Protein AF-A0A8T5PVG1-F1 (afdb_monomer_lite)

Radius of gyration: 22.62 Å; chains: 1; bounding box: 59×55×51 Å

Secondary structure (DSSP, 8-state):
-----SS--EEEEEEHHHHHHHHHH-TTEEEEEEPS-TTTHHHHHHHHHHHHTT--THHHHHHHHHHHHHTPPPHHHHHHHHHHHHTTGGG----S-PPPHHHHH-HHHHHHHHHHTT--EEEEEE-PPPPTT----TTHHHHHHHHHHHHTT--SEEEE-B-HHHHHGGGS-GGG--TTSSS-B---SHHHHHHHHHHHSSTT--EEE-BGGG-HHHHHHHHH-HHHHHHHHTT-EEE-TTS-TTSTTTTS-S--HHHHHHHHHHHHHHHTTSSSGGG--EEE-THHHHHHTT--HHHHHHHHHHHHHHHHH-SGGG---SEEEEEEEETSS---HHHHHHHHHHHHHHHHHH--SEEEEEEEE-GGG--SSHHHHHHHHHHHHHHHHTT--SEEEEPPTTTTTSPPPHHHHHHHHHHHHHHHHHHHH-GGGS--TTT-HHHHHHHHHHHHHHHHHHHHHHHHTT--SS-HHHHGGG-THHHHSHHHHHHHHHTTSS--TTT--SGGGGGGGGEEEEEETTEEEEEETTT-PBPPHHHHHHHH-GGG-

Foldseek 3Di:
DDDDDPPDAAEAEAAPVVQVVCCVVPVSHHYQHQDPDPPCRQLVSQLSVVVVVVQHDPRSSVVSVVQCVQQDADPLLLVVLLVCLVVVVLQDDLAQFADDPVLLQAVVVVLVSSVVVVFAAEEEEDFAFDDPPDPDPGRVQVLVLLLVLLQSNHHQEYEFFADLCQLLVVPDDPVPDDRPDRGGGYDDAVVSLVSNQVSQCDRRSHQYEYACLSVRVLVRCVVPPVPSVSSNQRHEYEAQQLFAPCDVLVPSHPDDTLRSNVVRLVVQQVCCPDPPSQRGEYEHPNLLVQLLQQHFLLLSLLVLLLLQLCQQQGYDVRNGHQHYEYEQEAVRVRFYLLLSLLSVLLSVVSSVLNHDHDYFYEYEYDLVQADQDLSRLLSSLLSVLLSVLVVVGSYYYFDFSNSSPDHDGSVSVSSRSSSSRSSSVCCVVPVVSDDPSVPDPLSNVSNVLSNVLSQVLQQLLLVLAPDDDDTCSVVVNPRSCSRNNSVSSVVCQQLLSRERCRRQPDPSRVNVNQWGWDRDSRGIATAGPPVRDGDRSVNSCCVRPVVSD

Structure (mmCIF, N/CA/C/O backbone):
data_AF-A0A8T5PVG1-F1
#
_entry.id   AF-A0A8T5PVG1-F1
#
loop_
_atom_site.group_PDB
_atom_site.id
_atom_site.type_symbol
_atom_site.label_atom_id
_atom_site.label_alt_id
_atom_site.label_comp_id
_atom_site.label_asym_id
_atom_site.label_entity_id
_atom_site.label_seq_id
_atom_site.pdbx_PDB_ins_code
_atom_site.Cartn_x
_atom_site.Cartn_y
_atom_site.Cartn_z
_atom_site.occupancy
_atom_site.B_iso_or_equiv
_atom_site.auth_seq_id
_atom_site.auth_comp_id
_atom_site.auth_asym_id
_atom_site.auth_atom_id
_atom_site.pdbx_PDB_model_num
ATOM 1 N N . GLY A 1 1 ? 7.658 -18.402 -2.598 1.00 32.34 1 GLY A N 1
ATOM 2 C CA . GLY A 1 1 ? 8.002 -18.332 -4.031 1.00 32.34 1 GLY A CA 1
ATOM 3 C C . GLY A 1 1 ? 8.231 -19.736 -4.539 1.00 32.34 1 GLY A C 1
ATOM 4 O O . GLY A 1 1 ? 8.729 -20.553 -3.774 1.00 32.34 1 GLY A O 1
ATOM 5 N N . LEU A 1 2 ? 7.828 -20.033 -5.773 1.00 33.69 2 LEU A N 1
ATOM 6 C CA . LEU A 1 2 ? 8.263 -21.245 -6.465 1.00 33.69 2 LEU A CA 1
ATOM 7 C C . LEU A 1 2 ? 9.732 -21.045 -6.848 1.00 33.69 2 LEU A C 1
ATOM 9 O O . LEU A 1 2 ? 10.077 -20.032 -7.446 1.00 33.69 2 LEU A O 1
ATOM 13 N N . LEU A 1 3 ? 10.602 -21.972 -6.460 1.00 37.00 3 LEU A N 1
ATOM 14 C CA . LEU A 1 3 ? 12.005 -21.951 -6.866 1.00 37.00 3 LEU A CA 1
ATOM 15 C C . LEU A 1 3 ? 12.207 -23.018 -7.930 1.00 37.00 3 LEU A C 1
ATOM 17 O O . LEU A 1 3 ? 11.987 -24.204 -7.682 1.00 37.00 3 LEU A O 1
ATOM 21 N N . GLU A 1 4 ? 12.617 -22.593 -9.122 1.00 43.59 4 GLU A N 1
ATOM 22 C CA . GLU A 1 4 ? 13.088 -23.502 -10.162 1.00 43.59 4 GLU A CA 1
ATOM 23 C C . GLU A 1 4 ? 14.491 -24.003 -9.801 1.00 43.59 4 GLU A C 1
ATOM 25 O O . GLU A 1 4 ? 15.489 -23.329 -10.048 1.00 43.59 4 GLU A O 1
ATOM 30 N N . LEU A 1 5 ? 14.569 -25.208 -9.236 1.00 37.47 5 LEU A N 1
ATOM 31 C CA . LEU A 1 5 ? 15.808 -25.971 -9.094 1.00 37.47 5 LEU A CA 1
ATOM 32 C C . LEU A 1 5 ? 15.646 -27.318 -9.817 1.00 37.47 5 LEU A C 1
ATOM 34 O O . LEU A 1 5 ? 14.961 -28.210 -9.320 1.00 37.47 5 LEU A O 1
ATOM 38 N N . GLY A 1 6 ? 16.279 -27.470 -10.985 1.00 54.84 6 GLY A N 1
ATOM 39 C CA . GLY A 1 6 ? 16.479 -28.766 -11.657 1.00 54.84 6 GLY A CA 1
ATOM 40 C C . GLY A 1 6 ? 15.208 -29.567 -11.994 1.00 54.84 6 GLY A C 1
ATOM 41 O O . GLY A 1 6 ? 14.184 -28.991 -12.363 1.00 54.84 6 GLY A O 1
ATOM 42 N N . GLU A 1 7 ? 15.289 -30.907 -11.924 1.00 43.78 7 GLU A N 1
ATOM 43 C CA . GLU A 1 7 ? 14.176 -31.842 -12.183 1.00 43.78 7 GLU A CA 1
ATOM 44 C C . GLU A 1 7 ? 13.023 -31.634 -11.174 1.00 43.78 7 GLU A C 1
ATOM 46 O O . GLU A 1 7 ? 12.930 -32.270 -10.129 1.00 43.78 7 GLU A O 1
ATOM 51 N N . ARG A 1 8 ? 12.185 -30.645 -11.506 1.00 46.06 8 ARG A N 1
ATOM 52 C CA . ARG A 1 8 ? 10.909 -30.182 -10.936 1.00 46.06 8 ARG A CA 1
ATOM 53 C C . ARG A 1 8 ? 10.488 -30.772 -9.582 1.00 46.06 8 ARG A C 1
ATOM 55 O O . ARG A 1 8 ? 9.749 -31.753 -9.519 1.00 46.06 8 ARG A O 1
ATOM 62 N N . LYS A 1 9 ? 10.777 -30.031 -8.506 1.00 46.41 9 LYS A N 1
ATOM 63 C CA . LYS A 1 9 ? 9.976 -30.054 -7.271 1.00 46.41 9 LYS A CA 1
ATOM 64 C C . LYS A 1 9 ? 8.911 -28.959 -7.345 1.00 46.41 9 LYS A C 1
ATOM 66 O O . LYS A 1 9 ? 9.222 -27.773 -7.320 1.00 46.41 9 LYS A O 1
ATOM 71 N N . HIS A 1 10 ? 7.648 -29.350 -7.455 1.00 51.06 10 HIS A N 1
ATOM 72 C CA . HIS A 1 10 ? 6.524 -28.419 -7.372 1.00 51.06 10 HIS A CA 1
ATOM 73 C C . HIS A 1 10 ? 6.243 -28.114 -5.900 1.00 51.06 10 HIS A C 1
ATOM 75 O O . HIS A 1 10 ? 6.094 -29.050 -5.119 1.00 51.06 10 HIS A O 1
ATOM 81 N N . VAL A 1 11 ? 6.178 -26.833 -5.523 1.00 49.78 11 VAL A N 1
ATOM 82 C CA . VAL A 1 11 ? 5.924 -26.417 -4.136 1.00 49.78 11 VAL A CA 1
ATOM 83 C C . VAL A 1 11 ? 4.622 -25.633 -4.055 1.00 49.78 11 VAL A C 1
ATOM 85 O O . VAL A 1 11 ? 4.461 -24.626 -4.741 1.00 49.78 11 VAL A O 1
ATOM 88 N N . PHE A 1 12 ? 3.696 -26.081 -3.214 1.00 49.75 12 PHE A N 1
ATOM 89 C CA . PHE A 1 12 ? 2.459 -25.370 -2.907 1.00 49.75 12 PHE A CA 1
ATOM 90 C C . PHE A 1 12 ? 2.502 -24.888 -1.459 1.00 49.75 12 PHE A C 1
ATOM 92 O O . PHE A 1 12 ? 2.628 -25.699 -0.548 1.00 49.75 12 PHE A O 1
ATOM 99 N N . ALA A 1 13 ? 2.402 -23.578 -1.247 1.00 53.22 13 ALA A N 1
ATOM 100 C CA . ALA A 1 13 ? 2.299 -22.988 0.082 1.00 53.22 13 ALA A CA 1
ATOM 101 C C . ALA A 1 13 ? 0.880 -22.458 0.295 1.00 53.22 13 ALA A C 1
ATOM 103 O O . ALA A 1 13 ? 0.345 -21.769 -0.575 1.00 53.22 13 ALA A O 1
ATOM 104 N N . GLY A 1 14 ? 0.274 -22.774 1.434 1.00 55.78 14 GLY A N 1
ATOM 105 C CA . GLY A 1 14 ? -1.102 -22.389 1.728 1.00 55.78 14 GLY A CA 1
ATOM 106 C C . GLY A 1 14 ? -1.563 -22.840 3.109 1.00 55.78 14 GLY A C 1
ATOM 107 O O . GLY A 1 14 ? -0.800 -23.428 3.879 1.00 55.78 14 GLY A O 1
ATOM 108 N N . LEU A 1 15 ? -2.830 -22.564 3.418 1.00 56.19 15 LEU A N 1
ATOM 109 C CA . LEU A 1 15 ? -3.471 -23.058 4.637 1.00 56.19 15 LEU A CA 1
ATOM 110 C C . LEU A 1 15 ? -3.454 -24.589 4.668 1.00 56.19 15 LEU A C 1
ATOM 112 O O . LEU A 1 15 ? -3.528 -25.235 3.622 1.00 56.19 15 LEU A O 1
ATOM 116 N N . GLU A 1 16 ? -3.399 -25.164 5.868 1.00 61.62 16 GLU A N 1
ATOM 117 C CA . GLU A 1 16 ? -3.309 -26.613 6.081 1.00 61.62 16 GLU A CA 1
ATOM 118 C C . GLU A 1 16 ? -4.332 -27.406 5.252 1.00 61.62 16 GLU A C 1
ATOM 120 O O . GLU A 1 16 ? -3.941 -28.341 4.560 1.00 61.62 16 GLU A O 1
ATOM 125 N N . ASP A 1 17 ? -5.605 -26.997 5.225 1.00 62.75 17 ASP A N 1
ATOM 126 C CA . ASP A 1 17 ? -6.644 -27.702 4.457 1.00 62.75 17 ASP A CA 1
ATOM 127 C C . ASP A 1 17 ? -6.387 -27.655 2.946 1.00 62.75 17 ASP A C 1
ATOM 129 O O . ASP A 1 17 ? -6.555 -28.655 2.246 1.00 62.75 17 ASP A O 1
ATOM 133 N N . ALA A 1 18 ? -5.919 -26.513 2.433 1.00 59.75 18 ALA A N 1
ATOM 134 C CA . ALA A 1 18 ? -5.558 -26.367 1.027 1.00 59.75 18 ALA A CA 1
ATOM 135 C C . ALA A 1 18 ? -4.322 -27.212 0.690 1.00 59.75 18 ALA A C 1
ATOM 137 O O . ALA A 1 18 ? -4.300 -27.903 -0.326 1.00 59.75 18 ALA A O 1
ATOM 138 N N . CYS A 1 19 ? -3.316 -27.218 1.566 1.00 65.12 19 CYS A N 1
ATOM 139 C CA . CYS A 1 19 ? -2.125 -28.049 1.424 1.00 65.12 19 CYS A CA 1
ATOM 140 C C . CYS A 1 19 ? -2.469 -29.541 1.478 1.00 65.12 19 CYS A C 1
ATOM 142 O O . CYS A 1 19 ? -1.960 -30.312 0.667 1.00 65.12 19 CYS A O 1
ATOM 144 N N . GLN A 1 20 ? -3.373 -29.963 2.364 1.00 72.31 20 GLN A N 1
ATOM 145 C CA . GLN A 1 20 ? -3.860 -31.340 2.413 1.00 72.31 20 GLN A CA 1
ATOM 146 C C . GLN A 1 20 ? -4.619 -31.710 1.136 1.00 72.31 20 GLN A C 1
ATOM 148 O O . GLN A 1 20 ? -4.332 -32.753 0.550 1.00 72.31 20 GLN A O 1
ATOM 153 N N . ALA A 1 21 ? -5.513 -30.844 0.650 1.00 69.81 21 ALA A N 1
ATOM 154 C CA . ALA A 1 21 ? -6.239 -31.063 -0.600 1.00 69.81 21 ALA A CA 1
ATOM 155 C C . ALA A 1 21 ? -5.292 -31.169 -1.810 1.00 69.81 21 ALA A C 1
ATOM 157 O O . ALA A 1 21 ? -5.440 -32.063 -2.648 1.00 69.81 21 ALA A O 1
ATOM 158 N N . VAL A 1 22 ? -4.276 -30.302 -1.882 1.00 66.62 22 VAL A N 1
ATOM 159 C CA . VAL A 1 22 ? -3.248 -30.350 -2.930 1.00 66.62 22 VAL A CA 1
ATOM 160 C C . VAL A 1 22 ? -2.413 -31.620 -2.822 1.00 66.62 22 VAL A C 1
ATOM 162 O O . VAL A 1 22 ? -2.215 -32.278 -3.836 1.00 66.62 22 VAL A O 1
ATOM 165 N N . LYS A 1 23 ? -1.985 -32.021 -1.621 1.00 73.12 23 LYS A N 1
ATOM 166 C CA . LYS A 1 23 ? -1.188 -33.240 -1.409 1.00 73.12 23 LYS A CA 1
ATOM 167 C C . LYS A 1 23 ? -1.972 -34.515 -1.731 1.00 73.12 23 LYS A C 1
ATOM 169 O O . LYS A 1 23 ? -1.406 -35.455 -2.279 1.00 73.12 23 LYS A O 1
ATOM 174 N N . GLN A 1 24 ? -3.273 -34.543 -1.434 1.00 77.81 24 GLN A N 1
ATOM 175 C CA . GLN A 1 24 ? -4.163 -35.647 -1.810 1.00 77.81 24 GLN A CA 1
ATOM 176 C C . GLN A 1 24 ? -4.331 -35.749 -3.330 1.00 77.81 24 GLN A C 1
ATOM 178 O O . GLN A 1 24 ? -4.308 -36.848 -3.882 1.00 77.81 24 GLN A O 1
ATOM 183 N N . ARG A 1 25 ? -4.494 -34.611 -4.015 1.00 72.31 25 ARG A N 1
ATOM 184 C CA . ARG A 1 25 ? -4.721 -34.571 -5.467 1.00 72.31 25 ARG A CA 1
ATOM 185 C C . ARG A 1 25 ? -3.437 -34.715 -6.285 1.00 72.31 25 ARG A C 1
ATOM 187 O O . ARG A 1 25 ? -3.470 -35.262 -7.384 1.00 72.31 25 ARG A O 1
ATOM 194 N N . PHE A 1 26 ? -2.318 -34.238 -5.754 1.00 67.62 26 PHE A N 1
ATOM 195 C CA . PHE A 1 26 ? -1.013 -34.204 -6.405 1.00 67.62 26 PHE A CA 1
ATOM 196 C C . PHE A 1 26 ? 0.091 -34.620 -5.412 1.00 67.62 26 PHE A C 1
ATOM 198 O O . PHE A 1 26 ? 0.800 -33.768 -4.875 1.00 67.62 26 PHE A O 1
ATOM 205 N N . PRO A 1 27 ? 0.289 -35.932 -5.179 1.00 71.56 27 PRO A N 1
ATOM 206 C CA . PRO A 1 27 ? 1.214 -36.436 -4.153 1.00 71.56 27 PRO A CA 1
ATOM 207 C C . PRO A 1 27 ? 2.688 -36.069 -4.377 1.00 71.56 27 PRO A C 1
ATOM 209 O O . PRO A 1 27 ? 3.490 -36.133 -3.451 1.00 71.56 27 PRO A O 1
ATOM 212 N N . PHE A 1 28 ? 3.045 -35.703 -5.610 1.00 60.12 28 PHE A N 1
ATOM 213 C CA . PHE A 1 28 ? 4.388 -35.282 -6.013 1.00 60.12 28 PHE A CA 1
ATOM 214 C C . PHE A 1 28 ? 4.671 -33.795 -5.740 1.00 60.12 28 PHE A C 1
ATOM 216 O O . PHE A 1 28 ? 5.798 -33.344 -5.941 1.00 60.12 28 PHE A O 1
ATOM 223 N N . ILE A 1 29 ? 3.664 -33.018 -5.322 1.00 58.47 29 ILE A N 1
ATOM 224 C CA . ILE A 1 29 ? 3.832 -31.616 -4.935 1.00 58.47 29 ILE A CA 1
ATOM 225 C C . ILE A 1 29 ? 4.259 -31.569 -3.466 1.00 58.47 29 ILE A C 1
ATOM 227 O O . ILE A 1 29 ? 3.550 -32.044 -2.577 1.00 58.47 29 ILE A O 1
ATOM 231 N N . THR A 1 30 ? 5.410 -30.958 -3.201 1.00 59.59 30 THR A N 1
ATOM 232 C CA . THR A 1 30 ? 5.819 -30.583 -1.848 1.00 59.59 30 THR A CA 1
ATOM 233 C C . THR A 1 30 ? 4.866 -29.509 -1.343 1.00 59.59 30 THR A C 1
ATOM 235 O O . THR A 1 30 ? 4.680 -28.485 -1.995 1.00 59.59 30 THR A O 1
ATOM 238 N N . VAL A 1 31 ? 4.257 -29.715 -0.179 1.00 56.25 31 VAL A N 1
ATOM 239 C CA . VAL A 1 31 ? 3.368 -28.715 0.419 1.00 56.25 31 VAL A CA 1
ATOM 240 C C . VAL A 1 31 ? 4.031 -28.064 1.623 1.00 56.25 31 VAL A C 1
ATOM 242 O O . VAL A 1 31 ? 4.586 -28.751 2.476 1.00 56.25 31 VAL A O 1
ATOM 245 N N . LEU A 1 32 ? 3.957 -26.740 1.684 1.00 56.50 32 LEU A N 1
ATOM 246 C CA . LEU A 1 32 ? 4.321 -25.926 2.833 1.00 56.50 32 LEU A CA 1
ATOM 247 C C . LEU A 1 32 ? 3.007 -25.481 3.484 1.00 56.50 32 LEU A C 1
ATOM 249 O O . LEU A 1 32 ? 2.395 -24.498 3.062 1.00 56.50 32 LEU A O 1
ATOM 253 N N . SER A 1 33 ? 2.505 -26.272 4.437 1.00 55.72 33 SER A N 1
ATOM 254 C CA . SER A 1 33 ? 1.351 -25.860 5.241 1.00 55.72 33 SER A CA 1
ATOM 255 C C . SER A 1 33 ? 1.784 -24.792 6.227 1.00 55.72 33 SER A C 1
ATOM 257 O O . SER A 1 33 ? 2.769 -25.005 6.932 1.00 55.72 33 SER A O 1
ATOM 259 N N . GLN A 1 34 ? 1.033 -23.690 6.277 1.00 55.09 34 GLN A N 1
ATOM 260 C CA . GLN A 1 34 ? 1.107 -22.784 7.415 1.00 55.09 34 GLN A CA 1
ATOM 261 C C . GLN A 1 34 ? 0.619 -23.528 8.656 1.00 55.09 34 GLN A C 1
ATOM 263 O O . GLN A 1 34 ? -0.494 -24.068 8.647 1.00 55.09 34 GLN A O 1
ATOM 268 N N . SER A 1 35 ? 1.463 -23.605 9.681 1.00 48.19 35 SER A N 1
ATOM 269 C CA . SER A 1 35 ? 1.141 -24.307 10.921 1.00 48.19 35 SER A CA 1
ATOM 270 C C . SER A 1 35 ? -0.074 -23.678 11.610 1.00 48.19 35 SER A C 1
ATOM 272 O O . SER A 1 35 ? -0.220 -22.456 11.696 1.00 48.19 35 SER A O 1
ATOM 274 N N . ARG A 1 36 ? -0.970 -24.539 12.105 1.00 43.72 36 ARG A N 1
ATOM 275 C CA . ARG A 1 36 ? -2.107 -24.146 12.951 1.00 43.72 36 ARG A CA 1
ATOM 276 C C . ARG A 1 36 ? -1.703 -23.877 14.399 1.00 43.72 36 ARG A C 1
ATOM 278 O O . ARG A 1 36 ? -2.535 -23.362 15.141 1.00 43.72 36 ARG A O 1
ATOM 285 N N . ASP A 1 37 ? -0.488 -24.255 14.802 1.00 40.81 37 ASP A N 1
ATOM 286 C CA . ASP A 1 37 ? 0.008 -24.021 16.156 1.00 40.81 37 ASP A CA 1
ATOM 287 C C . ASP A 1 37 ? 0.396 -22.539 16.300 1.00 40.81 37 ASP A C 1
ATOM 289 O O . ASP A 1 37 ? 1.352 -22.086 15.660 1.00 40.81 37 ASP A O 1
ATOM 293 N N . PRO A 1 38 ? -0.329 -21.761 17.121 1.00 42.69 38 PRO A N 1
ATOM 294 C CA . PRO A 1 38 ? -0.083 -20.336 17.249 1.00 42.69 38 PRO A CA 1
ATOM 295 C C . PRO A 1 38 ? 1.304 -20.023 17.821 1.00 42.69 38 PRO A C 1
ATOM 297 O O . PRO A 1 38 ? 1.811 -18.932 17.561 1.00 42.69 38 PRO A O 1
ATOM 300 N N . ASP A 1 39 ? 1.891 -20.916 18.621 1.00 41.97 39 ASP A N 1
ATOM 301 C CA . ASP A 1 39 ? 3.095 -20.641 19.415 1.00 41.97 39 ASP A CA 1
ATOM 302 C C . ASP A 1 39 ? 4.371 -21.184 18.758 1.00 41.97 39 ASP A C 1
ATOM 304 O O . ASP A 1 39 ? 5.460 -20.677 19.020 1.00 41.97 39 ASP A O 1
ATOM 308 N N . LYS A 1 40 ? 4.244 -22.171 17.859 1.00 46.53 40 LYS A N 1
ATOM 309 C CA . LYS A 1 40 ? 5.373 -22.755 17.106 1.00 46.53 40 LYS A CA 1
ATOM 310 C C . LYS A 1 40 ? 5.333 -22.506 15.604 1.00 46.53 40 LYS A C 1
ATOM 312 O O . LYS A 1 40 ? 6.319 -22.770 14.915 1.00 46.53 40 LYS A O 1
ATOM 317 N N . GLY A 1 41 ? 4.224 -21.982 15.086 1.00 56.94 41 GLY A N 1
ATOM 318 C CA . GLY A 1 41 ? 3.973 -22.008 13.654 1.00 56.94 41 GLY A CA 1
ATOM 319 C C . GLY A 1 41 ? 4.931 -21.184 12.804 1.00 56.94 41 GLY A C 1
ATOM 320 O O . GLY A 1 41 ? 5.320 -21.631 11.731 1.00 56.94 41 GLY A O 1
ATOM 321 N N . GLU A 1 42 ? 5.393 -20.029 13.292 1.00 58.41 42 GLU A N 1
ATOM 322 C CA . GLU A 1 42 ? 6.340 -19.209 12.525 1.00 58.41 42 GLU A CA 1
ATOM 323 C C . GLU A 1 42 ? 7.730 -19.862 12.423 1.00 58.41 42 GLU A C 1
ATOM 325 O O . GLU A 1 42 ? 8.359 -19.793 11.366 1.00 58.41 42 GLU A O 1
ATOM 330 N N . ILE A 1 43 ? 8.187 -20.528 13.493 1.00 63.12 43 ILE A N 1
ATOM 331 C CA . ILE A 1 43 ? 9.469 -21.249 13.513 1.00 63.12 43 ILE A CA 1
ATOM 332 C C . ILE A 1 43 ? 9.368 -22.478 12.613 1.00 63.12 43 ILE A C 1
ATOM 334 O O . ILE A 1 43 ? 10.222 -22.683 11.758 1.00 63.12 43 ILE A O 1
ATOM 338 N N . GLU A 1 44 ? 8.305 -23.270 12.745 1.00 64.31 44 GLU A N 1
ATOM 339 C CA . GLU A 1 44 ? 8.106 -24.484 11.947 1.00 64.31 44 GLU A CA 1
ATOM 340 C C . GLU A 1 44 ? 7.954 -24.192 10.447 1.00 64.31 44 GLU A C 1
ATOM 342 O O . GLU A 1 44 ? 8.517 -24.909 9.618 1.00 64.31 44 GLU A O 1
ATOM 347 N N . ASP A 1 45 ? 7.232 -23.134 10.072 1.00 62.44 45 ASP A N 1
ATOM 348 C CA . ASP A 1 45 ? 7.060 -22.741 8.668 1.00 62.44 45 ASP A CA 1
ATOM 349 C C . ASP A 1 45 ? 8.368 -22.214 8.060 1.00 62.44 45 ASP A C 1
ATOM 351 O O . ASP A 1 45 ? 8.697 -22.513 6.903 1.00 62.44 45 ASP A O 1
ATOM 355 N N . ALA A 1 46 ? 9.149 -21.470 8.849 1.00 63.44 46 ALA A N 1
ATOM 356 C CA . ALA A 1 46 ? 10.486 -21.043 8.464 1.00 63.44 46 ALA A CA 1
ATOM 357 C C . ALA A 1 46 ? 11.435 -22.246 8.324 1.00 63.44 46 ALA A C 1
ATOM 359 O O . ALA A 1 46 ? 12.104 -22.357 7.298 1.00 63.44 46 ALA A O 1
ATOM 360 N N . ILE A 1 47 ? 11.434 -23.194 9.270 1.00 62.12 47 ILE A N 1
ATOM 361 C CA . ILE A 1 47 ? 12.228 -24.434 9.203 1.00 62.12 47 ILE A CA 1
ATOM 362 C C . ILE A 1 47 ? 11.903 -25.214 7.932 1.00 62.12 47 ILE A C 1
ATOM 364 O O . ILE A 1 47 ? 12.811 -25.492 7.157 1.00 62.12 47 ILE A O 1
ATOM 368 N N . LYS A 1 48 ? 10.622 -25.495 7.651 1.00 63.34 48 LYS A N 1
ATOM 369 C CA . LYS A 1 48 ? 10.205 -26.208 6.426 1.00 63.34 48 LYS A CA 1
ATOM 370 C C . LYS A 1 48 ? 10.679 -25.496 5.156 1.00 63.34 48 LYS A C 1
ATOM 372 O O . LYS A 1 48 ? 10.985 -26.138 4.151 1.00 63.34 48 LYS A O 1
ATOM 377 N N . THR A 1 49 ? 10.730 -24.165 5.190 1.00 59.66 49 THR A N 1
ATOM 378 C CA . THR A 1 49 ? 11.275 -23.362 4.093 1.00 59.66 49 THR A CA 1
ATOM 379 C C . THR A 1 49 ? 12.785 -23.569 3.965 1.00 59.66 49 THR A C 1
ATOM 381 O O . THR A 1 49 ? 13.248 -23.840 2.864 1.00 59.66 49 THR A O 1
ATOM 384 N N . TYR A 1 50 ? 13.552 -23.519 5.057 1.00 59.44 50 TYR A N 1
ATOM 385 C CA . TYR A 1 50 ? 14.998 -23.786 5.058 1.00 59.44 50 TYR A CA 1
ATOM 386 C C . TYR A 1 50 ? 15.349 -25.228 4.646 1.00 59.44 50 TYR A C 1
ATOM 388 O O . TYR A 1 50 ? 16.276 -25.429 3.858 1.00 59.44 50 TYR A O 1
ATOM 396 N N . GLU A 1 51 ? 14.556 -26.215 5.067 1.00 60.88 51 GLU A N 1
ATOM 397 C CA . GLU A 1 51 ? 14.666 -27.616 4.634 1.00 60.88 51 GLU A CA 1
ATOM 398 C C . GLU A 1 51 ? 14.476 -27.772 3.123 1.00 60.88 51 GLU A C 1
ATOM 400 O O . GLU A 1 51 ? 15.149 -28.584 2.482 1.00 60.88 51 GLU A O 1
ATOM 405 N N . LEU A 1 52 ? 13.624 -26.940 2.515 1.00 54.16 52 LEU A N 1
ATOM 406 C CA . LEU A 1 52 ? 13.451 -26.897 1.063 1.00 54.16 52 LEU A CA 1
ATOM 407 C C . LEU A 1 52 ? 14.738 -26.476 0.330 1.00 54.16 52 LEU A C 1
ATOM 409 O O . LEU A 1 52 ? 14.976 -26.924 -0.794 1.00 54.16 52 LEU A O 1
ATOM 413 N N . PHE A 1 53 ? 15.562 -25.644 0.969 1.00 50.56 53 PHE A N 1
ATOM 414 C CA . PHE A 1 53 ? 16.856 -25.183 0.461 1.00 50.56 53 PHE A CA 1
ATOM 415 C C . PHE A 1 53 ? 18.033 -26.080 0.873 1.00 50.56 53 PHE A C 1
ATOM 417 O O . PHE A 1 53 ? 19.173 -25.776 0.537 1.00 50.56 53 PHE A O 1
ATOM 424 N N . GLY A 1 54 ? 17.773 -27.203 1.551 1.00 52.38 54 GLY A N 1
ATOM 425 C CA . GLY A 1 54 ? 18.801 -28.173 1.927 1.00 52.38 54 GLY A CA 1
ATOM 426 C C . GLY A 1 54 ? 19.468 -27.927 3.284 1.00 52.38 54 GLY A C 1
ATOM 427 O O . GLY A 1 54 ? 20.469 -28.582 3.568 1.00 52.38 54 GLY A O 1
ATOM 428 N N . HIS A 1 55 ? 18.923 -27.035 4.117 1.00 54.06 55 HIS A N 1
ATOM 429 C CA . HIS A 1 55 ? 19.352 -26.845 5.508 1.00 54.06 55 HIS A CA 1
ATOM 430 C C . HIS A 1 55 ? 18.441 -27.655 6.441 1.00 54.06 55 HIS A C 1
ATOM 432 O O . HIS A 1 55 ? 17.229 -27.489 6.384 1.00 54.06 55 HIS A O 1
ATOM 438 N N . PHE A 1 56 ? 18.982 -28.516 7.307 1.00 67.88 56 PHE A N 1
ATOM 439 C CA . PHE A 1 56 ? 18.176 -29.455 8.109 1.00 67.88 56 PHE A CA 1
ATOM 440 C C . PHE A 1 56 ? 18.516 -29.414 9.604 1.00 67.88 56 PHE A C 1
ATOM 442 O O . PHE A 1 56 ? 19.629 -29.062 9.998 1.00 67.88 56 PHE A O 1
ATOM 449 N N . GLY A 1 57 ? 17.565 -29.840 10.442 1.00 74.31 57 GLY A N 1
ATOM 450 C CA . GLY A 1 57 ? 17.761 -29.993 11.886 1.00 74.31 57 GLY A CA 1
ATOM 451 C C . GLY A 1 57 ? 18.114 -28.675 12.580 1.00 74.31 57 GLY A C 1
ATOM 452 O O . GLY A 1 57 ? 17.538 -27.633 12.273 1.00 74.31 57 GLY A O 1
ATOM 453 N N . THR A 1 58 ? 19.097 -28.700 13.485 1.00 72.50 58 THR A N 1
ATOM 454 C CA . THR A 1 58 ? 19.464 -27.536 14.313 1.00 72.50 58 THR A CA 1
ATOM 455 C C . THR A 1 58 ? 19.894 -26.312 13.502 1.00 72.50 58 THR A C 1
ATOM 457 O O . THR A 1 58 ? 19.778 -25.190 13.981 1.00 72.50 58 THR A O 1
ATOM 460 N N . GLU A 1 59 ? 20.404 -26.498 12.281 1.00 63.81 59 GLU A N 1
ATOM 461 C CA . GLU A 1 59 ? 20.766 -25.386 11.396 1.00 63.81 59 GLU A CA 1
ATOM 462 C C . GLU A 1 59 ? 19.525 -24.626 10.905 1.00 63.81 59 GLU A C 1
ATOM 464 O O . GLU A 1 59 ? 19.505 -23.395 10.932 1.00 63.81 59 GLU A O 1
ATOM 469 N N . ALA A 1 60 ? 18.474 -25.352 10.512 1.00 63.12 60 ALA A N 1
ATOM 470 C CA . ALA A 1 60 ? 17.207 -24.764 10.090 1.00 63.12 60 ALA A CA 1
ATOM 471 C C . ALA A 1 60 ? 16.471 -24.109 11.267 1.00 63.12 60 ALA A C 1
ATOM 473 O O . ALA A 1 60 ? 15.937 -23.013 11.110 1.00 63.12 60 ALA A O 1
ATOM 474 N N . GLU A 1 61 ? 16.494 -24.738 12.448 1.00 66.56 61 GLU A N 1
ATOM 475 C CA . GLU A 1 61 ? 15.920 -24.187 13.685 1.00 66.56 61 GLU A CA 1
ATOM 476 C C . GLU A 1 61 ? 16.582 -22.857 14.059 1.00 66.56 61 GLU A C 1
ATOM 478 O O . GLU A 1 61 ? 15.906 -21.839 14.184 1.00 66.56 61 GLU A O 1
ATOM 483 N N . GLN A 1 62 ? 17.916 -22.822 14.123 1.00 69.75 62 GLN A N 1
ATOM 484 C CA . GLN A 1 62 ? 18.658 -21.598 14.437 1.00 69.75 62 GLN A CA 1
ATOM 485 C C . GLN A 1 62 ? 18.475 -20.506 13.376 1.00 69.75 62 GLN A C 1
ATOM 487 O O . GLN A 1 62 ? 18.498 -19.317 13.701 1.00 69.75 62 GLN A O 1
ATOM 492 N N . ALA A 1 63 ? 18.342 -20.876 12.099 1.00 66.56 63 ALA A N 1
ATOM 493 C CA . ALA A 1 63 ? 18.080 -19.922 11.026 1.00 66.56 63 ALA A CA 1
ATOM 494 C C . ALA A 1 63 ? 16.665 -19.331 11.126 1.00 66.56 63 ALA A C 1
ATOM 496 O O . ALA A 1 63 ? 16.498 -18.120 10.974 1.00 66.56 63 ALA A O 1
ATOM 497 N N . ALA A 1 64 ? 15.670 -20.166 11.434 1.00 67.06 64 ALA A N 1
ATOM 498 C CA . ALA A 1 64 ? 14.292 -19.756 11.664 1.00 67.06 64 ALA A CA 1
ATOM 499 C C . ALA A 1 64 ? 14.161 -18.842 12.889 1.00 67.06 64 ALA A C 1
ATOM 501 O O . ALA A 1 64 ? 13.600 -17.757 12.769 1.00 67.06 64 ALA A O 1
ATOM 502 N N . GLU A 1 65 ? 14.736 -19.215 14.034 1.00 69.69 65 GLU A N 1
ATOM 503 C CA . GLU A 1 65 ? 14.727 -18.390 15.252 1.00 69.69 65 GLU A CA 1
ATOM 504 C C . GLU A 1 65 ? 15.341 -17.009 14.999 1.00 69.69 65 GLU A C 1
ATOM 506 O O . GLU A 1 65 ? 14.706 -15.987 15.258 1.00 69.69 65 GLU A O 1
ATOM 511 N N . LYS A 1 66 ? 16.524 -16.957 14.372 1.00 71.38 66 LYS A N 1
ATOM 512 C CA . LYS A 1 66 ? 17.167 -15.687 13.996 1.00 71.38 66 LYS A CA 1
ATOM 513 C C . LYS A 1 66 ? 16.317 -14.857 13.038 1.00 71.38 66 LYS A C 1
ATOM 515 O O . LYS A 1 66 ? 16.355 -13.630 13.103 1.00 71.38 66 LYS A O 1
ATOM 520 N N . LEU A 1 67 ? 15.596 -15.489 12.111 1.00 70.31 67 LEU A N 1
ATOM 521 C CA . LEU A 1 67 ? 14.699 -14.786 11.194 1.00 70.31 67 LEU A CA 1
ATOM 522 C C . LEU A 1 67 ? 13.531 -14.146 11.954 1.00 70.31 67 LEU A C 1
ATOM 524 O O . LEU A 1 67 ? 13.182 -12.999 11.672 1.00 70.31 67 LEU A O 1
ATOM 528 N N . LEU A 1 68 ? 12.954 -14.853 12.925 1.00 70.88 68 LEU A N 1
ATOM 529 C CA . LEU A 1 68 ? 11.871 -14.318 13.747 1.00 70.88 68 LEU A CA 1
ATOM 530 C C . LEU A 1 68 ? 12.341 -13.193 14.657 1.00 70.88 68 LEU A C 1
ATOM 532 O O . LEU A 1 68 ? 11.705 -12.146 14.672 1.00 70.88 68 LEU A O 1
ATOM 536 N N . GLU A 1 69 ? 13.489 -13.346 15.318 1.00 71.94 69 GLU A N 1
ATOM 537 C CA . GLU A 1 69 ? 14.100 -12.269 16.108 1.00 71.94 69 GLU A CA 1
ATOM 538 C C . GLU A 1 69 ? 14.323 -11.008 15.260 1.00 71.94 69 GLU A C 1
ATOM 540 O O . GLU A 1 69 ? 14.010 -9.896 15.676 1.00 71.94 69 GLU A O 1
ATOM 545 N N . ARG A 1 70 ? 14.809 -11.172 14.023 1.00 76.94 70 ARG A N 1
ATOM 546 C CA . ARG A 1 70 ? 15.026 -10.061 13.080 1.00 76.94 70 ARG A CA 1
ATOM 547 C C . ARG A 1 70 ? 13.738 -9.454 12.532 1.00 76.94 70 ARG A C 1
ATOM 549 O O . ARG A 1 70 ? 13.788 -8.385 11.940 1.00 76.94 70 ARG A O 1
ATOM 556 N N . THR A 1 71 ? 12.602 -10.128 12.639 1.00 77.69 71 THR A N 1
ATOM 557 C CA . THR A 1 71 ? 11.328 -9.656 12.069 1.00 77.69 71 THR A CA 1
ATOM 558 C C . THR A 1 71 ? 10.262 -9.423 13.135 1.00 77.69 71 THR A C 1
ATOM 560 O O . THR A 1 71 ? 9.085 -9.280 12.803 1.00 77.69 71 THR A O 1
ATOM 563 N N . ALA A 1 72 ? 10.678 -9.369 14.402 1.00 83.50 72 ALA A N 1
ATOM 564 C CA . ALA A 1 72 ? 9.802 -9.176 15.541 1.00 83.50 72 ALA A CA 1
ATOM 565 C C . ALA A 1 72 ? 9.179 -7.776 15.546 1.00 83.50 72 ALA A C 1
ATOM 567 O O . ALA A 1 72 ? 9.833 -6.770 15.248 1.00 83.50 72 ALA A O 1
ATOM 568 N N . ASP A 1 73 ? 7.900 -7.723 15.908 1.00 89.00 73 ASP A N 1
ATOM 569 C CA . ASP A 1 73 ? 7.240 -6.460 16.202 1.00 89.00 73 ASP A CA 1
ATOM 570 C C . ASP A 1 73 ? 7.825 -5.837 17.477 1.00 89.00 73 ASP A C 1
ATOM 572 O O . ASP A 1 73 ? 8.343 -6.537 18.347 1.00 89.00 73 ASP A O 1
ATOM 576 N N . ASP A 1 74 ? 7.755 -4.513 17.582 1.00 94.38 74 ASP A N 1
ATOM 577 C CA . ASP A 1 74 ? 8.231 -3.799 18.764 1.00 94.38 74 ASP A CA 1
ATOM 578 C C . ASP A 1 74 ? 7.395 -4.161 20.002 1.00 94.38 74 ASP A C 1
ATOM 580 O O . ASP A 1 74 ? 6.161 -4.106 19.981 1.00 94.38 74 ASP A O 1
ATOM 584 N N . GLU A 1 75 ? 8.076 -4.517 21.091 1.00 93.50 75 GLU A N 1
ATOM 585 C CA . GLU A 1 75 ? 7.447 -5.022 22.314 1.00 93.50 75 GLU A CA 1
ATOM 586 C C . GLU A 1 75 ? 6.471 -4.018 22.940 1.00 93.50 75 GLU A C 1
ATOM 588 O O . GLU A 1 75 ? 5.446 -4.431 23.484 1.00 93.50 75 GLU A O 1
ATOM 593 N N . GLN A 1 76 ? 6.733 -2.707 22.847 1.00 95.44 76 GLN A N 1
ATOM 594 C CA . GLN A 1 76 ? 5.822 -1.693 23.386 1.00 95.44 76 GLN A CA 1
ATOM 595 C C . GLN A 1 76 ? 4.553 -1.599 22.539 1.00 95.44 76 GLN A C 1
ATOM 597 O O . GLN A 1 76 ? 3.453 -1.526 23.091 1.00 95.44 76 GLN A O 1
ATOM 602 N N . LEU A 1 77 ? 4.678 -1.653 21.207 1.00 97.25 77 LEU A N 1
ATOM 603 C CA . LEU A 1 77 ? 3.512 -1.678 20.318 1.00 97.25 77 LEU A CA 1
ATOM 604 C C . LEU A 1 77 ? 2.628 -2.894 20.611 1.00 97.25 77 LEU A C 1
ATOM 606 O O . LEU A 1 77 ? 1.416 -2.741 20.769 1.00 97.25 77 LEU A O 1
ATOM 610 N N . VAL A 1 78 ? 3.238 -4.078 20.731 1.00 96.56 78 VAL A N 1
ATOM 611 C CA . VAL A 1 78 ? 2.529 -5.329 21.037 1.00 96.56 78 VAL A CA 1
ATOM 612 C C . VAL A 1 78 ? 1.878 -5.264 22.417 1.00 96.56 78 VAL A C 1
ATOM 614 O O . VAL A 1 78 ? 0.690 -5.552 22.533 1.00 96.56 78 VAL A O 1
ATOM 617 N N . TYR A 1 79 ? 2.600 -4.809 23.444 1.00 97.31 79 TYR A N 1
ATOM 618 C CA . TYR A 1 79 ? 2.068 -4.674 24.803 1.00 97.31 79 TYR A CA 1
ATOM 619 C C . TYR A 1 79 ? 0.810 -3.794 24.849 1.00 97.31 79 TYR A C 1
ATOM 621 O O . TYR A 1 79 ? -0.207 -4.168 25.438 1.00 97.31 79 TYR A O 1
ATOM 629 N N . HIS A 1 80 ? 0.849 -2.628 24.200 1.00 97.25 80 HIS A N 1
ATOM 630 C CA . HIS A 1 80 ? -0.300 -1.725 24.147 1.00 97.25 80 HIS A CA 1
ATOM 631 C C . HIS A 1 80 ? -1.450 -2.292 23.304 1.00 97.25 80 HIS A C 1
ATOM 633 O O . HIS A 1 80 ? -2.616 -2.118 23.667 1.00 97.25 80 HIS A O 1
ATOM 639 N N . ALA A 1 81 ? -1.147 -3.014 22.225 1.00 97.25 81 ALA A N 1
ATOM 640 C CA . ALA A 1 81 ? -2.157 -3.698 21.430 1.00 97.25 81 ALA A CA 1
ATOM 641 C C . ALA A 1 81 ? -2.875 -4.794 22.230 1.00 97.25 81 ALA A C 1
ATOM 643 O O . ALA A 1 81 ? -4.105 -4.816 22.285 1.00 97.25 81 ALA A O 1
ATOM 644 N N . GLU A 1 82 ? -2.127 -5.659 22.916 1.00 97.12 82 GLU A N 1
ATOM 645 C CA . GLU A 1 82 ? -2.678 -6.684 23.803 1.00 97.12 82 GLU A CA 1
ATOM 646 C C . GLU A 1 82 ? -3.521 -6.070 24.919 1.00 97.12 82 GLU A C 1
ATOM 648 O O . GLU A 1 82 ? -4.591 -6.586 25.239 1.00 97.12 82 GLU A O 1
ATOM 653 N N . HIS A 1 83 ? -3.082 -4.947 25.487 1.00 95.38 83 HIS A N 1
ATOM 654 C CA . HIS A 1 83 ? -3.832 -4.233 26.512 1.00 95.38 83 HIS A CA 1
ATOM 655 C C . HIS A 1 83 ? -5.222 -3.801 26.024 1.00 95.38 83 HIS A C 1
ATOM 657 O O . HIS A 1 83 ? -6.225 -4.109 26.674 1.00 95.38 83 HIS A O 1
ATOM 663 N N . LEU A 1 84 ? -5.287 -3.139 24.864 1.00 94.94 84 LEU A N 1
ATOM 664 C CA . LEU A 1 84 ? -6.540 -2.680 24.256 1.00 94.94 84 LEU A CA 1
ATOM 665 C C . LEU A 1 84 ? -7.461 -3.845 23.880 1.00 94.94 84 LEU A C 1
ATOM 667 O O . LEU A 1 84 ? -8.679 -3.775 24.068 1.00 94.94 84 LEU A O 1
ATOM 671 N N . VAL A 1 85 ? -6.885 -4.928 23.355 1.00 95.75 85 VAL A N 1
ATOM 672 C CA . VAL A 1 85 ? -7.634 -6.117 22.939 1.00 95.75 85 VAL A CA 1
ATOM 673 C C . VAL A 1 85 ? -8.192 -6.870 24.143 1.00 95.75 85 VAL A C 1
ATOM 675 O O . VAL A 1 85 ? -9.391 -7.142 24.190 1.00 95.75 85 VAL A O 1
ATOM 678 N N . ASN A 1 86 ? -7.362 -7.161 25.146 1.00 94.50 86 ASN A N 1
ATOM 679 C CA . ASN A 1 86 ? -7.750 -7.970 26.304 1.00 94.50 86 ASN A CA 1
ATOM 680 C C . ASN A 1 86 ? -8.792 -7.279 27.192 1.00 94.50 86 ASN A C 1
ATOM 682 O O . ASN A 1 86 ? -9.570 -7.954 27.866 1.00 94.50 86 ASN A O 1
ATOM 686 N N . ARG A 1 87 ? -8.832 -5.942 27.191 1.00 92.50 87 ARG A N 1
ATOM 687 C CA . ARG A 1 87 ? -9.848 -5.162 27.912 1.00 92.50 87 ARG A CA 1
ATOM 688 C C . ARG A 1 87 ? -11.115 -4.890 27.099 1.00 92.50 87 ARG A C 1
ATOM 690 O O . ARG A 1 87 ? -12.078 -4.370 27.651 1.00 92.50 87 ARG A O 1
ATOM 697 N N . GLY A 1 88 ? -11.126 -5.232 25.808 1.00 90.31 88 GLY A N 1
ATOM 698 C CA . GLY A 1 88 ? -12.231 -4.923 24.895 1.00 90.31 88 GLY A CA 1
ATOM 699 C C . GLY A 1 88 ? -12.353 -3.438 24.532 1.00 90.31 88 GLY A C 1
ATOM 700 O O . GLY A 1 88 ? -13.292 -3.064 23.835 1.00 90.31 88 GLY A O 1
ATOM 701 N N . GLU A 1 89 ? -11.400 -2.604 24.956 1.00 89.75 89 GLU A N 1
ATOM 702 C CA . GLU A 1 89 ? -11.368 -1.156 24.705 1.00 89.75 89 GLU A CA 1
ATOM 703 C C . GLU A 1 89 ? -11.181 -0.842 23.210 1.00 89.75 89 GLU A C 1
ATOM 705 O O . GLU A 1 89 ? -11.610 0.202 22.732 1.00 89.75 89 GLU A O 1
ATOM 710 N N . CYS A 1 90 ? -10.617 -1.775 22.432 1.00 87.31 90 CYS A N 1
ATOM 711 C CA . CYS A 1 90 ? -10.472 -1.627 20.981 1.00 87.31 90 CYS A CA 1
ATOM 712 C C . CYS A 1 90 ? -11.797 -1.629 20.191 1.00 87.31 90 CYS A C 1
ATOM 714 O O . CYS A 1 90 ? -11.778 -1.400 18.989 1.00 87.31 90 CYS A O 1
ATOM 716 N N . PHE A 1 91 ? -12.953 -1.895 20.804 1.00 89.94 91 PHE A N 1
ATOM 717 C CA . PHE A 1 91 ? -14.242 -1.866 20.093 1.00 89.94 91 PHE A CA 1
ATOM 718 C C . PHE A 1 91 ? -15.107 -0.648 20.425 1.00 89.94 91 PHE A C 1
ATOM 720 O O . PHE A 1 91 ? -16.216 -0.530 19.895 1.00 89.94 91 PHE A O 1
ATOM 727 N N . ASP A 1 92 ? -14.612 0.243 21.282 1.00 82.38 92 ASP A N 1
ATOM 728 C CA . ASP A 1 92 ? -15.323 1.431 21.736 1.00 82.38 92 ASP A CA 1
ATOM 729 C C . ASP A 1 92 ? -15.000 2.623 20.822 1.00 82.38 92 ASP A C 1
ATOM 731 O O . ASP A 1 92 ? -14.075 3.394 21.070 1.00 82.38 92 ASP A O 1
ATOM 735 N N . HIS A 1 93 ? -15.720 2.729 19.699 1.00 87.38 93 HIS A N 1
ATOM 736 C CA . HIS A 1 93 ? -15.627 3.879 18.796 1.00 87.38 93 HIS A CA 1
ATOM 737 C C . HIS A 1 93 ? -16.982 4.201 18.155 1.00 87.38 93 HIS A C 1
ATOM 739 O O . HIS A 1 93 ? -17.657 3.325 17.606 1.00 87.38 93 HIS A O 1
ATOM 745 N N . ASN A 1 94 ? -17.339 5.487 18.134 1.00 83.00 94 ASN A N 1
ATOM 746 C CA . ASN A 1 94 ? -18.621 6.007 17.627 1.00 83.00 94 ASN A CA 1
ATOM 747 C C . ASN A 1 94 ? -18.675 6.166 16.090 1.00 83.00 94 ASN A C 1
ATOM 749 O O . ASN A 1 94 ? -19.523 6.876 15.559 1.00 83.00 94 ASN A O 1
ATOM 753 N N . GLY A 1 95 ? -17.758 5.517 15.371 1.00 85.06 95 GLY A N 1
ATOM 754 C CA . GLY A 1 95 ? -17.530 5.709 13.935 1.00 85.06 95 GLY A CA 1
ATOM 755 C C . GLY A 1 95 ? -17.162 7.130 13.495 1.00 85.06 95 GLY A C 1
ATOM 756 O O . GLY A 1 95 ? -16.659 7.928 14.279 1.00 85.06 95 GLY A O 1
ATOM 757 N N . LEU A 1 96 ? -17.349 7.413 12.203 1.00 89.88 96 LEU A N 1
ATOM 758 C CA . LEU A 1 96 ? -16.964 8.683 11.566 1.00 89.88 96 LEU A CA 1
ATOM 759 C C . LEU A 1 96 ? -18.100 9.722 11.586 1.00 89.88 96 LEU A C 1
ATOM 761 O O . LEU A 1 96 ? -17.881 10.911 11.327 1.00 89.88 96 LEU A O 1
ATOM 765 N N . GLY A 1 97 ? -19.314 9.261 11.895 1.00 86.88 97 GLY A N 1
ATOM 766 C CA . GLY A 1 97 ? -20.539 10.044 11.857 1.00 86.88 97 GLY A CA 1
ATOM 767 C C . GLY A 1 97 ? -20.975 10.420 10.439 1.00 86.88 97 GLY A C 1
ATOM 768 O O . GLY A 1 97 ? -20.411 9.987 9.428 1.00 86.88 97 GLY A O 1
ATOM 769 N N . ASN A 1 98 ? -21.989 11.280 10.365 1.00 84.81 98 ASN A N 1
ATOM 770 C CA . ASN A 1 98 ? -22.531 11.765 9.101 1.00 84.81 98 ASN A CA 1
ATOM 771 C C . ASN A 1 98 ? -21.551 12.710 8.375 1.00 84.81 98 ASN A C 1
ATOM 773 O O . ASN A 1 98 ? -20.837 13.500 8.999 1.00 84.81 98 ASN A O 1
ATOM 777 N N . SER A 1 99 ? -21.554 12.652 7.043 1.00 87.25 99 SER A N 1
ATOM 778 C CA . SER A 1 99 ? -20.700 13.466 6.171 1.00 87.25 99 SER A CA 1
ATOM 779 C C . SER A 1 99 ? -21.433 14.682 5.608 1.00 87.25 99 SER A C 1
ATOM 781 O O . SER A 1 99 ? -22.616 14.588 5.258 1.00 87.25 99 SER A O 1
ATOM 783 N N . SER A 1 100 ? -20.733 15.811 5.455 1.00 92.19 100 SER A N 1
ATOM 784 C CA . SER A 1 100 ? -21.266 16.986 4.750 1.00 92.19 100 SER A CA 1
ATOM 785 C C . SER A 1 100 ? -21.504 16.711 3.260 1.00 92.19 100 SER A C 1
ATOM 787 O O . SER A 1 100 ? -20.970 15.762 2.688 1.00 92.19 100 SER A O 1
ATOM 789 N N . GLN A 1 101 ? -22.294 17.555 2.590 1.00 90.44 101 GLN A N 1
ATOM 790 C CA . GLN A 1 101 ? -22.576 17.383 1.161 1.00 90.44 101 GLN A CA 1
ATOM 791 C C . GLN A 1 101 ? -21.301 17.349 0.284 1.00 90.44 101 GLN A C 1
ATOM 793 O O . GLN A 1 101 ? -21.230 16.459 -0.563 1.00 90.44 101 GLN A O 1
ATOM 798 N N . PRO A 1 102 ? -20.278 18.209 0.485 1.00 90.00 102 PRO A N 1
ATOM 799 C CA . PRO A 1 102 ? -18.996 18.074 -0.214 1.00 90.00 102 PRO A CA 1
ATOM 800 C C . PRO A 1 102 ? -18.299 16.728 0.028 1.00 90.00 102 PRO A C 1
ATOM 802 O O . PRO A 1 102 ? -17.885 16.078 -0.929 1.00 90.00 102 PRO A O 1
ATOM 805 N N . ALA A 1 103 ? -18.238 16.261 1.280 1.00 90.50 103 ALA A N 1
ATOM 806 C CA . ALA A 1 103 ? -17.599 14.994 1.643 1.00 90.50 103 ALA A CA 1
ATOM 807 C C . ALA A 1 103 ? -18.311 13.757 1.062 1.00 90.50 103 ALA A C 1
ATOM 809 O O . ALA A 1 103 ? -17.675 12.742 0.794 1.00 90.50 103 ALA A O 1
ATOM 810 N N . ARG A 1 104 ? -19.622 13.836 0.803 1.00 88.94 104 ARG A N 1
ATOM 811 C CA . ARG A 1 104 ? -20.369 12.775 0.094 1.00 88.94 104 ARG A CA 1
ATOM 812 C C . ARG A 1 104 ? -20.066 12.724 -1.405 1.00 88.94 104 ARG A C 1
ATOM 814 O O . ARG A 1 104 ? -20.358 11.727 -2.057 1.00 88.94 104 ARG A O 1
ATOM 821 N N . LEU A 1 105 ? -19.538 13.812 -1.967 1.00 84.75 105 LEU A N 1
ATOM 822 C CA . LEU A 1 105 ? -19.276 13.961 -3.398 1.00 84.75 105 LEU A CA 1
ATOM 823 C C . LEU A 1 105 ? -17.794 13.864 -3.757 1.00 84.75 105 LEU A C 1
ATOM 825 O O . LEU A 1 105 ? -17.489 13.851 -4.943 1.00 84.75 105 LEU A O 1
ATOM 829 N N . SER A 1 106 ? -16.883 13.838 -2.786 1.00 88.12 106 SER A N 1
ATOM 830 C CA . SER A 1 106 ? -15.442 13.758 -3.025 1.00 88.12 106 SER A CA 1
ATOM 831 C C . SER A 1 106 ? -14.748 13.097 -1.844 1.00 88.12 106 SER A C 1
ATOM 833 O O . SER A 1 106 ? -14.846 13.574 -0.711 1.00 88.12 106 SER A O 1
ATOM 835 N N . LEU A 1 107 ? -13.985 12.033 -2.109 1.00 91.88 107 LEU A N 1
ATOM 836 C CA . LEU A 1 107 ? -13.161 11.406 -1.075 1.00 91.88 107 LEU A CA 1
ATOM 837 C C . LEU A 1 107 ? -12.118 12.373 -0.507 1.00 91.88 107 LEU A C 1
ATOM 839 O O . LEU A 1 107 ? -11.806 12.298 0.676 1.00 91.88 107 LEU A O 1
ATOM 843 N N . VAL A 1 108 ? -11.589 13.296 -1.312 1.00 92.69 108 VAL A N 1
ATOM 844 C CA . VAL A 1 108 ? -10.625 14.292 -0.823 1.00 92.69 108 VAL A CA 1
ATOM 845 C C . VAL A 1 108 ? -11.277 15.215 0.205 1.00 92.69 108 VAL A C 1
ATOM 847 O O . VAL A 1 108 ? -10.707 15.444 1.272 1.00 92.69 108 VAL A O 1
ATOM 850 N N . GLU A 1 109 ? -12.498 15.682 -0.061 1.00 93.19 109 GLU A N 1
ATOM 851 C CA . GLU A 1 109 ? -13.260 16.472 0.912 1.00 93.19 109 GLU A CA 1
ATOM 852 C C . GLU A 1 109 ? -13.622 15.648 2.151 1.00 93.19 109 GLU A C 1
ATOM 854 O O . GLU A 1 109 ? -13.535 16.152 3.269 1.00 93.19 109 GLU A O 1
ATOM 859 N N . ARG A 1 110 ? -13.935 14.357 1.981 1.00 94.44 110 ARG A N 1
ATOM 860 C CA . ARG A 1 110 ? -14.152 13.433 3.102 1.00 94.44 110 ARG A CA 1
ATOM 861 C C . ARG A 1 110 ? -12.912 13.290 3.984 1.00 94.44 110 ARG A C 1
ATOM 863 O O . ARG A 1 110 ? -13.030 13.419 5.197 1.00 94.44 110 ARG A O 1
ATOM 870 N N . MET A 1 111 ? -11.730 13.107 3.394 1.00 96.12 111 MET A N 1
ATOM 871 C CA . MET A 1 111 ? -10.459 13.034 4.127 1.00 96.12 111 MET A CA 1
ATOM 872 C C . MET A 1 111 ? -10.146 14.331 4.876 1.00 96.12 111 MET A C 1
ATOM 874 O O . MET A 1 111 ? -9.669 14.292 6.011 1.00 96.12 111 MET A O 1
ATOM 878 N N . ARG A 1 112 ? -10.429 15.490 4.269 1.00 96.06 112 ARG A N 1
ATOM 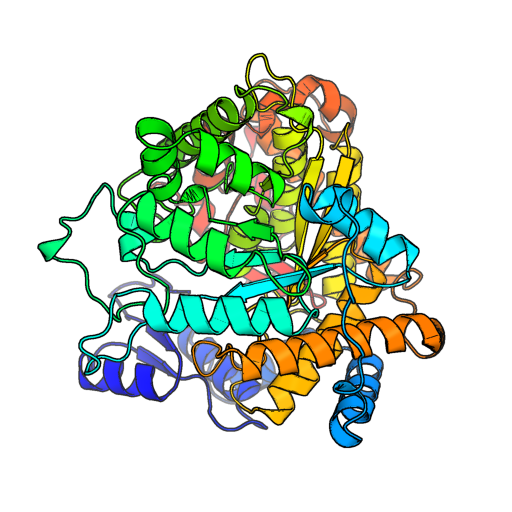879 C CA . ARG A 1 112 ? -10.275 16.800 4.921 1.00 96.06 112 ARG A CA 1
ATOM 880 C C . ARG A 1 112 ? -11.234 16.960 6.100 1.00 96.06 112 ARG A C 1
ATOM 882 O O . ARG A 1 112 ? -10.808 17.408 7.163 1.00 96.06 112 ARG A O 1
ATOM 889 N N . GLU A 1 113 ? -12.493 16.570 5.928 1.00 96.12 113 GLU A N 1
ATOM 890 C CA . GLU A 1 113 ? -13.515 16.630 6.974 1.00 96.12 113 GLU A CA 1
ATOM 891 C C . GLU A 1 113 ? -13.192 15.696 8.147 1.00 96.12 113 GLU A C 1
ATOM 893 O O . GLU A 1 113 ? -13.201 16.140 9.296 1.00 96.12 113 GLU A O 1
ATOM 898 N N . ASP A 1 114 ? -12.869 14.429 7.873 1.00 95.81 114 ASP A N 1
ATOM 899 C CA . ASP A 1 114 ? -12.521 13.447 8.904 1.00 95.81 114 ASP A CA 1
ATOM 900 C C . ASP A 1 114 ? -11.285 13.930 9.692 1.00 95.81 114 ASP A C 1
ATOM 902 O O . ASP A 1 114 ? -11.311 13.980 10.924 1.00 95.81 114 ASP A O 1
ATOM 906 N N . ARG A 1 115 ? -10.248 14.433 9.002 1.00 95.62 115 ARG A N 1
ATOM 907 C CA . ARG A 1 115 ? -9.058 15.019 9.646 1.00 95.62 115 ARG A CA 1
ATOM 908 C C . ARG A 1 115 ? -9.385 16.240 10.507 1.00 95.62 115 ARG A C 1
ATOM 910 O O . ARG A 1 115 ? -8.823 16.373 11.593 1.00 95.62 115 ARG A O 1
ATOM 917 N N . ALA A 1 116 ? -10.284 17.120 10.069 1.00 95.38 116 ALA A N 1
ATOM 918 C CA . ALA A 1 116 ? -10.697 18.286 10.855 1.00 95.38 116 ALA A CA 1
ATOM 919 C C . ALA A 1 116 ? -11.414 17.898 12.163 1.00 95.38 116 ALA A C 1
ATOM 921 O O . ALA A 1 116 ? -11.355 18.647 13.137 1.00 95.38 116 ALA A O 1
ATOM 922 N N . LYS A 1 117 ? -12.041 16.715 12.205 1.00 92.81 117 LYS A N 1
ATOM 923 C CA . LYS A 1 117 ? -12.640 16.122 13.412 1.00 92.81 117 LYS A CA 1
ATOM 924 C C . LYS A 1 117 ? -11.621 15.388 14.299 1.00 92.81 117 LYS A C 1
ATOM 926 O O . LYS A 1 117 ? -11.999 14.885 15.349 1.00 92.81 117 LYS A O 1
ATOM 931 N N . GLY A 1 118 ? -10.350 15.312 13.894 1.00 92.12 118 GLY A N 1
ATOM 932 C CA . GLY A 1 118 ? -9.325 14.509 14.570 1.00 92.12 118 GLY A CA 1
ATOM 933 C C . GLY A 1 118 ? -9.378 13.014 14.234 1.00 92.12 118 GLY A C 1
ATOM 934 O O . GLY A 1 118 ? -8.709 12.226 14.897 1.00 92.12 118 GLY A O 1
ATOM 935 N N . LEU A 1 119 ? -10.142 12.627 13.209 1.00 94.12 119 LEU A N 1
ATOM 936 C CA . LEU A 1 119 ? -10.319 11.247 12.761 1.00 94.12 119 LEU A CA 1
ATOM 937 C C . LEU A 1 119 ? -9.459 10.946 11.522 1.00 94.12 119 LEU A C 1
ATOM 939 O O . LEU A 1 119 ? -8.861 11.834 10.906 1.00 94.12 119 LEU A O 1
ATOM 943 N N . VAL A 1 120 ? -9.420 9.671 11.140 1.00 96.94 120 VAL A N 1
ATOM 944 C CA . VAL A 1 120 ? -8.827 9.189 9.888 1.00 96.94 120 VAL A CA 1
ATOM 945 C C . VAL A 1 120 ? -9.923 8.585 9.013 1.00 96.94 120 VAL A C 1
ATOM 947 O O . VAL A 1 120 ? -10.761 7.831 9.506 1.00 96.94 120 VAL A O 1
ATOM 950 N N . SER A 1 121 ? -9.936 8.906 7.715 1.00 97.88 121 SER A N 1
ATOM 951 C CA . SER A 1 121 ? -10.868 8.250 6.796 1.00 97.88 121 SER A CA 1
ATOM 952 C C . SER A 1 121 ? -10.548 6.766 6.685 1.00 97.88 121 SER A C 1
ATOM 954 O O . SER A 1 121 ? -9.381 6.371 6.662 1.00 97.88 121 SER A O 1
ATOM 956 N N . ILE A 1 122 ? -11.583 5.942 6.545 1.00 97.88 122 ILE A N 1
ATOM 957 C CA . ILE A 1 122 ? -11.433 4.489 6.501 1.00 97.88 122 ILE A CA 1
ATOM 958 C C . ILE A 1 122 ? -11.774 3.948 5.121 1.00 97.88 122 ILE A C 1
ATOM 960 O O . ILE A 1 122 ? -12.858 4.184 4.582 1.00 97.88 122 ILE A O 1
ATOM 964 N N . ARG A 1 123 ? -10.855 3.152 4.580 1.00 96.75 123 ARG A N 1
ATOM 965 C CA . ARG A 1 123 ? -11.075 2.303 3.416 1.00 96.75 123 ARG A CA 1
ATOM 966 C C . ARG A 1 123 ? -11.161 0.846 3.853 1.00 96.75 123 ARG A C 1
ATOM 968 O O . ARG A 1 123 ? -10.360 0.390 4.661 1.00 96.75 123 ARG A O 1
ATOM 975 N N . VAL A 1 124 ? -12.073 0.090 3.253 1.00 95.62 124 VAL A N 1
ATOM 976 C CA . VAL A 1 124 ? -12.166 -1.368 3.443 1.00 95.62 124 VAL A CA 1
ATOM 977 C C . VAL A 1 124 ? -12.230 -2.083 2.105 1.00 95.62 124 VAL A C 1
ATOM 979 O O . VAL A 1 124 ? -12.692 -1.511 1.117 1.00 95.62 124 VAL A O 1
ATOM 982 N N . HIS A 1 125 ? -11.777 -3.332 2.063 1.00 91.94 125 HIS A N 1
ATOM 983 C CA . HIS A 1 125 ? -12.026 -4.222 0.936 1.00 91.94 125 HIS A CA 1
ATOM 984 C C . HIS A 1 125 ? -13.267 -5.068 1.228 1.00 91.94 125 HIS A C 1
ATOM 986 O O . HIS A 1 125 ? -13.306 -5.745 2.252 1.00 91.94 125 HIS A O 1
ATOM 992 N N . TYR A 1 126 ? -14.283 -5.028 0.363 1.00 92.12 126 TYR A N 1
ATOM 993 C CA . TYR A 1 126 ? -15.509 -5.802 0.579 1.00 92.12 126 TYR A CA 1
ATOM 994 C C . TYR A 1 126 ? -16.112 -6.316 -0.727 1.00 92.12 126 TYR A C 1
ATOM 996 O O . TYR A 1 126 ? -16.154 -5.609 -1.733 1.00 92.12 126 TYR A O 1
ATOM 1004 N N . GLY A 1 127 ? -16.582 -7.556 -0.689 1.00 88.62 127 GLY A N 1
ATOM 1005 C CA . GLY A 1 127 ? -17.231 -8.264 -1.784 1.00 88.62 127 GLY A CA 1
ATOM 1006 C C . GLY A 1 127 ? -17.543 -9.669 -1.297 1.00 88.62 127 GLY A C 1
ATOM 1007 O O . GLY A 1 127 ? -16.652 -10.504 -1.229 1.00 88.62 127 GLY A O 1
ATOM 1008 N N . GLU A 1 128 ? -18.784 -9.908 -0.883 1.00 85.00 128 GLU A N 1
ATOM 1009 C CA . GLU A 1 128 ? -19.199 -11.208 -0.362 1.00 85.00 128 GLU A CA 1
ATOM 1010 C C . GLU A 1 128 ? -19.746 -12.071 -1.509 1.00 85.00 128 GLU A C 1
ATOM 1012 O O . GLU A 1 128 ? -20.740 -11.673 -2.138 1.00 85.00 128 GLU A O 1
ATOM 1017 N N . PRO A 1 129 ? -19.120 -13.229 -1.800 1.00 73.38 129 PRO A N 1
ATOM 1018 C CA . PRO A 1 129 ? -19.581 -14.118 -2.858 1.00 73.38 129 PRO A CA 1
ATOM 1019 C C . PRO A 1 129 ? -20.949 -14.726 -2.496 1.00 73.38 129 PRO A C 1
ATOM 1021 O O . PRO A 1 129 ? -21.264 -14.888 -1.312 1.00 73.38 129 PRO A O 1
ATOM 1024 N N . PRO A 1 130 ? -21.780 -15.083 -3.490 1.00 71.25 130 PRO A N 1
ATOM 1025 C CA . PRO A 1 130 ? -23.039 -15.782 -3.241 1.00 71.25 130 PRO A CA 1
ATOM 1026 C C . PRO A 1 130 ? -22.796 -17.180 -2.638 1.00 71.25 130 PRO A C 1
ATOM 1028 O O . PRO A 1 130 ? -21.784 -17.822 -2.920 1.00 71.25 130 PRO A O 1
ATOM 1031 N N . ASP A 1 131 ? -23.737 -17.691 -1.833 1.00 66.81 131 ASP A N 1
ATOM 1032 C CA . ASP A 1 131 ? -23.679 -19.095 -1.405 1.00 66.81 131 ASP A CA 1
ATOM 1033 C C . ASP A 1 131 ? -24.038 -20.016 -2.578 1.00 66.81 131 ASP A C 1
ATOM 1035 O O . ASP A 1 131 ? -24.952 -19.737 -3.351 1.00 66.81 131 ASP A O 1
ATOM 1039 N N . PHE A 1 132 ? -23.348 -21.157 -2.682 1.00 56.88 132 PHE A N 1
ATOM 1040 C CA . PHE A 1 132 ? -23.496 -22.124 -3.784 1.00 56.88 132 PHE A CA 1
ATOM 1041 C C . PHE A 1 132 ? -24.941 -22.621 -4.006 1.00 56.88 132 PHE A C 1
ATOM 1043 O O . PHE A 1 132 ? -25.285 -23.038 -5.110 1.00 56.88 132 PHE A O 1
ATOM 1050 N N . TYR A 1 133 ? -25.777 -22.587 -2.964 1.00 55.25 133 TYR A N 1
ATOM 1051 C CA . TYR A 1 133 ? -27.138 -23.136 -2.960 1.00 55.25 133 TYR A CA 1
ATOM 1052 C C . TYR A 1 133 ? -28.239 -22.074 -2.969 1.00 55.25 133 TYR A C 1
ATOM 1054 O O . TYR A 1 133 ? -29.414 -22.417 -3.101 1.00 55.25 133 TYR A O 1
ATOM 1062 N N . ASP A 1 134 ? -27.878 -20.799 -2.858 1.00 54.31 134 ASP A N 1
ATOM 1063 C CA . ASP A 1 134 ? -28.856 -19.729 -2.883 1.00 54.31 134 ASP A CA 1
ATOM 1064 C C . ASP A 1 134 ? -29.127 -19.387 -4.347 1.00 54.31 134 ASP A C 1
ATOM 1066 O O . ASP A 1 134 ? -28.268 -18.863 -5.051 1.00 54.31 134 ASP A O 1
ATOM 1070 N N . HIS A 1 135 ? -30.341 -19.645 -4.835 1.00 57.09 135 HIS A N 1
ATOM 1071 C CA . HIS A 1 135 ? -30.828 -19.187 -6.148 1.00 57.09 135 HIS A CA 1
ATOM 1072 C C . HIS A 1 135 ? -30.933 -17.641 -6.252 1.00 57.09 135 HIS A C 1
ATOM 1074 O O . HIS A 1 135 ? -31.740 -17.110 -7.015 1.00 57.09 135 HIS A O 1
ATOM 1080 N N . MET A 1 136 ? -30.153 -16.917 -5.450 1.00 60.34 136 MET A N 1
ATOM 1081 C CA . MET A 1 136 ? -30.099 -15.470 -5.328 1.00 60.34 136 MET A CA 1
ATOM 1082 C C . MET A 1 136 ? -29.276 -14.851 -6.469 1.00 60.34 136 MET A C 1
ATOM 1084 O O . MET A 1 136 ? -28.352 -15.482 -6.992 1.00 60.34 136 MET A O 1
ATOM 1088 N N . PRO A 1 137 ? -29.561 -13.592 -6.847 1.00 70.62 137 PRO A N 1
ATOM 1089 C CA . PRO A 1 137 ? -28.713 -12.842 -7.765 1.00 70.62 137 PRO A CA 1
ATOM 1090 C C . PRO A 1 137 ? -27.258 -12.763 -7.279 1.00 70.62 137 PRO A C 1
ATOM 1092 O O . PRO A 1 137 ? -27.001 -12.643 -6.081 1.00 70.62 137 PRO A O 1
ATOM 1095 N N . TRP A 1 138 ? -26.318 -12.738 -8.229 1.00 73.94 138 TRP A N 1
ATOM 1096 C CA . TRP A 1 138 ? -24.860 -12.783 -8.031 1.00 73.94 138 TRP A CA 1
ATOM 1097 C C . TRP A 1 138 ? -24.294 -11.763 -7.028 1.00 73.94 138 TRP A C 1
ATOM 1099 O O . TRP A 1 138 ? -23.214 -11.973 -6.485 1.00 73.94 138 TRP A O 1
ATOM 1109 N N . MET A 1 139 ? -25.011 -10.665 -6.781 1.00 83.44 139 MET A N 1
ATOM 1110 C CA . MET A 1 139 ? -24.571 -9.564 -5.920 1.00 83.44 139 MET A CA 1
ATOM 1111 C C . MET A 1 139 ? -25.351 -9.445 -4.609 1.00 83.44 139 MET A C 1
ATOM 1113 O O . MET A 1 139 ? -25.031 -8.569 -3.813 1.00 83.44 139 MET A O 1
ATOM 1117 N N . HIS A 1 140 ? -26.375 -10.273 -4.369 1.00 87.69 140 HIS A N 1
ATOM 1118 C CA . HIS A 1 140 ? -27.349 -10.045 -3.293 1.00 87.69 140 HIS A CA 1
ATOM 1119 C C . HIS A 1 140 ? -26.699 -9.825 -1.917 1.00 87.69 140 HIS A C 1
ATOM 1121 O O . HIS A 1 140 ? -26.988 -8.835 -1.246 1.00 87.69 140 HIS A O 1
ATOM 1127 N N . LYS A 1 141 ? -25.765 -10.701 -1.530 1.00 88.81 141 LYS A N 1
ATOM 1128 C CA . LYS A 1 141 ? -25.036 -10.589 -0.259 1.00 88.81 141 LYS A CA 1
ATOM 1129 C C . LYS A 1 141 ? -24.153 -9.350 -0.193 1.00 88.81 141 LYS A C 1
ATOM 1131 O O . LYS A 1 141 ? -24.170 -8.640 0.805 1.00 88.81 141 LYS A O 1
ATOM 1136 N N . THR A 1 142 ? -23.439 -9.059 -1.279 1.00 91.50 142 THR A N 1
ATOM 1137 C CA . THR A 1 142 ? -22.609 -7.854 -1.369 1.00 91.50 142 THR A CA 1
ATOM 1138 C C . THR A 1 142 ? -23.457 -6.585 -1.239 1.00 91.50 142 THR A C 1
ATOM 1140 O O . THR A 1 142 ? -23.050 -5.675 -0.529 1.00 91.50 142 THR A O 1
ATOM 1143 N N . LEU A 1 143 ? -24.643 -6.523 -1.857 1.00 93.69 143 LEU A N 1
ATOM 1144 C CA . LEU A 1 143 ? -25.550 -5.375 -1.739 1.00 93.69 143 LEU A CA 1
ATOM 1145 C C . LEU A 1 143 ? -25.990 -5.164 -0.288 1.00 93.69 143 LEU A C 1
ATOM 1147 O O . LEU A 1 143 ? -25.763 -4.088 0.253 1.00 93.69 143 LEU A O 1
ATOM 1151 N N . ILE A 1 144 ? -26.527 -6.201 0.366 1.00 94.06 144 ILE A N 1
ATOM 1152 C CA . ILE A 1 144 ? -26.948 -6.125 1.777 1.00 94.06 144 ILE A CA 1
ATOM 1153 C C . ILE A 1 144 ? -25.780 -5.722 2.678 1.00 94.06 144 ILE A C 1
ATOM 1155 O O . ILE A 1 144 ? -25.931 -4.889 3.572 1.00 94.06 144 ILE A O 1
ATOM 1159 N N . GLY A 1 145 ? -24.602 -6.298 2.443 1.00 95.19 145 GLY A N 1
ATOM 1160 C CA . GLY A 1 145 ? -23.419 -5.963 3.213 1.00 95.19 145 GLY A CA 1
ATOM 1161 C C . GLY A 1 145 ? -22.988 -4.515 3.037 1.00 95.19 145 GLY A C 1
ATOM 1162 O O . GLY A 1 145 ? -22.714 -3.849 4.026 1.00 95.19 145 GLY A O 1
ATOM 1163 N N . ILE A 1 146 ? -22.987 -3.995 1.808 1.00 96.00 146 ILE A N 1
ATOM 1164 C CA . ILE A 1 146 ? -22.689 -2.585 1.535 1.00 96.00 146 ILE A CA 1
ATOM 1165 C C . ILE A 1 146 ? -23.696 -1.666 2.231 1.00 96.00 146 ILE A C 1
ATOM 1167 O O . ILE A 1 146 ? -23.278 -0.688 2.847 1.00 96.00 146 ILE A O 1
ATOM 1171 N N . GLU A 1 147 ? -24.994 -1.977 2.164 1.00 96.88 147 GLU A N 1
ATOM 1172 C CA . GLU A 1 147 ? -26.036 -1.186 2.830 1.00 96.88 147 GLU A CA 1
ATOM 1173 C C . GLU A 1 147 ? -25.780 -1.096 4.335 1.00 96.88 147 GLU A C 1
ATOM 1175 O O . GLU A 1 147 ? -25.730 -0.000 4.895 1.00 96.88 147 GLU A O 1
ATOM 1180 N N . ARG A 1 148 ? -25.520 -2.244 4.968 1.00 96.62 148 ARG A N 1
ATOM 1181 C CA . ARG A 1 148 ? -25.200 -2.331 6.393 1.00 96.62 148 ARG A CA 1
ATOM 1182 C C . ARG A 1 148 ? -23.924 -1.561 6.746 1.00 96.62 148 ARG A C 1
ATOM 1184 O O . ARG A 1 148 ? -23.899 -0.799 7.709 1.00 96.62 148 ARG A O 1
ATOM 1191 N N . LEU A 1 149 ? -22.863 -1.735 5.961 1.00 96.00 149 LEU A N 1
ATOM 1192 C CA . LEU A 1 149 ? -21.590 -1.048 6.173 1.00 96.00 149 LEU A CA 1
ATOM 1193 C C . LEU A 1 149 ? -21.728 0.474 6.028 1.00 96.00 149 LEU A C 1
ATOM 1195 O O . LEU A 1 149 ? -21.115 1.213 6.797 1.00 96.00 149 LEU A O 1
ATOM 1199 N N . ALA A 1 150 ? -22.555 0.953 5.099 1.00 95.31 150 ALA A N 1
ATOM 1200 C CA . ALA A 1 150 ? -22.861 2.372 4.954 1.00 95.31 150 ALA A CA 1
ATOM 1201 C 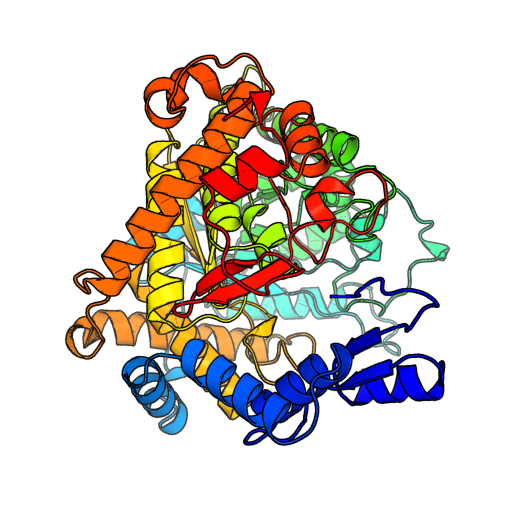C . ALA A 1 150 ? -23.663 2.914 6.155 1.00 95.31 150 ALA A C 1
ATOM 1203 O O . ALA A 1 150 ? -23.341 3.980 6.682 1.00 95.31 150 ALA A O 1
ATOM 1204 N N . GLU A 1 151 ? -24.662 2.163 6.630 1.00 95.31 151 GLU A N 1
ATOM 1205 C CA . GLU A 1 151 ? -25.475 2.488 7.816 1.00 95.31 151 GLU A CA 1
ATOM 1206 C C . GLU A 1 151 ? -24.682 2.463 9.130 1.00 95.31 151 GLU A C 1
ATOM 1208 O O . GLU A 1 151 ? -25.048 3.161 10.070 1.00 95.31 151 GLU A O 1
ATOM 1213 N N . SER A 1 152 ? -23.576 1.716 9.192 1.00 94.88 152 SER A N 1
ATOM 1214 C CA . SER A 1 152 ? -22.690 1.691 10.365 1.00 94.88 152 SER A CA 1
ATOM 1215 C C . SER A 1 152 ? -21.966 3.020 10.625 1.00 94.88 152 SER A C 1
ATOM 1217 O O . SER A 1 152 ? -21.429 3.227 11.710 1.00 94.88 152 SER A O 1
ATOM 1219 N N . GLU A 1 153 ? -21.899 3.896 9.618 1.00 95.25 153 GLU A N 1
ATOM 1220 C CA . GLU A 1 153 ? -21.167 5.166 9.632 1.00 95.25 153 GLU A CA 1
ATOM 1221 C C . GLU A 1 153 ? -19.650 5.053 9.914 1.00 95.25 153 GLU A C 1
ATOM 1223 O O . GLU A 1 153 ? -18.978 6.048 10.196 1.00 95.25 153 GLU A O 1
ATOM 1228 N N . LEU A 1 154 ? -19.074 3.852 9.788 1.00 95.25 154 LEU A N 1
ATOM 1229 C CA . LEU A 1 154 ? -17.661 3.573 10.077 1.00 95.25 154 LEU A CA 1
ATOM 1230 C C . LEU A 1 154 ? -16.719 3.782 8.883 1.00 95.25 154 LEU A C 1
ATOM 1232 O O . LEU A 1 154 ? -15.511 3.900 9.067 1.00 95.25 154 LEU A O 1
ATOM 1236 N N . ILE A 1 155 ? -17.245 3.780 7.655 1.00 95.62 155 ILE A N 1
ATOM 1237 C CA . ILE A 1 155 ? -16.437 3.627 6.436 1.00 95.62 155 ILE A CA 1
ATOM 1238 C C . ILE A 1 155 ? -16.527 4.878 5.563 1.00 95.62 155 ILE A C 1
ATOM 1240 O O . ILE A 1 155 ? -17.612 5.405 5.339 1.00 95.62 155 ILE A O 1
ATOM 1244 N N . SER A 1 156 ? -15.394 5.351 5.047 1.00 95.62 156 SER A N 1
ATOM 1245 C CA . SER A 1 156 ? -15.337 6.453 4.074 1.00 95.62 156 SER A CA 1
ATOM 1246 C C . SER A 1 156 ? -15.334 5.939 2.633 1.00 95.62 156 SER A C 1
ATOM 1248 O O . SER A 1 156 ? -15.872 6.594 1.743 1.00 95.62 156 SER A O 1
ATOM 1250 N N . LEU A 1 157 ? -14.736 4.765 2.396 1.00 95.06 157 LEU A N 1
ATOM 1251 C CA . LEU A 1 157 ? -14.551 4.187 1.067 1.00 95.06 157 LEU A CA 1
ATOM 1252 C C . LEU A 1 157 ? -14.642 2.654 1.071 1.00 95.06 157 LEU A C 1
ATOM 1254 O O . LEU A 1 157 ? -13.878 1.968 1.749 1.00 95.06 157 LEU A O 1
ATOM 1258 N N . ILE A 1 158 ? -15.504 2.105 0.220 1.00 94.19 158 ILE A N 1
ATOM 1259 C CA . ILE A 1 158 ? -15.593 0.671 -0.057 1.00 94.19 158 ILE A CA 1
ATOM 1260 C C . ILE A 1 158 ? -14.799 0.365 -1.332 1.00 94.19 158 ILE A C 1
ATOM 1262 O O . ILE A 1 158 ? -15.180 0.729 -2.445 1.00 94.19 158 ILE A O 1
ATOM 1266 N N . SER A 1 159 ? -13.670 -0.320 -1.176 1.00 91.69 159 SER A N 1
ATOM 1267 C CA . SER A 1 159 ? -12.899 -0.897 -2.275 1.00 91.69 159 SER A CA 1
ATOM 1268 C C . SER A 1 159 ? -13.526 -2.234 -2.650 1.00 91.69 159 SER A C 1
ATOM 1270 O O . SER A 1 159 ? -13.358 -3.221 -1.938 1.00 91.69 159 SER A O 1
ATOM 1272 N N . LEU A 1 160 ? -14.238 -2.280 -3.772 1.00 88.31 160 LEU A N 1
ATOM 1273 C CA . LEU A 1 160 ? -14.987 -3.467 -4.156 1.00 88.31 160 LEU A CA 1
ATOM 1274 C C . LEU A 1 160 ? -14.044 -4.629 -4.506 1.00 88.31 160 LEU A C 1
ATOM 1276 O O . LEU A 1 160 ? -13.220 -4.534 -5.426 1.00 88.31 160 LEU A O 1
ATOM 1280 N N . GLY A 1 161 ? -14.186 -5.731 -3.779 1.00 84.94 161 GLY A N 1
ATOM 1281 C CA . GLY A 1 161 ? -13.536 -7.001 -4.065 1.00 84.94 161 GLY A CA 1
ATOM 1282 C C . GLY A 1 161 ? -14.263 -7.718 -5.180 1.00 84.94 161 GLY A C 1
ATOM 1283 O O . GLY A 1 161 ? -15.184 -8.482 -4.927 1.00 84.94 161 GLY A O 1
ATOM 1284 N N . THR A 1 162 ? -13.896 -7.424 -6.424 1.00 80.38 162 THR A N 1
ATOM 1285 C CA . THR A 1 162 ? -14.493 -8.077 -7.598 1.00 80.38 162 THR A CA 1
ATOM 1286 C C . THR A 1 162 ? -13.923 -9.474 -7.803 1.00 80.38 162 THR A C 1
ATOM 1288 O O . THR A 1 162 ? -12.728 -9.678 -7.602 1.00 80.38 162 THR A O 1
ATOM 1291 N N . SER A 1 163 ? -14.765 -10.409 -8.239 1.00 78.88 163 SER A N 1
ATOM 1292 C CA . SER A 1 163 ? -14.343 -11.765 -8.594 1.00 78.88 163 SER A CA 1
ATOM 1293 C C . SER A 1 163 ? -13.322 -11.763 -9.727 1.00 78.88 163 SER A C 1
ATOM 1295 O O . SER A 1 163 ? -13.309 -10.861 -10.567 1.00 78.88 163 SER A O 1
ATOM 1297 N N . ARG A 1 164 ? -12.512 -12.807 -9.818 1.00 74.56 164 ARG A N 1
ATOM 1298 C CA . ARG A 1 164 ? -11.497 -12.994 -10.850 1.00 74.56 164 ARG A CA 1
ATOM 1299 C C . ARG A 1 164 ? -12.152 -12.992 -12.209 1.00 74.56 164 ARG A C 1
ATOM 1301 O O . ARG A 1 164 ? -11.614 -12.372 -13.112 1.00 74.56 164 ARG A O 1
ATOM 1308 N N . ASP A 1 165 ? -13.319 -13.607 -12.338 1.00 75.56 165 ASP A N 1
ATOM 1309 C CA . ASP A 1 165 ? -14.092 -13.600 -13.575 1.00 75.56 165 ASP A CA 1
ATOM 1310 C C . ASP A 1 165 ? -14.534 -12.188 -13.981 1.00 75.56 165 ASP A C 1
ATOM 1312 O O . ASP A 1 165 ? -14.387 -11.824 -15.144 1.00 75.56 165 ASP A O 1
ATOM 1316 N N . THR A 1 166 ? -14.946 -11.336 -13.036 1.00 76.38 166 THR A N 1
ATOM 1317 C CA . THR A 1 166 ? -15.144 -9.898 -13.304 1.00 76.38 166 THR A CA 1
ATOM 1318 C C . THR A 1 166 ? -13.845 -9.241 -13.785 1.00 76.38 166 THR A C 1
ATOM 1320 O O . THR A 1 166 ? -13.862 -8.405 -14.687 1.00 76.38 166 THR A O 1
ATOM 1323 N N . GLN A 1 167 ? -12.707 -9.603 -13.184 1.00 74.69 167 GLN A N 1
ATOM 1324 C CA . GLN A 1 167 ? -11.400 -9.022 -13.497 1.00 74.69 167 GLN A CA 1
ATOM 1325 C C . GLN A 1 167 ? -10.863 -9.462 -14.873 1.00 74.69 167 GLN A C 1
ATOM 1327 O O . GLN A 1 167 ? -10.258 -8.649 -15.566 1.00 74.69 167 GLN A O 1
ATOM 1332 N N . VAL A 1 168 ? -11.096 -10.718 -15.278 1.00 69.25 168 VAL A N 1
ATOM 1333 C CA . VAL A 1 168 ? -10.667 -11.302 -16.569 1.00 69.25 168 VAL A CA 1
ATOM 1334 C C . VAL A 1 168 ? -11.765 -11.286 -17.637 1.00 69.25 168 VAL A C 1
ATOM 1336 O O . VAL A 1 168 ? -11.553 -11.767 -18.752 1.00 69.25 168 VAL A O 1
ATOM 1339 N N . GLY A 1 169 ? -12.930 -10.723 -17.311 1.00 63.81 169 GLY A N 1
ATOM 1340 C CA . GLY A 1 169 ? -14.176 -10.807 -18.071 1.00 63.81 169 GLY A CA 1
ATOM 1341 C C . GLY A 1 169 ? -14.159 -10.459 -19.569 1.00 63.81 169 GLY A C 1
ATOM 1342 O O . GLY A 1 169 ? -14.951 -11.069 -20.284 1.00 63.81 169 GLY A O 1
ATOM 1343 N N . PRO A 1 170 ? -13.284 -9.585 -20.121 1.00 60.31 170 PRO A N 1
ATOM 1344 C CA . PRO A 1 170 ? -13.226 -9.367 -21.566 1.00 60.31 170 PRO A CA 1
ATOM 1345 C C . PRO A 1 170 ? -12.682 -10.578 -22.330 1.00 60.31 170 PRO A C 1
ATOM 1347 O O . PRO A 1 170 ? -12.845 -10.652 -23.544 1.00 60.31 170 PRO A O 1
ATOM 1350 N N . TYR A 1 171 ? -11.996 -11.495 -21.642 1.00 58.22 171 TYR A N 1
ATOM 1351 C CA . TYR A 1 171 ? -11.209 -12.569 -22.249 1.00 58.22 171 TYR A CA 1
ATOM 1352 C C . TYR A 1 171 ? -11.790 -13.965 -21.996 1.00 58.22 171 TYR A C 1
ATOM 1354 O O . TYR A 1 171 ? -11.180 -14.956 -22.395 1.00 58.22 171 TYR A O 1
ATOM 1362 N N . LYS A 1 172 ? -12.947 -14.062 -21.326 1.00 65.06 172 LYS A N 1
ATOM 1363 C CA . LYS A 1 172 ? -13.573 -15.332 -20.942 1.00 65.06 172 LYS A CA 1
ATOM 1364 C C . LYS A 1 172 ? -15.080 -15.289 -21.178 1.00 65.06 172 LYS A C 1
ATOM 1366 O O . LYS A 1 172 ? -15.739 -14.341 -20.749 1.00 65.06 172 LYS A O 1
ATOM 1371 N N . ASP A 1 173 ? -15.624 -16.323 -21.820 1.00 65.94 173 ASP A N 1
ATOM 1372 C CA . ASP A 1 173 ? -17.070 -16.449 -22.015 1.00 65.94 173 ASP A CA 1
ATOM 1373 C C . ASP A 1 173 ? -17.777 -16.505 -20.653 1.00 65.94 173 ASP A C 1
ATOM 1375 O O . ASP A 1 173 ? -17.345 -17.218 -19.744 1.00 65.94 173 ASP A O 1
ATOM 1379 N N . LYS A 1 174 ? -18.877 -15.758 -20.513 1.00 67.44 174 LYS A N 1
ATOM 1380 C CA . LYS A 1 174 ? -19.714 -15.736 -19.305 1.00 67.44 174 LYS A CA 1
ATOM 1381 C C . LYS A 1 174 ? -20.229 -17.129 -18.934 1.00 67.44 174 LYS A C 1
ATOM 1383 O O . LYS A 1 174 ? -20.480 -17.381 -17.758 1.00 67.44 174 LYS A O 1
ATOM 1388 N N . ALA A 1 175 ? -20.374 -18.029 -19.910 1.00 66.56 175 ALA A N 1
ATOM 1389 C CA . ALA A 1 175 ? -20.753 -19.421 -19.671 1.00 66.56 175 ALA A CA 1
ATOM 1390 C C . ALA A 1 175 ? -19.721 -20.201 -18.830 1.00 66.56 175 ALA A C 1
ATOM 1392 O O . ALA A 1 175 ? -20.101 -21.125 -18.113 1.00 66.56 175 ALA A O 1
ATOM 1393 N N . ASP A 1 176 ? -18.450 -19.792 -18.864 1.00 67.19 176 ASP A N 1
ATOM 1394 C CA . ASP A 1 176 ? -17.342 -20.449 -18.162 1.00 67.19 176 ASP A CA 1
ATOM 1395 C C . ASP A 1 176 ? -17.025 -19.803 -16.802 1.00 67.19 176 ASP A C 1
ATOM 1397 O O . ASP A 1 176 ? -16.057 -20.187 -16.132 1.00 67.19 176 ASP A O 1
ATOM 1401 N N . TRP A 1 177 ? -17.783 -18.780 -16.394 1.00 69.94 177 TRP A N 1
ATOM 1402 C CA . TRP A 1 177 ? -17.553 -18.083 -15.130 1.00 69.94 177 TRP A CA 1
ATOM 1403 C C . TRP A 1 177 ? -17.886 -19.008 -13.951 1.00 69.94 177 TRP A C 1
ATOM 1405 O O . TRP A 1 177 ? -18.991 -19.547 -13.837 1.00 69.94 177 TRP A O 1
ATOM 1415 N N . ASN A 1 178 ? -16.910 -19.203 -13.069 1.00 65.44 178 ASN A N 1
ATOM 1416 C CA . ASN A 1 178 ? -17.028 -20.027 -11.883 1.00 65.44 178 ASN A CA 1
ATOM 1417 C C . ASN A 1 178 ? -17.429 -19.153 -10.691 1.00 65.44 178 ASN A C 1
ATOM 1419 O O . ASN A 1 178 ? -16.647 -18.369 -10.164 1.00 65.44 178 ASN A O 1
ATOM 1423 N N . ARG A 1 179 ? -18.667 -19.346 -10.236 1.00 60.00 179 ARG A N 1
ATOM 1424 C CA . ARG A 1 179 ? -19.385 -18.454 -9.313 1.00 60.00 179 ARG A CA 1
ATOM 1425 C C . ARG A 1 179 ? -18.731 -18.262 -7.936 1.00 60.00 179 ARG A C 1
ATOM 1427 O O . ARG A 1 179 ? -19.102 -17.319 -7.249 1.00 60.00 179 ARG A O 1
ATOM 1434 N N . ASN A 1 180 ? -17.778 -19.119 -7.553 1.00 57.53 180 ASN A N 1
ATOM 1435 C CA . ASN A 1 180 ? -17.200 -19.181 -6.203 1.00 57.53 180 ASN A CA 1
ATOM 1436 C C . ASN A 1 180 ? -15.656 -19.219 -6.174 1.00 57.53 180 ASN A C 1
ATOM 1438 O O . ASN A 1 180 ? -15.087 -19.591 -5.149 1.00 57.53 180 ASN A O 1
ATOM 1442 N N . ASP A 1 181 ? -14.959 -18.939 -7.280 1.00 56.62 181 ASP A N 1
ATOM 1443 C CA . ASP A 1 181 ? -13.552 -19.358 -7.412 1.00 56.62 181 ASP A CA 1
ATOM 1444 C C . ASP A 1 181 ? -12.528 -18.528 -6.617 1.00 56.62 181 ASP A C 1
ATOM 1446 O O . ASP A 1 181 ? -11.468 -19.059 -6.272 1.00 56.62 181 ASP A O 1
ATOM 1450 N N . ASP A 1 182 ? -12.849 -17.279 -6.264 1.00 63.38 182 ASP A N 1
ATOM 1451 C CA . ASP A 1 182 ? -11.881 -16.382 -5.623 1.00 63.38 182 ASP A CA 1
ATOM 1452 C C . ASP A 1 182 ? -12.436 -15.434 -4.549 1.00 63.38 182 ASP A C 1
ATOM 1454 O O . ASP A 1 182 ? -11.686 -14.625 -4.005 1.00 63.38 182 ASP A O 1
ATOM 1458 N N . GLY A 1 183 ? -13.721 -15.550 -4.207 1.00 66.00 183 GLY A N 1
ATOM 1459 C CA . GLY A 1 183 ? -14.307 -14.841 -3.069 1.00 66.00 183 GLY A CA 1
ATOM 1460 C C . GLY A 1 183 ? -14.654 -13.368 -3.299 1.00 66.00 183 GLY A C 1
ATOM 1461 O O . GLY A 1 183 ? -14.745 -12.638 -2.319 1.00 66.00 183 GLY A O 1
ATOM 1462 N N . GLY A 1 184 ? -14.852 -12.929 -4.548 1.00 78.19 184 GLY A N 1
ATOM 1463 C CA . GLY A 1 184 ? -15.290 -11.565 -4.872 1.00 78.19 184 GLY A CA 1
ATOM 1464 C C . GLY A 1 184 ? -16.686 -11.467 -5.502 1.00 78.19 184 GLY A C 1
ATOM 1465 O O . GLY A 1 184 ? -17.271 -12.456 -5.941 1.00 78.19 184 GLY A O 1
ATOM 1466 N N . VAL A 1 185 ? -17.218 -10.245 -5.598 1.00 82.75 185 VAL A N 1
ATOM 1467 C CA . VAL A 1 185 ? -18.502 -9.955 -6.253 1.00 82.75 185 VAL A CA 1
ATOM 1468 C C . VAL A 1 185 ? -18.395 -10.043 -7.775 1.00 82.75 185 VAL A C 1
ATOM 1470 O O . VAL A 1 185 ? -17.444 -9.552 -8.401 1.00 82.75 185 VAL A O 1
ATOM 1473 N N . VAL A 1 186 ? -19.401 -10.648 -8.396 1.00 79.94 186 VAL A N 1
ATOM 1474 C CA . VAL A 1 186 ? -19.477 -10.780 -9.850 1.00 79.94 186 VAL A CA 1
ATOM 1475 C C . VAL A 1 186 ? -20.238 -9.590 -10.436 1.00 79.94 186 VAL A C 1
ATOM 1477 O O . VAL A 1 186 ? -21.405 -9.390 -10.118 1.00 79.94 186 VAL A O 1
ATOM 1480 N N . VAL A 1 187 ? -19.575 -8.808 -11.293 1.00 79.56 187 VAL A N 1
ATOM 1481 C CA . VAL A 1 187 ? -20.153 -7.654 -12.001 1.00 79.56 187 VAL A CA 1
ATOM 1482 C C . VAL A 1 187 ? -20.109 -7.958 -13.491 1.00 79.56 187 VAL A C 1
ATOM 1484 O O . VAL A 1 187 ? -19.047 -8.233 -14.049 1.00 79.56 187 VAL A O 1
ATOM 1487 N N . THR A 1 188 ? -21.265 -7.925 -14.145 1.00 76.12 188 THR A N 1
ATOM 1488 C CA . THR A 1 188 ? -21.422 -8.409 -15.524 1.00 76.12 188 THR A CA 1
ATOM 1489 C C . THR A 1 188 ? -21.915 -7.344 -16.496 1.00 76.12 188 THR A C 1
ATOM 1491 O O . THR A 1 188 ? -21.792 -7.538 -17.714 1.00 76.12 188 THR A O 1
ATOM 1494 N N . CYS A 1 189 ? -22.499 -6.257 -15.983 1.00 77.94 189 CYS A N 1
ATOM 1495 C CA . CYS A 1 189 ? -23.085 -5.175 -16.765 1.00 77.94 189 CYS A CA 1
ATOM 1496 C C . CYS A 1 189 ? -23.068 -3.826 -16.006 1.00 77.94 189 CYS A C 1
ATOM 1498 O O . CYS A 1 189 ? -22.811 -3.802 -14.805 1.00 77.94 189 CYS A O 1
ATOM 1500 N N . PRO A 1 190 ? -23.342 -2.692 -16.678 1.00 80.44 190 PRO A N 1
ATOM 1501 C CA . PRO A 1 190 ? -23.421 -1.379 -16.024 1.00 80.44 190 PRO A CA 1
ATOM 1502 C C . PRO A 1 190 ? -24.492 -1.279 -14.928 1.00 80.44 190 PRO A C 1
ATOM 1504 O O . PRO A 1 190 ? -24.272 -0.625 -13.913 1.00 80.44 190 PRO A O 1
ATOM 1507 N N . GLU A 1 191 ? -25.633 -1.953 -15.102 1.00 83.94 191 GLU A N 1
ATOM 1508 C CA . GLU A 1 191 ? -26.731 -1.935 -14.124 1.00 83.94 191 GLU A CA 1
ATOM 1509 C C . GLU A 1 191 ? -26.303 -2.519 -12.771 1.00 83.94 191 GLU A C 1
ATOM 1511 O O . GLU A 1 191 ? -26.682 -2.004 -11.719 1.00 83.94 191 GLU A O 1
ATOM 1516 N N . ASP A 1 192 ? -25.429 -3.528 -12.793 1.00 85.44 192 ASP A N 1
ATOM 1517 C CA . ASP A 1 192 ? -24.843 -4.103 -11.583 1.00 85.44 192 ASP A CA 1
ATOM 1518 C C . ASP A 1 192 ? -24.093 -3.039 -10.767 1.00 85.44 192 ASP A C 1
ATOM 1520 O O . ASP A 1 192 ? -24.219 -2.954 -9.544 1.00 85.44 192 ASP A O 1
ATOM 1524 N N . MET A 1 193 ? -23.362 -2.158 -11.455 1.00 85.38 193 MET A N 1
ATOM 1525 C CA . MET A 1 193 ? -22.655 -1.054 -10.813 1.00 85.38 193 MET A CA 1
ATOM 1526 C C . MET A 1 193 ? -23.606 -0.000 -10.252 1.00 85.38 193 MET A C 1
ATOM 1528 O O . MET A 1 193 ? -23.361 0.493 -9.151 1.00 85.38 193 MET A O 1
ATOM 1532 N N . ASN A 1 194 ? -24.693 0.322 -10.962 1.00 86.19 194 ASN A N 1
ATOM 1533 C CA . ASN A 1 194 ? -25.713 1.243 -10.459 1.00 86.19 194 ASN A CA 1
ATOM 1534 C C . ASN A 1 194 ? -26.343 0.728 -9.156 1.00 86.19 194 ASN A C 1
ATOM 1536 O O . ASN A 1 194 ? -26.497 1.505 -8.214 1.00 86.19 194 ASN A O 1
ATOM 1540 N N . GLN A 1 195 ? -26.626 -0.575 -9.056 1.00 91.25 195 GLN A N 1
ATOM 1541 C CA . GLN A 1 195 ? -27.146 -1.188 -7.826 1.00 91.25 195 GLN A CA 1
ATOM 1542 C C . GLN A 1 195 ? -26.136 -1.125 -6.673 1.00 91.25 195 GLN A C 1
ATOM 1544 O O . GLN A 1 195 ? -26.489 -0.709 -5.569 1.00 91.25 195 GLN A O 1
ATOM 1549 N N . LEU A 1 196 ? -24.870 -1.473 -6.927 1.00 91.25 196 LEU A N 1
ATOM 1550 C CA . LEU A 1 196 ? -23.800 -1.405 -5.923 1.00 91.25 196 LEU A CA 1
ATOM 1551 C C . LEU A 1 196 ? -23.569 0.023 -5.412 1.00 91.25 196 LEU A C 1
ATOM 1553 O O . LEU A 1 196 ? -23.361 0.228 -4.219 1.00 91.25 196 LEU A O 1
ATOM 1557 N N . PHE A 1 197 ? -23.636 1.019 -6.297 1.00 91.31 197 PHE A N 1
ATOM 1558 C CA . PHE A 1 197 ? -23.552 2.423 -5.904 1.00 91.31 197 PHE A CA 1
ATOM 1559 C C . PHE A 1 197 ? -24.787 2.876 -5.129 1.00 91.31 197 PHE A C 1
ATOM 1561 O O . PHE A 1 197 ? -24.642 3.526 -4.101 1.00 91.31 197 PHE A O 1
ATOM 1568 N N . ALA A 1 198 ? -25.994 2.508 -5.565 1.00 93.25 198 ALA A N 1
ATOM 1569 C CA . ALA A 1 198 ? -27.229 2.833 -4.852 1.00 93.25 198 ALA A CA 1
ATOM 1570 C C . ALA A 1 198 ? -27.237 2.271 -3.420 1.00 93.25 198 ALA A C 1
ATOM 1572 O O . ALA A 1 198 ? -27.699 2.949 -2.501 1.00 93.25 198 ALA A O 1
ATOM 1573 N N . ALA A 1 199 ? -26.661 1.083 -3.209 1.00 94.81 199 ALA A N 1
ATOM 1574 C CA . ALA A 1 199 ? -26.472 0.505 -1.881 1.00 94.81 199 ALA A CA 1
ATOM 1575 C C . ALA A 1 199 ? -25.592 1.383 -0.970 1.00 94.81 199 ALA A C 1
ATOM 1577 O O . ALA A 1 199 ? -25.827 1.423 0.236 1.00 94.81 199 ALA A O 1
ATOM 1578 N N . THR A 1 200 ? -24.635 2.145 -1.524 1.00 93.88 200 THR A N 1
ATOM 1579 C CA . THR A 1 200 ? -23.813 3.075 -0.731 1.00 93.88 200 THR A CA 1
ATOM 1580 C C . THR A 1 200 ? -24.521 4.386 -0.396 1.00 93.88 200 THR A C 1
ATOM 1582 O O . THR A 1 200 ? -24.050 5.116 0.467 1.00 93.88 200 THR A O 1
ATOM 1585 N N . GLN A 1 201 ? -25.645 4.726 -1.036 1.00 93.19 201 GLN A N 1
ATOM 1586 C CA . GLN A 1 201 ? -26.305 6.031 -0.875 1.00 93.19 201 GLN A CA 1
ATOM 1587 C C . GLN A 1 201 ? -27.177 6.125 0.393 1.00 93.19 201 GLN A C 1
ATOM 1589 O O . GLN A 1 201 ? -28.331 6.555 0.338 1.00 93.19 201 GLN A O 1
ATOM 1594 N N . ARG A 1 202 ? -26.633 5.707 1.540 1.00 93.69 202 ARG A N 1
ATOM 1595 C CA . ARG A 1 202 ? -27.279 5.732 2.862 1.00 93.69 202 ARG A CA 1
ATOM 1596 C C . ARG A 1 202 ? -26.250 5.829 3.989 1.00 93.69 202 ARG A C 1
ATOM 1598 O O . ARG A 1 202 ? -25.050 5.758 3.733 1.00 93.69 202 ARG A O 1
ATOM 1605 N N . GLY A 1 203 ? -26.721 6.014 5.225 1.00 93.38 203 GLY A 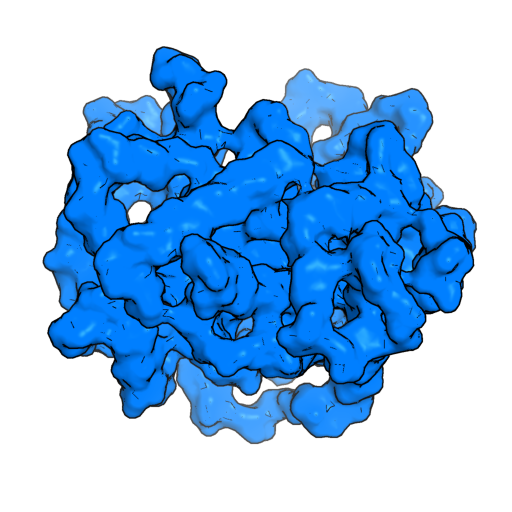N 1
ATOM 1606 C CA . GLY A 1 203 ? -25.857 6.219 6.391 1.00 93.38 203 GLY A CA 1
ATOM 1607 C C . GLY A 1 203 ? -24.886 7.379 6.170 1.00 93.38 203 GLY A C 1
ATOM 1608 O O . GLY A 1 203 ? -25.322 8.507 5.927 1.00 93.38 203 GLY A O 1
ATOM 1609 N N . ASN A 1 204 ? -23.580 7.098 6.176 1.00 92.31 204 ASN A N 1
ATOM 1610 C CA . ASN A 1 204 ? -22.536 8.100 5.929 1.00 92.31 204 ASN A CA 1
ATOM 1611 C C . ASN A 1 204 ? -22.065 8.202 4.462 1.00 92.31 204 ASN A C 1
ATOM 1613 O O . ASN A 1 204 ? -21.066 8.872 4.196 1.00 92.31 204 ASN A O 1
ATOM 1617 N N . PHE A 1 205 ? -22.778 7.578 3.519 1.00 93.69 205 PHE A N 1
ATOM 1618 C CA . PHE A 1 205 ? -22.533 7.666 2.075 1.00 93.69 205 PHE A CA 1
ATOM 1619 C C . PHE A 1 205 ? -21.081 7.340 1.686 1.00 93.69 205 PHE A C 1
ATOM 1621 O O . PHE A 1 205 ? -20.390 8.206 1.134 1.00 93.69 205 PHE A O 1
ATOM 1628 N N . PRO A 1 206 ? -20.577 6.126 1.977 1.00 93.69 206 PRO A N 1
ATOM 1629 C CA . PRO A 1 206 ? -19.217 5.784 1.612 1.00 93.69 206 PRO A CA 1
ATOM 1630 C C . PRO A 1 206 ? -19.054 5.857 0.094 1.00 93.69 206 PRO A C 1
ATOM 1632 O O . PRO A 1 206 ? -19.908 5.415 -0.687 1.00 93.69 206 PRO A O 1
ATOM 1635 N N . ALA A 1 207 ? -17.913 6.390 -0.328 1.00 92.19 207 ALA A N 1
ATOM 1636 C CA . ALA A 1 207 ? -17.487 6.264 -1.705 1.00 92.19 207 ALA A CA 1
ATOM 1637 C C . ALA A 1 207 ? -17.329 4.778 -2.063 1.00 92.19 207 ALA A C 1
ATOM 1639 O O . ALA A 1 207 ? -17.081 3.933 -1.199 1.00 92.19 207 ALA A O 1
ATOM 1640 N N . ILE A 1 208 ? -17.417 4.452 -3.348 1.00 88.31 208 ILE A N 1
ATOM 1641 C CA . ILE A 1 208 ? -17.142 3.104 -3.845 1.00 88.31 208 ILE A CA 1
ATOM 1642 C C . ILE A 1 208 ? -16.092 3.169 -4.944 1.00 88.31 208 ILE A C 1
ATOM 1644 O O . ILE A 1 208 ? -16.083 4.075 -5.777 1.00 88.31 208 ILE A O 1
ATOM 1648 N N . LYS A 1 209 ? -15.186 2.199 -4.920 1.00 85.25 209 LYS A N 1
ATOM 1649 C CA . LYS A 1 209 ? -14.063 2.099 -5.841 1.00 85.25 209 LYS A CA 1
ATOM 1650 C C . LYS A 1 209 ? -14.019 0.732 -6.505 1.00 85.25 209 LYS A C 1
ATOM 1652 O O . LYS A 1 209 ? -14.200 -0.291 -5.849 1.00 85.25 209 LYS A O 1
ATOM 1657 N N . LEU A 1 210 ? -13.630 0.727 -7.779 1.00 77.12 210 LEU A N 1
ATOM 1658 C CA . LEU A 1 210 ? -13.262 -0.466 -8.540 1.00 77.12 210 LEU A CA 1
ATOM 1659 C C . LEU A 1 210 ? -11.762 -0.474 -8.864 1.00 77.12 210 LEU A C 1
ATOM 1661 O O . LEU A 1 210 ? -11.149 0.575 -9.077 1.00 77.12 210 LEU A O 1
ATOM 1665 N N . TYR A 1 211 ? -11.168 -1.661 -8.983 1.00 72.44 211 TYR A N 1
ATOM 1666 C CA . TYR A 1 211 ? -9.803 -1.800 -9.495 1.00 72.44 211 TYR A CA 1
ATOM 1667 C C . TYR A 1 211 ? -9.777 -1.576 -11.006 1.00 72.44 211 TYR A C 1
ATOM 1669 O O . TYR A 1 211 ? -10.284 -2.395 -11.776 1.00 72.44 211 TYR A O 1
ATOM 1677 N N . ALA A 1 212 ? -9.160 -0.474 -11.431 1.00 60.94 212 ALA A N 1
ATOM 1678 C CA . ALA A 1 212 ? -9.115 -0.090 -12.836 1.00 60.94 212 ALA A CA 1
ATOM 1679 C C . ALA A 1 212 ? -8.126 -0.926 -13.649 1.00 60.94 212 ALA A C 1
ATOM 1681 O O . ALA A 1 212 ? -8.317 -1.109 -14.845 1.00 60.94 212 ALA A O 1
ATOM 1682 N N . GLY A 1 213 ? -7.141 -1.544 -12.989 1.00 55.50 213 GLY A N 1
ATOM 1683 C CA . GLY A 1 213 ? -6.173 -2.428 -13.640 1.00 55.50 213 GLY A CA 1
ATOM 1684 C C . GLY A 1 213 ? -6.778 -3.636 -14.371 1.00 55.50 213 GLY A C 1
ATOM 1685 O O . GLY A 1 213 ? -6.116 -4.199 -15.228 1.00 55.50 213 GLY A O 1
ATOM 1686 N N . THR A 1 214 ? -8.035 -3.988 -14.099 1.00 56.50 214 THR A N 1
ATOM 1687 C CA . THR A 1 214 ? -8.775 -5.068 -14.776 1.00 56.50 214 THR A CA 1
ATOM 1688 C C . THR A 1 214 ? -9.280 -4.671 -16.167 1.00 56.50 214 THR A C 1
ATOM 1690 O O . THR A 1 214 ? -9.631 -5.530 -16.971 1.00 56.50 214 THR A O 1
ATOM 1693 N N . GLY A 1 215 ? -9.350 -3.364 -16.458 1.00 59.56 215 GLY A N 1
ATOM 1694 C CA . GLY A 1 215 ? -9.865 -2.779 -17.698 1.00 59.56 215 GLY A CA 1
ATOM 1695 C C . GLY A 1 215 ? -11.372 -2.966 -17.914 1.00 59.56 215 GLY A C 1
ATOM 1696 O O . GLY A 1 215 ? -12.048 -2.037 -18.340 1.00 59.56 215 GLY A O 1
ATOM 1697 N N . PHE A 1 216 ? -11.934 -4.128 -17.585 1.00 62.38 216 PHE A N 1
ATOM 1698 C CA . PHE A 1 216 ? -13.260 -4.550 -18.028 1.00 62.38 216 PHE A CA 1
ATOM 1699 C C . PHE A 1 216 ? -14.429 -3.756 -17.457 1.00 62.38 216 PHE A C 1
ATOM 1701 O O . PHE A 1 216 ? -15.197 -3.227 -18.260 1.00 62.38 216 PHE A O 1
ATOM 1708 N N . PRO A 1 217 ? -14.585 -3.590 -16.128 1.00 59.09 217 PRO A N 1
ATOM 1709 C CA . PRO A 1 217 ? -15.717 -2.832 -15.601 1.00 59.09 217 PRO A CA 1
ATOM 1710 C C . PRO A 1 217 ? -15.667 -1.370 -16.056 1.00 59.09 217 PRO A C 1
ATOM 1712 O O . PRO A 1 217 ? -16.698 -0.768 -16.335 1.00 59.09 217 PRO A O 1
ATOM 1715 N N . TYR A 1 218 ? -14.462 -0.817 -16.211 1.00 65.62 218 TYR A N 1
ATOM 1716 C CA . TYR A 1 218 ? -14.262 0.545 -16.696 1.00 65.62 218 TYR A CA 1
ATOM 1717 C C . TYR A 1 218 ? -14.593 0.697 -18.173 1.00 65.62 218 TYR A C 1
ATOM 1719 O O . TYR A 1 218 ? -15.265 1.653 -18.535 1.00 65.62 218 TYR A O 1
ATOM 1727 N N . LEU A 1 219 ? -14.179 -0.248 -19.019 1.00 66.19 219 LEU A N 1
ATOM 1728 C CA . LEU A 1 219 ? -14.538 -0.262 -20.436 1.00 66.19 219 LEU A CA 1
ATOM 1729 C C . LEU A 1 219 ? -16.046 -0.471 -20.635 1.00 66.19 219 LEU A C 1
ATOM 1731 O O . LEU A 1 219 ? -16.640 0.179 -21.492 1.00 66.19 219 LEU A O 1
ATOM 1735 N N . LEU A 1 220 ? -16.680 -1.327 -19.826 1.00 65.81 220 LEU A N 1
ATOM 1736 C CA . LEU A 1 220 ? -18.134 -1.499 -19.827 1.00 65.81 220 LEU A CA 1
ATOM 1737 C C . LEU A 1 220 ? -18.847 -0.180 -19.510 1.00 65.81 220 LEU A C 1
ATOM 1739 O O . LEU A 1 220 ? -19.711 0.245 -20.273 1.00 65.81 220 LEU A O 1
ATOM 1743 N N . LEU A 1 221 ? -18.470 0.488 -18.418 1.00 68.31 221 LEU A N 1
ATOM 1744 C CA . LEU A 1 221 ? -19.064 1.771 -18.041 1.00 68.31 221 LEU A CA 1
ATOM 1745 C C . LEU A 1 221 ? -18.752 2.866 -19.064 1.00 68.31 221 LEU A C 1
ATOM 1747 O O . LEU A 1 221 ? -19.640 3.618 -19.442 1.00 68.31 221 LEU A O 1
ATOM 1751 N N . PHE A 1 222 ? -17.528 2.923 -19.584 1.00 69.44 222 PHE A N 1
ATOM 1752 C CA . PHE A 1 222 ? -17.144 3.896 -20.604 1.00 69.44 222 PHE A CA 1
ATOM 1753 C C . PHE A 1 222 ? -18.029 3.825 -21.855 1.00 69.44 222 PHE A C 1
ATOM 1755 O O . PHE A 1 222 ? -18.446 4.856 -22.386 1.00 69.44 222 PHE A O 1
ATOM 1762 N N . ASN A 1 223 ? -18.330 2.605 -22.305 1.00 71.50 223 ASN A N 1
ATOM 1763 C CA . ASN A 1 223 ? -19.101 2.367 -23.521 1.00 71.50 223 ASN A CA 1
ATOM 1764 C C . ASN A 1 223 ? -20.618 2.495 -23.321 1.00 71.50 223 ASN A C 1
ATOM 1766 O O . ASN A 1 223 ? -21.334 2.709 -24.299 1.00 71.50 223 ASN A O 1
ATOM 1770 N N . HIS A 1 224 ? -21.119 2.334 -22.091 1.00 72.06 224 HIS A N 1
ATOM 1771 C CA . HIS A 1 224 ? -22.554 2.150 -21.847 1.00 72.06 224 HIS A CA 1
ATOM 1772 C C . HIS A 1 224 ? -23.165 3.065 -20.772 1.00 72.06 224 HIS A C 1
ATOM 1774 O O . HIS A 1 224 ? -24.375 3.267 -20.803 1.00 72.06 224 HIS A O 1
ATOM 1780 N N . ASP A 1 225 ? -22.379 3.625 -19.847 1.00 76.00 225 ASP A N 1
ATOM 1781 C CA . ASP A 1 225 ? -22.854 4.492 -18.756 1.00 76.00 225 ASP A CA 1
ATOM 1782 C C . ASP A 1 225 ? -21.742 5.432 -18.226 1.00 76.00 225 ASP A C 1
ATOM 1784 O O . ASP A 1 225 ? -21.160 5.243 -17.151 1.00 76.00 225 ASP A O 1
ATOM 1788 N N . GLN A 1 226 ? -21.430 6.478 -18.999 1.00 74.00 226 GLN A N 1
ATOM 1789 C CA . GLN A 1 226 ? -20.405 7.470 -18.636 1.00 74.00 226 GLN A CA 1
ATOM 1790 C C . GLN A 1 226 ? -20.777 8.289 -17.390 1.00 74.00 226 GLN A C 1
ATOM 1792 O O . GLN A 1 226 ? -19.894 8.764 -16.677 1.00 74.00 226 GLN A O 1
ATOM 1797 N N . VAL A 1 227 ? -22.072 8.423 -17.085 1.00 75.06 227 VAL A N 1
ATOM 1798 C CA . VAL A 1 227 ? -22.546 9.118 -15.880 1.00 75.06 227 VAL A CA 1
ATOM 1799 C C . VAL A 1 227 ? -22.174 8.322 -14.634 1.00 75.06 227 VAL A C 1
ATOM 1801 O O . VAL A 1 227 ? -21.695 8.891 -13.652 1.00 75.06 227 VAL A O 1
ATOM 1804 N N . MET A 1 228 ? -22.364 7.003 -14.661 1.00 79.19 228 MET A N 1
ATOM 1805 C CA . MET A 1 228 ? -21.947 6.139 -13.563 1.00 79.19 228 MET A CA 1
ATOM 1806 C C . MET A 1 228 ? -20.425 6.147 -13.384 1.00 79.19 228 MET A C 1
ATOM 1808 O O . MET A 1 228 ? -19.937 6.228 -12.256 1.00 79.19 228 MET A O 1
ATOM 1812 N N . LEU A 1 229 ? -19.664 6.167 -14.482 1.00 73.50 229 LEU A N 1
ATOM 1813 C CA . LEU A 1 229 ? -18.211 6.331 -14.427 1.00 73.50 229 LEU A CA 1
ATOM 1814 C C . LEU A 1 229 ? -17.805 7.629 -13.699 1.00 73.50 229 LEU A C 1
ATOM 1816 O O . LEU A 1 229 ? -16.969 7.574 -12.798 1.00 73.50 229 LEU A O 1
ATOM 1820 N N . MET A 1 230 ? -18.452 8.761 -13.996 1.00 72.00 230 MET A N 1
ATOM 1821 C CA . MET A 1 230 ? -18.211 10.036 -13.297 1.00 72.00 230 MET A CA 1
ATOM 1822 C C . MET A 1 230 ? -18.553 9.977 -11.800 1.00 72.00 230 MET A C 1
ATOM 1824 O O . MET A 1 230 ? -17.853 10.562 -10.972 1.00 72.00 230 MET A O 1
ATOM 1828 N N . LYS A 1 231 ? -19.607 9.246 -11.414 1.00 75.88 231 LYS A N 1
ATOM 1829 C CA . LYS A 1 231 ? -19.954 9.041 -9.996 1.00 75.88 231 LYS A CA 1
ATOM 1830 C C . LYS A 1 231 ? -18.883 8.236 -9.257 1.00 75.88 231 LYS A C 1
ATOM 1832 O O . LYS A 1 231 ? -18.536 8.585 -8.133 1.00 75.88 231 LYS A O 1
ATOM 1837 N N . LEU A 1 232 ? -18.336 7.191 -9.882 1.00 73.12 232 LEU A N 1
ATOM 1838 C CA . LEU A 1 232 ? -17.260 6.377 -9.301 1.00 73.12 232 LEU A CA 1
ATOM 1839 C C . LEU A 1 232 ? -15.939 7.144 -9.188 1.00 73.12 232 LEU A C 1
ATOM 1841 O O . LEU A 1 232 ? -15.195 6.967 -8.223 1.00 73.12 232 LEU A O 1
ATOM 1845 N N . GLN A 1 233 ? -15.652 8.006 -10.165 1.00 68.00 233 GLN A N 1
ATOM 1846 C CA . GLN A 1 233 ? -14.440 8.827 -10.220 1.00 68.00 233 GLN A CA 1
ATOM 1847 C C . GLN A 1 233 ? -14.265 9.727 -8.993 1.00 68.00 233 GLN A C 1
ATOM 1849 O O . GLN A 1 233 ? -13.143 9.945 -8.548 1.00 68.00 233 GLN A O 1
ATOM 1854 N N . ARG A 1 234 ? -15.369 10.153 -8.381 1.00 71.31 234 ARG A N 1
ATOM 1855 C CA . ARG A 1 234 ? -15.391 10.964 -7.156 1.00 71.31 234 ARG A CA 1
ATOM 1856 C C . ARG A 1 234 ? -14.965 10.221 -5.882 1.00 71.31 234 ARG A C 1
ATOM 1858 O O . ARG A 1 234 ? -14.657 10.854 -4.873 1.00 71.31 234 ARG A O 1
ATOM 1865 N N . GLY A 1 235 ? -14.956 8.888 -5.924 1.00 73.94 235 GLY A N 1
ATOM 1866 C CA . GLY A 1 235 ? -14.482 8.034 -4.841 1.00 73.94 235 GLY A CA 1
ATOM 1867 C C . GLY A 1 235 ? -12.966 7.908 -4.847 1.00 73.94 235 GLY A C 1
ATOM 1868 O O . GLY A 1 235 ? -12.290 8.610 -4.118 1.00 73.94 235 GLY A O 1
ATOM 1869 N N . MET A 1 236 ? -12.432 6.984 -5.644 1.00 84.00 236 MET A N 1
ATOM 1870 C CA . MET A 1 236 ? -10.993 6.810 -5.896 1.00 84.00 236 MET A CA 1
ATOM 1871 C C . MET A 1 236 ? -10.792 5.766 -6.988 1.00 84.00 236 MET A C 1
ATOM 1873 O O . MET A 1 236 ? -11.521 4.777 -7.027 1.00 84.00 236 MET A O 1
ATOM 1877 N N . GLN A 1 237 ? -9.776 5.927 -7.832 1.00 83.12 237 GLN A N 1
ATOM 1878 C CA . GLN A 1 237 ? -9.415 4.956 -8.873 1.00 83.12 237 GLN A CA 1
ATOM 1879 C C . GLN A 1 237 ? -8.081 4.298 -8.522 1.00 83.12 237 GLN A C 1
ATOM 1881 O O . GLN A 1 237 ? -7.173 5.004 -8.112 1.00 83.12 237 GLN A O 1
ATOM 1886 N N . ALA A 1 238 ? -7.925 2.976 -8.678 1.00 84.12 238 ALA A N 1
ATOM 1887 C CA . ALA A 1 238 ? -6.601 2.343 -8.551 1.00 84.12 238 ALA A CA 1
ATOM 1888 C C . ALA A 1 238 ? -6.088 1.808 -9.867 1.00 84.12 238 ALA A C 1
ATOM 1890 O O . ALA A 1 238 ? -6.767 1.007 -10.518 1.00 84.12 238 ALA A O 1
ATOM 1891 N N . VAL A 1 239 ? -4.844 2.165 -10.169 1.00 81.69 239 VAL A N 1
ATOM 1892 C CA . VAL A 1 239 ? -4.139 1.729 -11.368 1.00 81.69 239 VAL A CA 1
ATOM 1893 C C . VAL A 1 239 ? -2.732 1.242 -11.017 1.00 81.69 239 VAL A C 1
ATOM 1895 O O . VAL A 1 239 ? -2.033 1.840 -10.206 1.00 81.69 239 VAL A O 1
ATOM 1898 N N . SER A 1 240 ? -2.292 0.162 -11.658 1.00 79.31 240 SER A N 1
ATOM 1899 C CA . SER A 1 240 ? -0.950 -0.421 -11.512 1.00 79.31 240 SER A CA 1
ATOM 1900 C C . SER A 1 240 ? -0.098 -0.140 -12.750 1.00 79.31 240 SER A C 1
ATOM 1902 O O . SER A 1 240 ? 0.093 -0.997 -13.603 1.00 79.31 240 SER A O 1
ATOM 1904 N N . VAL A 1 241 ? 0.348 1.101 -12.910 1.00 72.31 241 VAL A N 1
ATOM 1905 C CA . VAL A 1 241 ? 0.853 1.629 -14.196 1.00 72.31 241 VAL A CA 1
ATOM 1906 C C . VAL A 1 241 ? 2.271 1.193 -14.571 1.00 72.31 241 VAL A C 1
ATOM 1908 O O . VAL A 1 241 ? 2.590 1.148 -15.755 1.00 72.31 241 VAL A O 1
ATOM 1911 N N . SER A 1 242 ? 3.106 0.863 -13.585 1.00 62.97 242 SER A N 1
ATOM 1912 C CA . SER A 1 242 ? 4.534 0.562 -13.755 1.00 62.97 242 SER A CA 1
ATOM 1913 C C . SER A 1 242 ? 4.891 -0.903 -13.481 1.00 62.97 242 SER A C 1
ATOM 1915 O O . SER A 1 242 ? 6.059 -1.234 -13.302 1.00 62.97 242 SER A O 1
ATOM 1917 N N . GLY A 1 243 ? 3.905 -1.801 -13.478 1.00 67.44 243 GLY A N 1
ATOM 1918 C CA . GLY A 1 243 ? 4.181 -3.230 -13.473 1.00 67.44 243 GLY A CA 1
ATOM 1919 C C . GLY A 1 243 ? 2.987 -4.117 -13.826 1.00 67.44 243 GLY A C 1
ATOM 1920 O O . GLY A 1 243 ? 1.873 -3.643 -14.075 1.00 67.44 243 GLY A O 1
ATOM 1921 N N . PRO A 1 244 ? 3.215 -5.437 -13.927 1.00 69.75 244 PRO A N 1
ATOM 1922 C CA . PRO A 1 244 ? 2.340 -6.334 -14.687 1.00 69.75 244 PRO A CA 1
ATOM 1923 C C . PRO A 1 244 ? 1.205 -6.990 -13.883 1.00 69.75 244 PRO A C 1
ATOM 1925 O O . PRO A 1 244 ? 0.826 -8.123 -14.163 1.00 69.75 244 PRO A O 1
ATOM 1928 N N . TRP A 1 245 ? 0.644 -6.299 -12.883 1.00 78.00 245 TRP A N 1
ATOM 1929 C CA . TRP A 1 245 ? -0.645 -6.706 -12.294 1.00 78.00 245 TRP A CA 1
ATOM 1930 C C . TRP A 1 245 ? -1.725 -6.812 -13.380 1.00 78.00 245 TRP A C 1
ATOM 1932 O O . TRP A 1 245 ? -1.695 -6.037 -14.329 1.00 78.00 245 TRP A O 1
ATOM 1942 N N . PHE A 1 246 ? -2.733 -7.659 -13.211 1.00 74.31 246 PHE A N 1
ATOM 1943 C CA . PHE A 1 246 ? -3.829 -7.824 -14.173 1.00 74.31 246 PHE A CA 1
ATOM 1944 C C . PHE A 1 246 ? -3.342 -8.162 -15.592 1.00 74.31 246 PHE A C 1
ATOM 1946 O O . PHE A 1 246 ? -3.834 -7.644 -16.593 1.00 74.31 246 PHE A O 1
ATOM 1953 N N . GLY A 1 247 ? -2.326 -9.014 -15.665 1.00 76.56 247 GLY A N 1
ATOM 1954 C CA . GLY A 1 247 ? -1.685 -9.440 -16.897 1.00 76.56 247 GLY A CA 1
ATOM 1955 C C . GLY A 1 247 ? -1.192 -10.870 -16.764 1.00 76.56 247 GLY A C 1
ATOM 1956 O O . GLY A 1 247 ? -1.684 -11.656 -15.948 1.00 76.56 247 GLY A O 1
ATOM 1957 N N . GLU A 1 248 ? -0.204 -11.229 -17.568 1.00 78.00 248 GLU A N 1
ATOM 1958 C CA . GLU A 1 248 ? 0.278 -12.604 -17.561 1.00 78.00 248 GLU A CA 1
ATOM 1959 C C . GLU A 1 248 ? 1.027 -12.969 -16.268 1.00 78.00 248 GLU A C 1
ATOM 1961 O O . GLU A 1 248 ? 0.883 -14.080 -15.758 1.00 78.00 248 GLU A O 1
ATOM 1966 N N . PHE A 1 249 ? 1.780 -12.029 -15.682 1.00 75.88 249 PHE A N 1
ATOM 1967 C CA . PHE A 1 249 ? 2.615 -12.284 -14.495 1.00 75.88 249 PHE A CA 1
ATOM 1968 C C . PHE A 1 249 ? 1.821 -12.643 -13.241 1.00 75.88 249 PHE A C 1
ATOM 1970 O O . PHE A 1 249 ? 2.328 -13.347 -12.370 1.00 75.88 249 PHE A O 1
ATOM 1977 N N . ASP A 1 250 ? 0.584 -12.169 -13.125 1.00 73.94 250 ASP A N 1
ATOM 1978 C CA . ASP A 1 250 ? -0.316 -12.535 -12.034 1.00 73.94 250 ASP A CA 1
ATOM 1979 C C . ASP A 1 250 ? -1.459 -13.452 -12.483 1.00 73.94 250 ASP A C 1
ATOM 1981 O O . ASP A 1 250 ? -2.344 -13.760 -11.682 1.00 73.94 250 ASP A O 1
ATOM 1985 N N . LYS A 1 251 ? -1.394 -13.940 -13.733 1.00 74.81 251 LYS A N 1
ATOM 1986 C CA . LYS A 1 251 ? -2.348 -14.865 -14.361 1.00 74.81 251 LYS A CA 1
ATOM 1987 C C . LYS A 1 251 ? -3.777 -14.313 -14.413 1.00 74.81 251 LYS A C 1
ATOM 1989 O O . LYS A 1 251 ? -4.740 -15.078 -14.374 1.00 74.81 251 LYS A O 1
ATOM 1994 N N . ARG A 1 252 ? -3.916 -12.987 -14.494 1.00 73.69 252 ARG A N 1
ATOM 1995 C CA . ARG A 1 252 ? -5.203 -12.274 -14.577 1.00 73.69 252 ARG A CA 1
ATOM 1996 C C . ARG A 1 252 ? -5.411 -11.581 -15.926 1.00 73.69 252 ARG A C 1
ATOM 1998 O O . ARG A 1 252 ? -6.296 -10.743 -16.057 1.00 73.69 252 ARG A O 1
ATOM 2005 N N . GLY A 1 253 ? -4.627 -11.936 -16.938 1.00 75.12 253 GLY A N 1
ATOM 2006 C CA . GLY A 1 253 ? -4.834 -11.486 -18.308 1.00 75.12 253 GLY A CA 1
ATOM 2007 C C . GLY A 1 253 ? -3.812 -12.084 -19.276 1.00 75.12 253 GLY A C 1
ATOM 2008 O O . GLY A 1 253 ? -2.799 -12.625 -18.835 1.00 75.12 253 GLY A O 1
ATOM 2009 N N . PRO A 1 254 ? -4.062 -11.995 -20.592 1.00 75.81 254 PRO A N 1
ATOM 2010 C CA . PRO A 1 254 ? -3.153 -12.521 -21.609 1.00 75.81 254 PRO A CA 1
ATOM 2011 C C . PRO A 1 254 ? -2.033 -11.543 -21.996 1.00 75.81 254 PRO A C 1
ATOM 2013 O O . PRO A 1 254 ? -1.139 -11.923 -22.741 1.00 75.81 254 PRO A O 1
ATOM 2016 N N . LEU A 1 255 ? -2.102 -10.281 -21.554 1.00 81.44 255 LEU A N 1
ATOM 2017 C CA . LEU A 1 255 ? -1.155 -9.245 -21.964 1.00 81.44 255 LEU A CA 1
ATOM 2018 C C . LEU A 1 255 ? 0.217 -9.459 -21.320 1.00 81.44 255 LEU A C 1
ATOM 2020 O O . LEU A 1 255 ? 0.327 -9.588 -20.094 1.00 81.44 255 LEU A O 1
ATOM 2024 N N . GLU A 1 256 ? 1.255 -9.395 -22.151 1.00 83.31 256 GLU A N 1
ATOM 2025 C CA . GLU A 1 256 ? 2.644 -9.347 -21.701 1.00 83.31 256 GLU A CA 1
ATOM 2026 C C . GLU A 1 256 ? 2.905 -8.045 -20.910 1.00 83.31 256 GLU A C 1
ATOM 2028 O O . GLU A 1 256 ? 2.215 -7.038 -21.116 1.00 83.31 256 GLU A O 1
ATOM 2033 N N . PRO A 1 257 ? 3.915 -8.002 -20.019 1.00 83.75 257 PRO A N 1
ATOM 2034 C CA . PRO A 1 257 ? 4.154 -6.869 -19.120 1.00 83.75 257 PRO A CA 1
ATOM 2035 C C . PRO A 1 257 ? 4.186 -5.489 -19.786 1.00 83.75 257 PRO A C 1
ATOM 2037 O O . PRO A 1 257 ? 3.538 -4.559 -19.305 1.00 83.75 257 PRO A O 1
ATOM 2040 N N . LEU A 1 258 ? 4.896 -5.351 -20.910 1.00 87.94 258 LEU A N 1
ATOM 2041 C CA . LEU A 1 258 ? 5.002 -4.083 -21.636 1.00 87.94 258 LEU A CA 1
ATOM 2042 C C . LEU A 1 258 ? 3.647 -3.614 -22.186 1.00 87.94 258 LEU A C 1
ATOM 2044 O O . LEU A 1 258 ? 3.291 -2.441 -22.065 1.00 87.94 258 LEU A O 1
ATOM 2048 N N . GLU A 1 259 ? 2.878 -4.527 -22.778 1.00 87.00 259 GLU A N 1
ATOM 2049 C CA . GLU A 1 259 ? 1.551 -4.232 -23.325 1.00 87.00 259 GLU A CA 1
ATOM 2050 C C . GLU A 1 259 ? 0.567 -3.883 -22.207 1.00 87.00 259 GLU A C 1
ATOM 2052 O O . GLU A 1 259 ? -0.193 -2.923 -22.325 1.00 87.00 259 GLU A O 1
ATOM 2057 N N . CYS A 1 260 ? 0.648 -4.605 -21.089 1.00 84.56 260 CYS A N 1
ATOM 2058 C CA . CYS A 1 260 ? -0.127 -4.351 -19.883 1.00 84.56 260 CYS A CA 1
ATOM 2059 C C . CYS A 1 260 ? 0.128 -2.931 -19.337 1.00 84.56 260 CYS A C 1
ATOM 2061 O O . CYS A 1 260 ? -0.819 -2.183 -19.087 1.00 84.56 260 CYS A O 1
ATOM 2063 N N . MET A 1 261 ? 1.393 -2.506 -19.227 1.00 86.50 261 MET A N 1
ATOM 2064 C CA . MET A 1 261 ? 1.743 -1.143 -18.798 1.00 86.50 261 MET A CA 1
ATOM 2065 C C . MET A 1 261 ? 1.242 -0.072 -19.778 1.00 86.50 261 MET A C 1
ATOM 2067 O O . MET A 1 261 ? 0.661 0.930 -19.354 1.00 86.50 261 MET A O 1
ATOM 2071 N N . ARG A 1 262 ? 1.399 -0.287 -21.094 1.00 86.94 262 ARG A N 1
ATOM 2072 C CA . ARG A 1 262 ? 0.878 0.633 -22.125 1.00 86.94 262 ARG A CA 1
ATOM 2073 C C . ARG A 1 262 ? -0.644 0.777 -22.044 1.00 86.94 262 ARG A C 1
ATOM 2075 O O . ARG A 1 262 ? -1.147 1.900 -22.066 1.00 86.94 262 ARG A O 1
ATOM 2082 N N . ALA A 1 263 ? -1.371 -0.331 -21.893 1.00 83.06 263 ALA A N 1
ATOM 2083 C CA . ALA A 1 263 ? -2.828 -0.328 -21.769 1.00 83.06 263 ALA A CA 1
ATOM 2084 C C . ALA A 1 263 ? -3.300 0.441 -20.525 1.00 83.06 263 ALA A C 1
ATOM 2086 O O . ALA A 1 263 ? -4.232 1.240 -20.598 1.00 83.06 263 ALA A O 1
ATOM 2087 N N . LYS A 1 264 ? -2.626 0.264 -19.384 1.00 83.12 264 LYS A N 1
ATOM 2088 C CA . LYS A 1 264 ? -2.962 0.982 -18.146 1.00 83.12 264 LYS A CA 1
ATOM 2089 C C . LYS A 1 264 ? -2.622 2.464 -18.201 1.00 83.12 264 LYS A C 1
ATOM 2091 O O . LYS A 1 264 ? -3.369 3.269 -17.654 1.00 83.12 264 LYS A O 1
ATOM 2096 N N . ARG A 1 265 ? -1.534 2.844 -18.877 1.00 83.81 265 ARG A N 1
ATOM 2097 C CA . ARG A 1 265 ? -1.242 4.256 -19.147 1.00 83.81 265 ARG A CA 1
ATOM 2098 C C . ARG A 1 265 ? -2.354 4.887 -19.987 1.00 83.81 265 ARG A C 1
ATOM 2100 O O . ARG A 1 265 ? -2.871 5.926 -19.598 1.00 83.81 265 ARG A O 1
ATOM 2107 N N . ALA A 1 266 ? -2.791 4.215 -21.053 1.00 82.81 266 ALA A N 1
ATOM 2108 C CA . ALA A 1 266 ? -3.911 4.676 -21.874 1.00 82.81 266 ALA A CA 1
ATOM 2109 C C . ALA A 1 266 ? -5.229 4.776 -21.080 1.00 82.81 266 ALA A C 1
ATOM 2111 O O . ALA A 1 266 ? -6.006 5.703 -21.294 1.00 82.81 266 ALA A O 1
ATOM 2112 N N . LEU A 1 267 ? -5.468 3.862 -20.133 1.00 81.31 267 LEU A N 1
ATOM 2113 C CA . LEU A 1 267 ? -6.603 3.943 -19.211 1.00 81.31 267 LEU A CA 1
ATOM 2114 C C . LEU A 1 267 ? -6.535 5.196 -18.328 1.00 81.31 267 LEU A C 1
ATOM 2116 O O . LEU A 1 267 ? -7.542 5.883 -18.197 1.00 81.31 267 LEU A O 1
ATOM 2120 N N . VAL A 1 268 ? -5.373 5.524 -17.754 1.00 82.50 268 VAL A N 1
ATOM 2121 C CA . VAL A 1 268 ? -5.205 6.776 -16.991 1.00 82.50 268 VAL A CA 1
ATOM 2122 C C . VAL A 1 268 ? -5.436 7.988 -17.890 1.00 82.50 268 VAL A C 1
ATOM 2124 O O . VAL A 1 268 ? -6.160 8.898 -17.499 1.00 82.50 268 VAL A O 1
ATOM 2127 N N . ASP A 1 269 ? -4.895 7.984 -19.108 1.00 80.69 269 ASP A N 1
ATOM 2128 C CA . ASP A 1 269 ? -5.087 9.082 -20.059 1.00 80.69 269 ASP A CA 1
ATOM 2129 C C . ASP A 1 269 ? -6.569 9.270 -20.427 1.00 80.69 269 ASP A C 1
ATOM 2131 O O . ASP A 1 269 ? -7.036 10.404 -20.537 1.00 80.69 269 ASP A O 1
ATOM 2135 N N . MET A 1 270 ? -7.325 8.173 -20.553 1.00 79.19 270 MET A N 1
ATOM 2136 C CA . MET A 1 270 ? -8.777 8.194 -20.748 1.00 79.19 270 MET A CA 1
ATOM 2137 C C . MET A 1 270 ? -9.505 8.743 -19.514 1.00 79.19 270 MET A C 1
ATOM 2139 O O . MET A 1 270 ? -10.328 9.647 -19.656 1.00 79.19 270 MET A O 1
ATOM 2143 N N . LEU A 1 271 ? -9.169 8.275 -18.306 1.00 77.50 271 LEU A N 1
ATOM 2144 C CA . LEU A 1 271 ? -9.758 8.769 -17.053 1.00 77.50 271 LEU A CA 1
ATOM 2145 C C . LEU A 1 271 ? -9.505 10.267 -16.834 1.00 77.50 271 LEU A C 1
ATOM 2147 O O . LEU A 1 271 ? -10.353 10.955 -16.278 1.00 77.50 271 LEU A O 1
ATOM 2151 N N . MET A 1 272 ? -8.372 10.781 -17.305 1.00 77.69 272 MET A N 1
ATOM 2152 C CA . MET A 1 272 ? -8.022 12.203 -17.231 1.00 77.69 272 MET A CA 1
ATOM 2153 C C . MET A 1 272 ? -8.578 13.035 -18.398 1.00 77.69 272 MET A C 1
ATOM 2155 O O . MET A 1 272 ? -8.307 14.229 -18.478 1.00 77.69 272 MET A O 1
ATOM 2159 N N . SER A 1 273 ? -9.328 12.429 -19.325 1.00 75.94 273 SER A N 1
ATOM 2160 C CA . SER A 1 273 ? -9.902 13.127 -20.485 1.00 75.94 273 SER A CA 1
ATOM 2161 C C . SER A 1 273 ? -11.341 13.619 -20.292 1.00 75.94 273 SER A C 1
ATOM 2163 O O . SER A 1 273 ? -11.825 14.368 -21.141 1.00 75.94 273 SER A O 1
ATOM 2165 N N . PHE A 1 274 ? -12.014 13.215 -19.208 1.00 71.75 274 PHE A N 1
ATOM 2166 C CA . PHE A 1 274 ? -13.359 13.689 -18.859 1.00 71.75 274 PHE A CA 1
ATOM 2167 C C . PHE A 1 274 ? -13.340 15.115 -18.310 1.00 71.75 274 PHE A C 1
ATOM 2169 O O . PHE A 1 274 ? -12.297 15.599 -17.879 1.00 71.75 274 PHE A O 1
ATOM 2176 N N . ASP A 1 275 ? -14.504 15.767 -18.304 1.00 59.56 275 ASP A N 1
ATOM 2177 C CA . ASP A 1 275 ? -14.693 17.076 -17.679 1.00 59.56 275 ASP A CA 1
ATOM 2178 C C . ASP A 1 275 ? -14.392 17.011 -16.164 1.00 59.56 275 ASP A C 1
ATOM 2180 O O . ASP A 1 275 ? -14.748 16.045 -15.492 1.00 59.56 275 ASP A O 1
ATOM 2184 N N . GLU A 1 276 ? -13.724 18.040 -15.627 1.00 65.94 276 GLU A N 1
ATOM 2185 C CA . GLU A 1 276 ? -13.241 18.133 -14.229 1.00 65.94 276 GLU A CA 1
ATOM 2186 C C . GLU A 1 276 ? -12.243 17.033 -13.762 1.00 65.94 276 GLU A C 1
ATOM 2188 O O . GLU A 1 276 ? -12.327 16.571 -12.616 1.00 65.94 276 GLU A O 1
ATOM 2193 N N . PRO A 1 277 ? -11.229 16.646 -14.571 1.00 55.78 277 PRO A N 1
ATOM 2194 C CA . PRO A 1 277 ? -10.324 15.534 -14.238 1.00 55.78 277 PRO A CA 1
ATOM 2195 C C . PRO A 1 277 ? -9.472 15.817 -12.990 1.00 55.78 277 PRO A C 1
ATOM 2197 O O . PRO A 1 277 ? -9.079 14.900 -12.270 1.00 55.78 277 PRO A O 1
ATOM 2200 N N . ASN A 1 278 ? -9.270 17.102 -12.689 1.00 57.88 278 ASN A N 1
ATOM 2201 C CA . ASN A 1 278 ? -8.513 17.635 -11.557 1.00 57.88 278 ASN A CA 1
ATOM 2202 C C . ASN A 1 278 ? -9.127 17.314 -10.181 1.00 57.88 278 ASN A C 1
ATOM 2204 O O . ASN A 1 278 ? -8.539 17.635 -9.154 1.00 57.88 278 ASN A O 1
ATOM 2208 N N . THR A 1 279 ? -10.305 16.684 -10.141 1.00 66.69 279 THR A N 1
ATOM 2209 C CA . THR A 1 279 ? -10.997 16.311 -8.895 1.00 66.69 279 THR A CA 1
ATOM 2210 C C . THR A 1 279 ? -10.948 14.814 -8.586 1.00 66.69 279 THR A C 1
ATOM 2212 O O . THR A 1 279 ? -11.445 14.400 -7.540 1.00 66.69 279 THR A O 1
ATOM 2215 N N . ILE A 1 280 ? -10.368 13.993 -9.471 1.00 78.62 280 ILE A N 1
ATOM 2216 C CA . ILE A 1 280 ? -10.407 12.532 -9.353 1.00 78.62 280 ILE A CA 1
ATOM 2217 C C . ILE A 1 280 ? -9.188 12.032 -8.565 1.00 78.62 280 ILE A C 1
ATOM 2219 O O . ILE A 1 280 ? -8.070 12.072 -9.086 1.00 78.62 280 ILE A O 1
ATOM 2223 N N . PRO A 1 281 ? -9.367 11.508 -7.339 1.00 88.25 281 PRO A N 1
ATOM 2224 C CA . PRO A 1 281 ? -8.276 10.881 -6.614 1.00 88.25 281 PRO A CA 1
ATOM 2225 C C . PRO A 1 281 ? -7.852 9.563 -7.275 1.00 88.25 281 PRO A C 1
ATOM 2227 O O . PRO A 1 281 ? -8.656 8.637 -7.443 1.00 88.25 281 PRO A O 1
ATOM 2230 N N . ILE A 1 282 ? -6.571 9.461 -7.636 1.00 88.75 282 ILE A N 1
ATOM 2231 C CA . ILE A 1 282 ? -5.994 8.270 -8.274 1.00 88.75 282 ILE A CA 1
ATOM 2232 C C . ILE A 1 282 ? -4.892 7.687 -7.394 1.00 88.75 282 ILE A C 1
ATOM 2234 O O . ILE A 1 282 ? -3.882 8.324 -7.101 1.00 88.75 282 ILE A O 1
ATOM 2238 N N . GLU A 1 283 ? -5.083 6.429 -7.021 1.00 91.50 283 GLU A N 1
ATOM 2239 C CA . GLU A 1 283 ? -4.102 5.575 -6.372 1.00 91.50 283 GLU A CA 1
ATOM 2240 C C . GLU A 1 283 ? -3.247 4.861 -7.422 1.00 91.50 283 GLU A C 1
ATOM 2242 O O . GLU A 1 283 ? -3.768 4.167 -8.305 1.00 91.50 283 GLU A O 1
ATOM 2247 N N . ILE A 1 284 ? -1.924 4.954 -7.278 1.00 89.62 284 ILE A N 1
ATOM 2248 C CA . ILE A 1 284 ? -0.983 4.126 -8.038 1.00 89.62 284 ILE A CA 1
ATOM 2249 C C . ILE A 1 284 ? -0.436 3.049 -7.107 1.00 89.62 284 ILE A C 1
ATOM 2251 O O . ILE A 1 284 ? 0.430 3.303 -6.276 1.00 89.62 284 ILE A O 1
ATOM 2255 N N . ASN A 1 285 ? -0.954 1.831 -7.237 1.00 85.06 285 ASN A N 1
ATOM 2256 C CA . ASN A 1 285 ? -0.746 0.762 -6.255 1.00 85.06 285 ASN A CA 1
ATOM 2257 C C . ASN A 1 285 ? 0.420 -0.188 -6.594 1.00 85.06 285 ASN A C 1
ATOM 2259 O O . ASN A 1 285 ? 0.559 -1.250 -5.983 1.00 85.06 285 ASN A O 1
ATOM 2263 N N . GLU A 1 286 ? 1.250 0.181 -7.572 1.00 84.19 286 GLU A N 1
ATOM 2264 C CA . GLU A 1 286 ? 2.351 -0.649 -8.067 1.00 84.19 286 GLU A CA 1
ATOM 2265 C C . GLU A 1 286 ? 3.395 -1.044 -7.009 1.00 84.19 286 GLU A C 1
ATOM 2267 O O . GLU A 1 286 ? 3.823 -2.196 -7.043 1.00 84.19 286 GLU A O 1
ATOM 2272 N N . PRO A 1 287 ? 3.805 -0.193 -6.044 1.00 89.31 287 PRO A N 1
ATOM 2273 C CA . PRO A 1 287 ? 4.840 -0.575 -5.076 1.00 89.31 287 PRO A CA 1
ATOM 2274 C C . PRO A 1 287 ? 4.543 -1.887 -4.335 1.00 89.31 287 PRO A C 1
ATOM 2276 O O . PRO A 1 287 ? 5.446 -2.676 -4.061 1.00 89.31 287 PRO A O 1
ATOM 2279 N N . HIS A 1 288 ? 3.263 -2.177 -4.088 1.00 87.25 288 HIS A N 1
ATOM 2280 C CA . HIS A 1 288 ? 2.820 -3.415 -3.442 1.00 87.25 288 HIS A CA 1
ATOM 2281 C C . HIS A 1 288 ? 3.052 -4.663 -4.284 1.00 87.25 288 HIS A C 1
ATOM 2283 O O . HIS A 1 288 ? 3.140 -5.760 -3.740 1.00 87.25 288 HIS A O 1
ATOM 2289 N N . HIS A 1 289 ? 3.132 -4.518 -5.607 1.00 80.31 289 HIS A N 1
ATOM 2290 C CA . HIS A 1 289 ? 3.450 -5.625 -6.495 1.00 80.31 289 HIS A CA 1
ATOM 2291 C C . HIS A 1 289 ? 4.771 -6.273 -6.095 1.00 80.31 289 HIS A C 1
ATOM 2293 O O . HIS A 1 289 ? 4.844 -7.487 -5.917 1.00 80.31 289 HIS A O 1
ATOM 2299 N N . TRP A 1 290 ? 5.788 -5.438 -5.913 1.00 85.62 290 TRP A N 1
ATOM 2300 C CA . TRP A 1 290 ? 7.145 -5.861 -5.626 1.00 85.62 290 TRP A CA 1
ATOM 2301 C C . TRP A 1 290 ? 7.213 -6.504 -4.248 1.00 85.62 290 TRP A C 1
ATOM 2303 O O . TRP A 1 290 ? 7.603 -7.663 -4.134 1.00 85.62 290 TRP A O 1
ATOM 2313 N N . SER A 1 291 ? 6.740 -5.810 -3.212 1.00 84.44 291 SER A N 1
ATOM 2314 C CA . SER A 1 291 ? 6.847 -6.305 -1.839 1.00 84.44 291 SER A CA 1
ATOM 2315 C C . SER A 1 291 ? 6.043 -7.588 -1.592 1.00 84.44 291 SER A C 1
ATOM 2317 O O . SER A 1 291 ? 6.547 -8.500 -0.939 1.00 84.44 291 SER A O 1
ATOM 2319 N N . LEU A 1 292 ? 4.842 -7.735 -2.172 1.00 82.06 292 LEU A N 1
ATOM 2320 C CA . LEU A 1 292 ? 4.044 -8.970 -2.059 1.00 82.06 292 LEU A CA 1
ATOM 2321 C C . LEU A 1 292 ? 4.707 -10.187 -2.724 1.00 82.06 292 LEU A C 1
ATOM 2323 O O . LEU A 1 292 ? 4.340 -11.323 -2.432 1.00 82.06 292 LEU A O 1
ATOM 2327 N N . ARG A 1 293 ? 5.673 -9.969 -3.622 1.00 80.06 293 ARG A N 1
ATOM 2328 C CA . ARG A 1 293 ? 6.433 -11.021 -4.319 1.00 80.06 293 ARG A CA 1
ATOM 2329 C C . ARG A 1 293 ? 7.886 -11.081 -3.879 1.00 80.06 293 ARG A C 1
ATOM 2331 O O . ARG A 1 293 ? 8.744 -11.514 -4.649 1.00 80.06 293 ARG A O 1
ATOM 2338 N N . MET A 1 294 ? 8.135 -10.714 -2.623 1.00 80.12 294 MET A N 1
ATOM 2339 C CA . MET A 1 294 ? 9.457 -10.759 -2.003 1.00 80.12 294 MET A CA 1
ATOM 2340 C C . MET A 1 294 ? 10.460 -9.821 -2.687 1.00 80.12 294 MET A C 1
ATOM 2342 O O . MET A 1 294 ? 11.625 -10.150 -2.798 1.00 80.12 294 MET A O 1
ATOM 2346 N N . GLY A 1 295 ? 10.031 -8.671 -3.205 1.00 84.19 295 GLY A N 1
ATOM 2347 C CA . GLY A 1 295 ? 10.956 -7.609 -3.605 1.00 84.19 295 GLY A CA 1
ATOM 2348 C C . GLY A 1 295 ? 11.703 -7.048 -2.393 1.00 84.19 295 GLY A C 1
ATOM 2349 O O . GLY A 1 295 ? 11.212 -7.127 -1.266 1.00 84.19 295 GLY A O 1
ATOM 2350 N N . ASP A 1 296 ? 12.886 -6.485 -2.624 1.00 91.31 296 ASP A N 1
ATOM 2351 C CA . ASP A 1 296 ? 13.667 -5.851 -1.563 1.00 91.31 296 ASP A CA 1
ATOM 2352 C C . ASP A 1 296 ? 13.157 -4.439 -1.236 1.00 91.31 296 ASP A C 1
ATOM 2354 O O . ASP A 1 296 ? 12.389 -3.821 -1.985 1.00 91.31 296 ASP A O 1
ATOM 2358 N N . ASP A 1 297 ? 13.599 -3.910 -0.096 1.00 95.25 297 ASP A N 1
ATOM 2359 C CA . ASP A 1 297 ? 13.135 -2.615 0.400 1.00 95.25 297 ASP A CA 1
ATOM 2360 C C . ASP A 1 297 ? 13.571 -1.465 -0.521 1.00 95.25 297 ASP A C 1
ATOM 2362 O O . ASP A 1 297 ? 12.825 -0.503 -0.709 1.00 95.25 297 ASP A O 1
ATOM 2366 N N . ILE A 1 298 ? 14.755 -1.571 -1.140 1.00 96.06 298 ILE A N 1
ATOM 2367 C CA . ILE A 1 298 ? 15.244 -0.587 -2.116 1.00 96.06 298 ILE A CA 1
ATOM 2368 C C . ILE A 1 298 ? 14.291 -0.532 -3.315 1.00 96.06 298 ILE A C 1
ATOM 2370 O O . ILE A 1 298 ? 13.904 0.553 -3.741 1.00 96.06 298 ILE A O 1
ATOM 2374 N N . GLY A 1 299 ? 13.863 -1.685 -3.839 1.00 94.12 299 GLY A N 1
ATOM 2375 C CA . GLY A 1 299 ? 12.938 -1.777 -4.967 1.00 94.12 299 GLY A CA 1
ATOM 2376 C C . GLY A 1 299 ? 11.564 -1.221 -4.629 1.00 94.12 299 GLY A C 1
ATOM 2377 O O . GLY A 1 299 ? 10.983 -0.505 -5.443 1.00 94.12 299 GLY A O 1
ATOM 2378 N N . TYR A 1 300 ? 11.080 -1.469 -3.411 1.00 94.56 300 TYR A N 1
ATOM 2379 C CA . TYR A 1 300 ? 9.839 -0.879 -2.913 1.00 94.56 300 TYR A CA 1
ATOM 2380 C C . TYR A 1 300 ? 9.903 0.660 -2.871 1.00 94.56 300 TYR A C 1
ATOM 2382 O O . TYR A 1 300 ? 8.990 1.332 -3.354 1.00 94.56 300 TYR A O 1
ATOM 2390 N N . VAL A 1 301 ? 11.000 1.228 -2.356 1.00 97.06 301 VAL A N 1
ATOM 2391 C CA . VAL A 1 301 ? 11.227 2.685 -2.313 1.00 97.06 301 VAL A CA 1
ATOM 2392 C C . VAL A 1 301 ? 11.373 3.267 -3.728 1.00 97.06 301 VAL A C 1
ATOM 2394 O O . VAL A 1 301 ? 10.752 4.284 -4.041 1.00 97.06 301 VAL A O 1
ATOM 2397 N N . THR A 1 302 ? 12.115 2.600 -4.619 1.00 95.50 302 THR A N 1
ATOM 2398 C CA . THR A 1 302 ? 12.223 2.970 -6.041 1.00 95.50 302 THR A CA 1
ATOM 2399 C C . THR A 1 302 ? 10.855 2.984 -6.728 1.00 95.50 302 THR A C 1
ATOM 2401 O O . THR A 1 302 ? 10.538 3.941 -7.433 1.00 95.50 302 THR A O 1
ATOM 2404 N N . ALA A 1 303 ? 10.015 1.971 -6.505 1.00 94.25 303 ALA A N 1
ATOM 2405 C CA . ALA A 1 303 ? 8.690 1.884 -7.116 1.00 94.25 303 ALA A CA 1
ATOM 2406 C C . ALA A 1 303 ? 7.768 3.040 -6.690 1.00 94.25 303 ALA A C 1
ATOM 2408 O O . ALA A 1 303 ? 6.998 3.541 -7.510 1.00 94.25 303 ALA A O 1
ATOM 2409 N N . HIS A 1 304 ? 7.876 3.507 -5.440 1.00 95.31 304 HIS A N 1
ATOM 2410 C CA . HIS A 1 304 ? 7.149 4.688 -4.954 1.00 95.31 304 HIS A CA 1
ATOM 2411 C C . HIS A 1 304 ? 7.582 5.979 -5.657 1.00 95.31 304 HIS A C 1
ATOM 2413 O O . HIS A 1 304 ? 6.731 6.781 -6.045 1.00 95.31 304 HIS A O 1
ATOM 2419 N N . ALA A 1 305 ? 8.883 6.157 -5.903 1.00 94.38 305 ALA A N 1
ATOM 2420 C CA . ALA A 1 305 ? 9.383 7.282 -6.694 1.00 94.38 305 ALA A CA 1
ATOM 2421 C C . ALA A 1 305 ? 8.893 7.226 -8.155 1.00 94.38 305 ALA A C 1
ATOM 2423 O O . ALA A 1 305 ? 8.456 8.240 -8.697 1.00 94.38 305 ALA A O 1
ATOM 2424 N N . VAL A 1 306 ? 8.898 6.039 -8.779 1.00 93.50 306 VAL A N 1
ATOM 2425 C CA . VAL A 1 306 ? 8.360 5.827 -10.138 1.00 93.50 306 VAL A CA 1
ATOM 2426 C C . VAL A 1 306 ? 6.865 6.159 -10.197 1.00 93.50 306 VAL A C 1
ATOM 2428 O O . VAL A 1 306 ? 6.428 6.844 -11.120 1.00 93.50 306 VAL A O 1
ATOM 2431 N N . ALA A 1 307 ? 6.080 5.725 -9.206 1.00 93.12 307 ALA A N 1
ATOM 2432 C CA . ALA A 1 307 ? 4.653 6.029 -9.118 1.00 93.12 307 ALA A CA 1
ATOM 2433 C C . ALA A 1 307 ? 4.392 7.541 -8.989 1.00 93.12 307 ALA A C 1
ATOM 2435 O O . ALA A 1 307 ? 3.586 8.095 -9.738 1.00 93.12 307 ALA A O 1
ATOM 2436 N N . ALA A 1 308 ? 5.125 8.231 -8.110 1.00 93.19 308 ALA A N 1
ATOM 2437 C CA . ALA A 1 308 ? 5.027 9.682 -7.950 1.00 93.19 308 ALA A CA 1
ATOM 2438 C C . ALA A 1 308 ? 5.441 10.449 -9.221 1.00 93.19 308 ALA A C 1
ATOM 2440 O O . ALA A 1 308 ? 4.795 11.428 -9.600 1.00 93.19 308 ALA A O 1
ATOM 2441 N N . ALA A 1 309 ? 6.486 9.989 -9.916 1.00 92.19 309 ALA A N 1
ATOM 2442 C CA . ALA A 1 309 ? 6.914 10.561 -11.189 1.00 92.19 309 ALA A CA 1
ATOM 2443 C C . ALA A 1 309 ? 5.856 10.370 -12.280 1.00 92.19 309 ALA A C 1
ATOM 2445 O O . ALA A 1 309 ? 5.534 11.323 -12.990 1.00 92.19 309 ALA A O 1
ATOM 2446 N N . PHE A 1 310 ? 5.271 9.174 -12.380 1.00 90.88 310 PHE A N 1
ATOM 2447 C CA . PHE A 1 310 ? 4.173 8.906 -13.303 1.00 90.88 310 PHE A CA 1
ATOM 2448 C C . PHE A 1 310 ? 2.980 9.826 -13.021 1.00 90.88 310 PHE A C 1
ATOM 2450 O O . PHE A 1 310 ? 2.429 10.414 -13.953 1.00 90.88 310 PHE A O 1
ATOM 2457 N N . ALA A 1 311 ? 2.621 10.023 -11.746 1.00 91.25 311 ALA A N 1
ATOM 2458 C CA . ALA A 1 311 ? 1.536 10.920 -11.353 1.00 91.25 311 ALA A CA 1
ATOM 2459 C C . ALA A 1 311 ? 1.745 12.366 -11.834 1.00 91.25 311 ALA A C 1
ATOM 2461 O O . ALA A 1 311 ? 0.774 13.067 -12.082 1.00 91.25 311 ALA A O 1
ATOM 2462 N N . ASN A 1 312 ? 2.986 12.819 -12.026 1.00 90.00 312 ASN A N 1
ATOM 2463 C CA . ASN A 1 312 ? 3.265 14.157 -12.554 1.00 90.00 312 ASN A CA 1
ATOM 2464 C C . ASN A 1 312 ? 3.122 14.281 -14.080 1.00 90.00 312 ASN A C 1
ATOM 2466 O O . ASN A 1 312 ? 3.089 15.404 -14.572 1.00 90.00 312 ASN A O 1
ATOM 2470 N N . ILE A 1 313 ? 3.124 13.177 -14.836 1.00 87.25 313 ILE A N 1
ATOM 2471 C CA . ILE A 1 313 ? 3.251 13.230 -16.305 1.00 87.25 313 ILE A CA 1
ATOM 2472 C C . ILE A 1 313 ? 2.203 12.438 -17.087 1.00 87.25 313 ILE A C 1
ATOM 2474 O O . ILE A 1 313 ? 2.214 12.453 -18.320 1.00 87.25 313 ILE A O 1
ATOM 2478 N N . CYS A 1 314 ? 1.350 11.690 -16.399 1.00 83.25 314 CYS A N 1
ATOM 2479 C CA . CYS A 1 314 ? 0.228 11.003 -17.023 1.00 83.25 314 CYS A CA 1
ATOM 2480 C C . CYS A 1 314 ? -0.888 11.987 -17.408 1.00 83.25 314 CYS A C 1
ATOM 2482 O O . CYS A 1 314 ? -0.818 13.179 -17.103 1.00 83.25 314 CYS A O 1
ATOM 2484 N N . GLY A 1 315 ? -1.902 11.503 -18.121 1.00 77.50 315 GLY A N 1
ATOM 2485 C CA . GLY A 1 315 ? -2.996 12.331 -18.606 1.00 77.50 315 GLY A CA 1
ATOM 2486 C C . GLY A 1 315 ? -2.724 12.944 -19.981 1.00 77.50 315 GLY A C 1
ATOM 2487 O O . GLY A 1 315 ? -1.587 13.044 -20.462 1.00 77.50 315 GLY A O 1
ATOM 2488 N N . LYS A 1 316 ? -3.803 13.388 -20.633 1.00 69.31 316 LYS A N 1
ATOM 2489 C CA . LYS A 1 316 ? -3.743 14.039 -21.947 1.00 69.31 316 LYS A CA 1
ATOM 2490 C C . LYS A 1 316 ? -2.867 15.293 -21.872 1.00 69.31 316 LYS A C 1
ATOM 2492 O O . LYS A 1 316 ? -3.025 16.113 -20.979 1.00 69.31 316 LYS A O 1
ATOM 2497 N N . ASN A 1 317 ? -1.947 15.455 -22.824 1.00 71.94 317 ASN A N 1
ATOM 2498 C CA . ASN A 1 317 ? -0.951 16.540 -22.842 1.00 71.94 317 ASN A CA 1
ATOM 2499 C C . ASN A 1 317 ? -0.012 16.582 -21.618 1.00 71.94 317 ASN A C 1
ATOM 2501 O O . ASN A 1 317 ? 0.670 17.588 -21.432 1.00 71.94 317 ASN A O 1
ATOM 2505 N N . ARG A 1 318 ? 0.076 15.496 -20.832 1.00 77.56 318 ARG A N 1
ATOM 2506 C CA . ARG A 1 318 ? 0.981 15.365 -19.677 1.00 77.56 318 ARG A CA 1
ATOM 2507 C C . ARG A 1 318 ? 0.700 16.370 -18.559 1.00 77.56 318 ARG A C 1
ATOM 2509 O O . ARG A 1 318 ? 1.624 16.921 -17.966 1.00 77.56 318 ARG A O 1
ATOM 2516 N N . THR A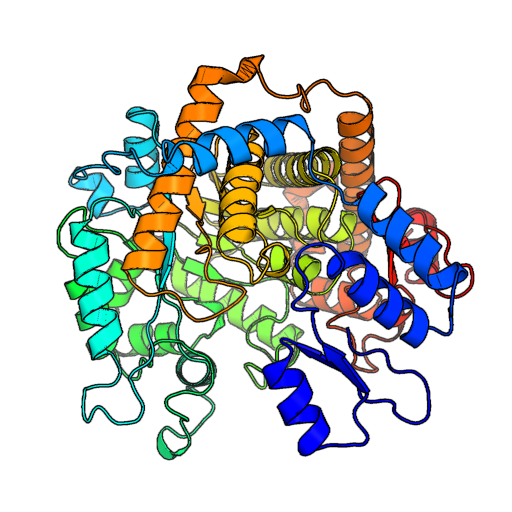 1 319 ? -0.577 16.626 -18.295 1.00 80.31 319 THR A N 1
ATOM 2517 C CA . THR A 1 319 ? -1.013 17.523 -17.215 1.00 80.31 319 THR A CA 1
ATOM 2518 C C . THR A 1 319 ? -0.738 16.954 -15.823 1.00 80.31 319 THR A C 1
ATOM 2520 O O . THR A 1 319 ? -0.612 17.723 -14.877 1.00 80.31 319 THR A O 1
ATOM 2523 N N . GLY A 1 320 ? -0.601 15.630 -15.702 1.00 86.50 320 GLY A N 1
ATOM 2524 C CA . GLY A 1 320 ? -0.487 14.935 -14.426 1.00 86.50 320 GLY A CA 1
ATOM 2525 C C . GLY A 1 320 ? -1.836 14.764 -13.725 1.00 86.50 320 GLY A C 1
ATOM 2526 O O . GLY A 1 320 ? -2.874 15.227 -14.195 1.00 86.50 320 GLY A O 1
ATOM 2527 N N . ILE A 1 321 ? -1.792 14.065 -12.594 1.00 87.44 321 ILE A N 1
ATOM 2528 C CA . ILE A 1 321 ? -2.885 13.905 -11.634 1.00 87.44 321 ILE A CA 1
ATOM 2529 C C . ILE A 1 321 ? -2.702 14.970 -10.554 1.00 87.44 321 ILE A C 1
ATOM 2531 O O . ILE A 1 321 ? -1.590 15.138 -10.046 1.00 87.44 321 ILE A O 1
ATOM 2535 N N . ASP A 1 322 ? -3.775 15.647 -10.151 1.00 86.31 322 ASP A N 1
ATOM 2536 C CA . ASP A 1 322 ? -3.740 16.606 -9.038 1.00 86.31 322 ASP A CA 1
ATOM 2537 C C . ASP A 1 322 ? -3.832 15.901 -7.680 1.00 86.31 322 ASP A C 1
ATOM 2539 O O . ASP A 1 322 ? -3.012 16.149 -6.795 1.00 86.31 322 ASP A O 1
ATOM 2543 N N . GLU A 1 323 ? -4.757 14.950 -7.543 1.00 90.81 323 GLU A N 1
ATOM 2544 C CA . GLU A 1 323 ? -5.037 14.240 -6.295 1.00 90.81 323 GLU A CA 1
ATOM 2545 C C . GLU A 1 323 ? -4.445 12.816 -6.315 1.00 90.81 323 GLU A C 1
ATOM 2547 O O . GLU A 1 323 ? -5.134 11.820 -6.535 1.00 90.81 323 GLU A O 1
ATOM 2552 N N . TYR A 1 324 ? -3.128 12.702 -6.109 1.00 93.50 324 TYR A N 1
ATOM 2553 C CA . TYR A 1 324 ? -2.434 11.408 -6.068 1.00 93.50 324 TYR A CA 1
ATOM 2554 C C . TYR A 1 324 ? -2.548 10.764 -4.680 1.00 93.50 324 TYR A C 1
ATOM 2556 O O . TYR A 1 324 ? -2.160 11.371 -3.681 1.00 93.50 324 TYR A O 1
ATOM 2564 N N . ILE A 1 325 ? -3.037 9.524 -4.617 1.00 94.88 325 ILE A N 1
ATOM 2565 C CA . ILE A 1 325 ? -3.072 8.718 -3.392 1.00 94.88 325 ILE A CA 1
ATOM 2566 C C . ILE A 1 325 ? -1.900 7.731 -3.405 1.00 94.88 325 ILE A C 1
ATOM 2568 O O . ILE A 1 325 ? -1.831 6.823 -4.235 1.00 94.88 325 ILE A O 1
ATOM 2572 N N . ALA A 1 326 ? -0.974 7.909 -2.465 1.00 96.06 326 ALA A N 1
ATOM 2573 C CA . ALA A 1 326 ? 0.167 7.027 -2.264 1.00 96.06 326 ALA A CA 1
ATOM 2574 C C . ALA A 1 326 ? -0.154 6.047 -1.129 1.00 96.06 326 ALA A C 1
ATOM 2576 O O . ALA A 1 326 ? -0.173 6.437 0.038 1.00 96.06 326 ALA A O 1
ATOM 2577 N N . GLN A 1 327 ? -0.422 4.784 -1.467 1.00 95.38 327 GLN A N 1
ATOM 2578 C CA . GLN A 1 327 ? -0.693 3.735 -0.481 1.00 95.38 327 GLN A CA 1
ATOM 2579 C C . GLN A 1 327 ? 0.616 3.073 -0.028 1.00 95.38 327 GLN A C 1
ATOM 2581 O O . GLN A 1 327 ? 1.426 2.644 -0.848 1.00 95.38 327 GLN A O 1
ATOM 2586 N N . PHE A 1 328 ? 0.812 2.940 1.282 1.00 96.75 328 PHE A N 1
ATOM 2587 C CA . PHE A 1 328 ? 1.977 2.321 1.913 1.00 96.75 328 PHE A CA 1
ATOM 2588 C C . PHE A 1 328 ? 1.543 1.059 2.664 1.00 96.75 328 PHE A C 1
ATOM 2590 O O . PHE A 1 328 ? 0.728 1.121 3.584 1.00 96.75 328 PHE A O 1
ATOM 2597 N N . MET A 1 329 ? 2.056 -0.101 2.242 1.00 94.75 329 MET A N 1
ATOM 2598 C CA . MET A 1 329 ? 1.680 -1.405 2.795 1.00 94.75 329 MET A CA 1
ATOM 2599 C C . MET A 1 329 ? 2.753 -1.902 3.755 1.00 94.75 329 MET A C 1
ATOM 2601 O O . MET A 1 329 ? 3.831 -2.313 3.326 1.00 94.75 329 MET A O 1
ATOM 2605 N N . PHE A 1 330 ? 2.423 -1.864 5.038 1.00 95.12 330 PHE A N 1
ATOM 2606 C CA . PHE A 1 330 ? 3.252 -2.304 6.152 1.00 95.12 330 PHE A CA 1
ATOM 2607 C C . PHE A 1 330 ? 3.333 -3.827 6.209 1.00 95.12 330 PHE A C 1
ATOM 2609 O O . PHE A 1 330 ? 2.565 -4.546 5.562 1.00 95.12 330 PHE A O 1
ATOM 2616 N N . ASN A 1 331 ? 4.308 -4.322 6.962 1.00 89.69 331 ASN A N 1
ATOM 2617 C CA . ASN A 1 331 ? 4.554 -5.730 7.238 1.00 89.69 331 ASN A CA 1
ATOM 2618 C C . ASN A 1 331 ? 4.675 -6.582 5.956 1.00 89.69 331 ASN A C 1
ATOM 2620 O O . ASN A 1 331 ? 4.350 -7.771 5.960 1.00 89.69 331 ASN A O 1
ATOM 2624 N N . THR A 1 332 ? 5.107 -5.970 4.842 1.00 85.06 332 THR A N 1
ATOM 2625 C CA . THR A 1 332 ? 5.233 -6.631 3.534 1.00 85.06 332 THR A CA 1
ATOM 2626 C C . THR A 1 332 ? 6.591 -6.349 2.875 1.00 85.06 332 THR A C 1
ATOM 2628 O O . THR A 1 332 ? 6.860 -5.204 2.495 1.00 85.06 332 THR A O 1
ATOM 2631 N N . PRO A 1 333 ? 7.433 -7.382 2.700 1.00 79.94 333 PRO A N 1
ATOM 2632 C CA . PRO A 1 333 ? 7.411 -8.617 3.496 1.00 79.94 333 PRO A CA 1
ATOM 2633 C C . PRO A 1 333 ? 7.522 -8.309 5.011 1.00 79.94 333 PRO A C 1
ATOM 2635 O O . PRO A 1 333 ? 7.850 -7.180 5.380 1.00 79.94 333 PRO A O 1
ATOM 2638 N N . LYS A 1 334 ? 7.227 -9.270 5.903 1.00 82.44 334 LYS A N 1
ATOM 2639 C CA . LYS A 1 334 ? 7.258 -9.036 7.366 1.00 82.44 334 LYS A CA 1
ATOM 2640 C C . LYS A 1 334 ? 8.678 -8.657 7.810 1.00 82.44 334 LYS A C 1
ATOM 2642 O O . LYS A 1 334 ? 9.588 -9.472 7.682 1.00 82.44 334 LYS A O 1
ATOM 2647 N N . THR A 1 335 ? 8.837 -7.442 8.329 1.00 85.19 335 THR A N 1
ATOM 2648 C CA . THR A 1 335 ? 10.065 -6.862 8.904 1.00 85.19 335 THR A CA 1
ATOM 2649 C C . THR A 1 335 ? 9.807 -6.432 10.342 1.00 85.19 335 THR A C 1
ATOM 2651 O O . THR A 1 335 ? 8.648 -6.279 10.725 1.00 85.19 335 THR A O 1
ATOM 2654 N N . ALA A 1 336 ? 10.864 -6.161 11.114 1.00 90.00 336 ALA A N 1
ATOM 2655 C CA . ALA A 1 336 ? 10.684 -5.550 12.430 1.00 90.00 336 ALA A CA 1
ATOM 2656 C C . ALA A 1 336 ? 10.032 -4.163 12.320 1.00 90.00 336 ALA A C 1
ATOM 2658 O O . ALA A 1 336 ? 10.212 -3.467 11.314 1.00 90.00 336 ALA A O 1
ATOM 2659 N N . SER A 1 337 ? 9.316 -3.729 13.362 1.00 94.69 337 SER A N 1
ATOM 2660 C CA . SER A 1 337 ? 8.535 -2.481 13.315 1.00 94.69 337 SER A CA 1
ATOM 2661 C C . SER A 1 337 ? 9.393 -1.241 13.024 1.00 94.69 337 SER A C 1
ATOM 2663 O O . SER A 1 337 ? 9.001 -0.403 12.212 1.00 94.69 337 SER A O 1
ATOM 2665 N N . TRP A 1 338 ? 10.598 -1.146 13.602 1.00 95.44 338 TRP A N 1
ATOM 2666 C CA . TRP A 1 338 ? 11.529 -0.037 13.342 1.00 95.44 338 TRP A CA 1
ATOM 2667 C C . TRP A 1 338 ? 12.030 -0.017 11.884 1.00 95.44 338 TRP A C 1
ATOM 2669 O O . TRP A 1 338 ? 12.170 1.049 11.281 1.00 95.44 338 TRP A O 1
ATOM 2679 N N . ALA A 1 339 ? 12.275 -1.193 11.295 1.00 95.44 339 ALA A N 1
ATOM 2680 C CA . ALA A 1 339 ? 12.755 -1.327 9.922 1.00 95.44 339 ALA A CA 1
ATOM 2681 C C . ALA A 1 339 ? 11.638 -1.026 8.916 1.00 95.44 339 ALA A C 1
ATOM 2683 O O . ALA A 1 339 ? 11.872 -0.350 7.913 1.00 95.44 339 ALA A O 1
ATOM 2684 N N . ASP A 1 340 ? 10.409 -1.454 9.214 1.00 95.56 340 ASP A N 1
ATOM 2685 C CA . ASP A 1 340 ? 9.238 -1.125 8.403 1.00 95.56 340 ASP A CA 1
ATOM 2686 C C . ASP A 1 340 ? 8.942 0.381 8.458 1.00 95.56 340 ASP A C 1
ATOM 2688 O O . ASP A 1 340 ? 8.729 1.010 7.421 1.00 95.56 340 ASP A O 1
ATOM 2692 N N . TYR A 1 341 ? 9.050 0.998 9.642 1.00 97.88 341 TYR A N 1
ATOM 2693 C CA . TYR A 1 341 ? 8.977 2.452 9.793 1.00 97.88 341 TYR A CA 1
ATOM 2694 C C . TYR A 1 341 ? 10.052 3.167 8.957 1.00 97.88 341 TYR A C 1
ATOM 2696 O O . TYR A 1 341 ? 9.747 4.139 8.259 1.00 97.88 341 TYR A O 1
ATOM 2704 N N . ALA A 1 342 ? 11.302 2.685 8.972 1.00 98.12 342 ALA A N 1
ATOM 2705 C CA . ALA A 1 342 ? 12.381 3.244 8.155 1.00 98.12 342 ALA A CA 1
ATOM 2706 C C . ALA A 1 342 ? 12.081 3.131 6.649 1.00 98.12 342 ALA A C 1
ATOM 2708 O O . ALA A 1 342 ? 12.256 4.102 5.909 1.00 98.12 342 ALA A O 1
ATOM 2709 N N . LYS A 1 343 ? 11.575 1.974 6.202 1.00 97.94 343 LYS A N 1
ATOM 2710 C CA . LYS A 1 343 ? 11.174 1.717 4.810 1.00 97.94 343 LYS A CA 1
ATOM 2711 C C . LYS A 1 343 ? 10.057 2.649 4.353 1.00 97.94 343 LYS A C 1
ATOM 2713 O O . LYS A 1 343 ? 10.180 3.268 3.296 1.00 97.94 343 LYS A O 1
ATOM 2718 N N . MET A 1 344 ? 8.998 2.802 5.150 1.00 98.06 344 MET A N 1
ATOM 2719 C CA . MET A 1 344 ? 7.889 3.702 4.811 1.00 98.06 344 MET A CA 1
ATOM 2720 C C . MET A 1 344 ? 8.311 5.169 4.852 1.00 98.06 344 MET A C 1
ATOM 2722 O O . MET A 1 344 ? 7.951 5.924 3.953 1.00 98.06 344 MET A O 1
ATOM 2726 N N . SER A 1 345 ? 9.151 5.559 5.814 1.00 98.56 345 SER A N 1
ATOM 2727 C CA . SER A 1 345 ? 9.729 6.907 5.868 1.00 98.56 345 SER A CA 1
ATOM 2728 C C . SER A 1 345 ? 10.553 7.224 4.618 1.00 98.56 345 SER A C 1
ATOM 2730 O O . SER A 1 345 ? 10.394 8.294 4.036 1.00 98.56 345 SER A O 1
ATOM 2732 N N . ALA A 1 346 ? 11.391 6.285 4.165 1.00 98.50 346 ALA A N 1
ATOM 2733 C CA . ALA A 1 346 ? 12.189 6.442 2.950 1.00 98.50 346 ALA A CA 1
ATOM 2734 C C . ALA A 1 346 ? 11.306 6.568 1.700 1.00 98.50 346 ALA A C 1
ATOM 2736 O O . ALA A 1 346 ? 11.539 7.447 0.871 1.00 98.50 346 ALA A O 1
ATOM 2737 N N . ALA A 1 347 ? 10.275 5.723 1.589 1.00 97.88 347 ALA A N 1
ATOM 2738 C CA . ALA A 1 347 ? 9.336 5.731 0.471 1.00 97.88 347 ALA A CA 1
ATOM 2739 C C . ALA A 1 347 ? 8.514 7.032 0.400 1.00 97.88 347 ALA A C 1
ATOM 2741 O O . ALA A 1 347 ? 8.376 7.605 -0.679 1.00 97.88 347 ALA A O 1
ATOM 2742 N N . ILE A 1 348 ? 8.011 7.528 1.538 1.00 97.94 348 ILE A N 1
ATOM 2743 C CA . ILE A 1 348 ? 7.275 8.800 1.614 1.00 97.94 348 ILE A CA 1
ATOM 2744 C C . ILE A 1 348 ? 8.185 9.970 1.240 1.00 97.94 348 ILE A C 1
ATOM 2746 O O . ILE A 1 348 ? 7.785 10.829 0.456 1.00 97.94 348 ILE A O 1
ATOM 2750 N N . GLU A 1 349 ? 9.404 10.010 1.784 1.00 97.38 349 GLU A N 1
ATOM 2751 C CA . GLU A 1 349 ? 10.320 11.127 1.563 1.00 97.38 349 GLU A CA 1
ATOM 2752 C C . GLU A 1 349 ? 10.766 11.206 0.099 1.00 97.38 349 GLU A C 1
ATOM 2754 O O . GLU A 1 349 ? 10.701 12.282 -0.494 1.00 97.38 349 GLU A O 1
ATOM 2759 N N . ILE A 1 350 ? 11.143 10.078 -0.518 1.00 95.69 350 ILE A N 1
ATOM 2760 C CA . ILE A 1 350 ? 11.537 10.079 -1.932 1.00 95.69 350 ILE A CA 1
ATOM 2761 C C . ILE A 1 350 ? 10.346 10.416 -2.838 1.00 95.69 350 ILE A C 1
ATOM 2763 O O . ILE A 1 350 ? 10.475 11.272 -3.707 1.00 95.69 350 ILE A O 1
ATOM 2767 N N . ALA A 1 351 ? 9.164 9.829 -2.609 1.00 94.56 351 ALA A N 1
ATOM 2768 C CA . ALA A 1 351 ? 7.974 10.122 -3.407 1.00 94.56 351 ALA A CA 1
ATOM 2769 C C . ALA A 1 351 ? 7.567 11.600 -3.291 1.00 94.56 351 ALA A C 1
ATOM 2771 O O . ALA A 1 351 ? 7.227 12.224 -4.296 1.00 94.56 351 ALA A O 1
ATOM 2772 N N . GLY A 1 352 ? 7.670 12.176 -2.089 1.00 94.12 352 GLY A N 1
ATOM 2773 C CA . GLY A 1 352 ? 7.417 13.592 -1.830 1.00 94.12 352 GLY A CA 1
ATOM 2774 C C . GLY A 1 352 ? 8.417 14.534 -2.507 1.00 94.12 352 GLY A C 1
ATOM 2775 O O . GLY A 1 352 ? 8.021 15.611 -2.935 1.00 94.12 352 GLY A O 1
ATOM 2776 N N . GLN A 1 353 ? 9.683 14.131 -2.669 1.00 91.88 353 GLN A N 1
ATOM 2777 C CA . GLN A 1 353 ? 10.670 14.896 -3.448 1.00 91.88 353 GLN A CA 1
ATOM 2778 C C . GLN A 1 353 ? 10.342 14.913 -4.948 1.00 91.88 353 GLN A C 1
ATOM 2780 O O . GLN A 1 353 ? 10.612 15.899 -5.634 1.00 91.88 353 GLN A O 1
ATOM 2785 N N . VAL A 1 354 ? 9.764 13.824 -5.466 1.00 91.19 354 VAL A N 1
ATOM 2786 C CA . VAL A 1 354 ? 9.396 13.703 -6.883 1.00 91.19 354 VAL A CA 1
ATOM 2787 C C . VAL A 1 354 ? 8.088 14.430 -7.194 1.00 91.19 354 VAL A C 1
ATOM 2789 O O . VAL A 1 354 ? 7.943 15.050 -8.250 1.00 91.19 354 VAL A O 1
ATOM 2792 N N . ARG A 1 355 ? 7.095 14.307 -6.316 1.00 91.88 355 ARG A N 1
ATOM 2793 C CA . ARG A 1 355 ? 5.722 14.750 -6.556 1.00 91.88 355 ARG A CA 1
ATOM 2794 C C . ARG A 1 355 ? 5.601 16.282 -6.569 1.00 91.88 355 ARG A C 1
ATOM 2796 O O . ARG A 1 355 ? 6.089 16.950 -5.668 1.00 91.88 355 ARG A O 1
ATOM 2803 N N . LYS A 1 356 ? 4.898 16.837 -7.569 1.00 87.50 356 LYS A N 1
ATOM 2804 C CA . LYS A 1 356 ? 4.665 18.294 -7.698 1.00 87.50 356 LYS A CA 1
ATOM 2805 C C . LYS A 1 356 ? 3.303 18.778 -7.174 1.00 87.50 356 LYS A C 1
ATOM 2807 O O . LYS A 1 356 ? 3.223 19.899 -6.687 1.00 87.50 356 LYS A O 1
ATOM 2812 N N . GLY A 1 357 ? 2.244 17.978 -7.303 1.00 86.75 357 GLY A N 1
ATOM 2813 C CA . GLY A 1 357 ? 0.901 18.296 -6.788 1.00 86.75 357 GLY A CA 1
ATOM 2814 C C . GLY A 1 357 ? 0.597 17.610 -5.451 1.00 86.75 357 GLY A C 1
ATOM 2815 O O . GLY A 1 357 ? 1.513 17.177 -4.752 1.00 86.75 357 GLY A O 1
ATOM 2816 N N . ASN A 1 358 ? -0.684 17.458 -5.102 1.00 92.75 358 ASN A N 1
ATOM 2817 C CA . ASN A 1 358 ? -1.061 16.838 -3.830 1.00 92.75 358 ASN A CA 1
ATOM 2818 C C . ASN A 1 358 ? -0.660 15.355 -3.791 1.00 92.75 358 ASN A C 1
ATOM 2820 O O . ASN A 1 358 ? -0.753 14.637 -4.795 1.00 92.75 358 ASN A O 1
ATOM 2824 N N . MET A 1 359 ? -0.219 14.915 -2.612 1.00 95.44 359 MET A N 1
ATOM 2825 C CA . MET A 1 359 ? 0.040 13.519 -2.270 1.00 95.44 359 MET A CA 1
ATOM 2826 C C . MET A 1 359 ? -0.684 13.185 -0.970 1.00 95.44 359 MET A C 1
ATOM 2828 O O . MET A 1 359 ? -0.314 13.677 0.098 1.00 95.44 359 MET A O 1
ATOM 2832 N N . TRP A 1 360 ? -1.697 12.334 -1.054 1.00 96.62 360 TRP A N 1
ATOM 2833 C CA . TRP A 1 360 ? -2.443 11.852 0.102 1.00 96.62 360 TRP A CA 1
ATOM 2834 C C . TRP A 1 360 ? -1.883 10.497 0.523 1.00 96.62 360 TRP A C 1
ATOM 2836 O O . TRP A 1 360 ? -1.909 9.535 -0.244 1.00 96.62 360 TRP A O 1
ATOM 2846 N N . VAL A 1 361 ? -1.343 10.431 1.737 1.00 97.75 361 VAL A N 1
ATOM 2847 C CA . VAL A 1 361 ? -0.792 9.197 2.309 1.00 97.75 361 VAL A CA 1
ATOM 2848 C C . VAL A 1 361 ? -1.937 8.286 2.750 1.00 97.75 361 VAL A C 1
ATOM 2850 O O . VAL A 1 361 ? -2.701 8.644 3.650 1.00 97.75 361 VAL A O 1
ATOM 2853 N N . GLU A 1 362 ? -2.017 7.107 2.139 1.00 97.94 362 GLU A N 1
ATOM 2854 C CA . GLU A 1 362 ? -2.850 5.989 2.577 1.00 97.94 362 GLU A CA 1
ATOM 2855 C C . GLU A 1 362 ? -1.965 4.911 3.220 1.00 97.94 362 GLU A C 1
ATOM 2857 O O . GLU A 1 362 ? -0.898 4.598 2.698 1.00 97.94 362 GLU A O 1
ATOM 2862 N N . THR A 1 363 ? -2.379 4.309 4.334 1.00 97.94 363 THR A N 1
ATOM 2863 C CA . THR A 1 363 ? -1.642 3.191 4.956 1.00 97.94 363 THR A CA 1
ATOM 2864 C C . THR A 1 363 ? -2.481 1.929 5.004 1.00 97.94 363 THR A C 1
ATOM 2866 O O . THR A 1 363 ? -3.709 1.994 5.057 1.00 97.94 363 THR A O 1
ATOM 2869 N N . ARG A 1 364 ? -1.820 0.769 4.995 1.00 96.44 364 ARG A N 1
ATOM 2870 C CA . ARG A 1 364 ? -2.477 -0.523 5.205 1.00 96.44 364 ARG A CA 1
ATOM 2871 C C . ARG A 1 364 ? -1.552 -1.572 5.789 1.00 96.44 364 ARG A C 1
ATOM 2873 O O . ARG A 1 364 ? -0.343 -1.531 5.566 1.00 96.44 364 ARG A O 1
ATOM 2880 N N . ALA A 1 365 ? -2.151 -2.591 6.390 1.00 94.75 365 ALA A N 1
ATOM 2881 C CA . ALA A 1 365 ? -1.459 -3.823 6.736 1.00 94.75 365 ALA A CA 1
ATOM 2882 C C . ALA A 1 365 ? -1.231 -4.722 5.504 1.00 94.75 365 ALA A C 1
ATOM 2884 O O . ALA A 1 365 ? -2.016 -4.741 4.541 1.00 94.75 365 ALA A O 1
ATOM 2885 N N . GLY A 1 366 ? -0.146 -5.488 5.556 1.00 88.50 366 GLY A N 1
ATOM 2886 C CA . GLY A 1 366 ? 0.163 -6.570 4.633 1.00 88.50 366 GLY A CA 1
ATOM 2887 C C . GLY A 1 366 ? -0.675 -7.808 4.906 1.00 88.50 366 GLY A C 1
ATOM 2888 O O . GLY A 1 366 ? -0.778 -8.239 6.048 1.00 88.50 366 GLY A O 1
ATOM 2889 N N . LEU A 1 367 ? -1.231 -8.428 3.863 1.00 83.25 367 LEU A N 1
ATOM 2890 C CA . LEU A 1 367 ? -2.038 -9.650 4.019 1.00 83.25 367 LEU A CA 1
ATOM 2891 C C . LEU A 1 367 ? -1.260 -10.798 4.701 1.00 83.25 367 LEU A C 1
ATOM 2893 O O . LEU A 1 367 ? -1.802 -11.400 5.625 1.00 83.25 367 LEU A O 1
ATOM 2897 N N . PRO A 1 368 ? 0.016 -11.078 4.344 1.00 78.62 368 PRO A N 1
ATOM 2898 C CA . PRO A 1 368 ? 0.776 -12.183 4.946 1.00 78.62 368 PRO A CA 1
ATOM 2899 C C . PRO A 1 368 ? 1.146 -11.992 6.426 1.00 78.62 368 PRO A C 1
ATOM 2901 O O . PRO A 1 368 ? 1.686 -12.911 7.052 1.00 78.62 368 PRO A O 1
ATOM 2904 N N . TYR A 1 369 ? 0.907 -10.800 6.980 1.00 85.12 369 TYR A N 1
ATOM 2905 C CA . TYR A 1 369 ? 1.176 -10.501 8.381 1.00 85.12 369 TYR A CA 1
ATOM 2906 C C . TYR A 1 369 ? 0.186 -11.209 9.311 1.00 85.12 369 TYR A C 1
ATOM 2908 O O . TYR A 1 369 ? 0.601 -11.750 10.337 1.00 85.12 369 TYR A O 1
ATOM 2916 N N . PHE A 1 370 ? -1.092 -11.272 8.924 1.00 84.50 370 PHE A N 1
ATOM 2917 C CA . PHE A 1 370 ? -2.153 -11.835 9.753 1.00 84.50 370 PHE A CA 1
ATOM 2918 C C . PHE A 1 370 ? -2.003 -13.342 9.950 1.00 84.50 370 PHE A C 1
ATOM 2920 O O . PHE A 1 370 ? -1.614 -14.086 9.044 1.00 84.50 370 PHE A O 1
ATOM 2927 N N . ARG A 1 371 ? -2.328 -13.800 11.158 1.00 81.88 371 ARG A N 1
ATOM 2928 C CA . ARG A 1 371 ? -2.353 -15.217 11.526 1.00 81.88 371 ARG A CA 1
ATOM 2929 C C . ARG A 1 371 ? -3.787 -15.743 11.589 1.00 81.88 371 ARG A C 1
ATOM 2931 O O . ARG A 1 371 ? -4.710 -14.972 11.841 1.00 81.88 371 ARG A O 1
ATOM 2938 N N . PRO A 1 372 ? -4.008 -17.053 11.383 1.00 75.94 372 PRO A N 1
ATOM 2939 C CA . PRO A 1 372 ? -5.354 -17.617 11.442 1.00 75.94 372 PRO A CA 1
ATOM 2940 C C . PRO A 1 372 ? -6.018 -17.513 12.822 1.00 75.94 372 PRO A C 1
ATOM 2942 O O . PRO A 1 372 ? -7.243 -17.510 12.899 1.00 75.94 372 PRO A O 1
ATOM 2945 N N . ASP A 1 373 ? -5.250 -17.436 13.912 1.00 84.56 373 ASP A N 1
ATOM 2946 C CA . ASP A 1 373 ? -5.820 -17.315 15.255 1.00 84.56 373 ASP A CA 1
ATOM 2947 C C . ASP A 1 373 ? -6.550 -15.964 15.438 1.00 84.56 373 ASP A C 1
ATOM 2949 O O . ASP A 1 373 ? -5.935 -14.913 15.248 1.00 84.56 373 ASP A O 1
ATOM 2953 N N . PRO A 1 374 ? -7.847 -15.950 15.813 1.00 87.44 374 PRO A N 1
ATOM 2954 C CA . PRO A 1 374 ? -8.613 -14.712 15.933 1.00 87.44 374 PRO A CA 1
ATOM 2955 C C . PRO A 1 374 ? -8.050 -13.700 16.934 1.00 87.44 374 PRO A C 1
ATOM 2957 O O . PRO A 1 374 ? -8.184 -12.499 16.706 1.00 87.44 374 PRO A O 1
ATOM 2960 N N . GLN A 1 375 ? -7.484 -14.152 18.055 1.00 89.81 375 GLN A N 1
ATOM 2961 C CA . GLN A 1 375 ? -6.961 -13.240 19.070 1.00 89.81 375 GLN A CA 1
ATOM 2962 C C . GLN A 1 375 ? -5.637 -12.641 18.603 1.00 89.81 375 GLN A C 1
ATOM 2964 O O . GLN A 1 375 ? -5.490 -11.420 18.622 1.00 89.81 375 GLN A O 1
ATOM 2969 N N . LYS A 1 376 ? -4.715 -13.469 18.097 1.00 89.50 376 LYS A N 1
ATOM 2970 C CA . LYS A 1 376 ? -3.442 -13.000 17.535 1.00 89.50 376 LYS A CA 1
ATOM 2971 C C . LYS A 1 376 ? -3.659 -12.085 16.336 1.00 89.50 376 LYS A C 1
ATOM 2973 O O . LYS A 1 376 ? -3.039 -11.034 16.279 1.00 89.50 376 LYS A O 1
ATOM 2978 N N . SER A 1 377 ? -4.569 -12.429 15.425 1.00 90.75 377 SER A N 1
ATOM 2979 C CA . SER A 1 377 ? -4.889 -11.598 14.257 1.00 90.75 377 SER A CA 1
ATOM 2980 C C . SER A 1 377 ? -5.401 -10.213 14.655 1.00 90.75 377 SER A C 1
ATOM 2982 O O . SER A 1 377 ? -5.007 -9.204 14.072 1.00 90.75 377 SER A O 1
ATOM 2984 N N . LEU A 1 378 ? -6.242 -10.143 15.691 1.00 95.25 378 LEU A N 1
ATOM 2985 C CA . LEU A 1 378 ? -6.729 -8.869 16.207 1.00 95.25 378 LEU A CA 1
ATOM 2986 C C . LEU A 1 378 ? -5.614 -8.060 16.884 1.00 95.25 378 LEU A C 1
ATOM 2988 O O . LEU A 1 378 ? -5.520 -6.858 16.649 1.00 95.25 378 LEU A O 1
ATOM 2992 N N . VAL A 1 379 ? -4.759 -8.699 17.690 1.00 96.19 379 VAL A N 1
ATOM 2993 C CA . VAL A 1 379 ? -3.583 -8.029 18.275 1.00 96.19 379 VAL A CA 1
ATOM 2994 C C . VAL A 1 379 ? -2.688 -7.492 17.162 1.00 96.19 379 VAL A C 1
ATOM 2996 O O . VAL A 1 379 ? -2.331 -6.323 17.189 1.00 96.19 379 VAL A O 1
ATOM 2999 N N . GLN A 1 380 ? -2.419 -8.290 16.128 1.00 94.81 380 GLN A N 1
ATOM 3000 C CA . GLN A 1 380 ? -1.671 -7.870 14.946 1.00 94.81 380 GLN A CA 1
ATOM 3001 C C . GLN A 1 380 ? -2.320 -6.670 14.249 1.00 94.81 380 GLN A C 1
ATOM 3003 O O . GLN A 1 380 ? -1.617 -5.707 13.949 1.00 94.81 380 GLN A O 1
ATOM 3008 N N . LEU A 1 381 ? -3.643 -6.677 14.040 1.00 97.50 381 LEU A N 1
ATOM 3009 C CA . LEU A 1 381 ? -4.374 -5.541 13.468 1.00 97.50 381 LEU A CA 1
ATOM 3010 C C . LEU A 1 381 ? -4.143 -4.258 14.275 1.00 97.50 381 LEU A C 1
ATOM 3012 O O . LEU A 1 381 ? -3.865 -3.207 13.696 1.00 97.50 381 LEU A O 1
ATOM 3016 N N . VAL A 1 382 ? -4.237 -4.336 15.601 1.00 98.06 382 VAL A N 1
ATOM 3017 C CA . VAL A 1 382 ? -4.025 -3.184 16.484 1.00 98.06 382 VAL A CA 1
ATOM 3018 C C . VAL A 1 382 ? -2.555 -2.749 16.459 1.00 98.06 382 VAL A C 1
ATOM 3020 O O . VAL A 1 382 ? -2.288 -1.573 16.220 1.00 98.06 382 VAL A O 1
ATOM 3023 N N . THR A 1 383 ? -1.598 -3.675 16.584 1.00 98.00 383 THR A N 1
ATOM 3024 C CA . THR A 1 383 ? -0.148 -3.406 16.533 1.00 98.00 383 THR A CA 1
ATOM 3025 C C . THR A 1 383 ? 0.254 -2.684 15.247 1.00 98.00 383 THR A C 1
ATOM 3027 O O . THR A 1 383 ? 0.868 -1.614 15.296 1.00 98.00 383 THR A O 1
ATOM 3030 N N . THR A 1 384 ? -0.126 -3.216 14.079 1.00 97.56 384 THR A N 1
ATOM 3031 C CA . THR A 1 384 ? 0.193 -2.574 12.792 1.00 97.56 384 THR A CA 1
ATOM 3032 C C . THR A 1 384 ? -0.536 -1.243 12.628 1.00 97.56 384 THR A C 1
ATOM 3034 O O . THR A 1 384 ? 0.024 -0.308 12.061 1.00 97.56 384 THR A O 1
ATOM 3037 N N . THR A 1 385 ? -1.755 -1.101 13.159 1.00 98.25 385 THR A N 1
ATOM 3038 C CA . THR A 1 385 ? -2.473 0.179 13.113 1.00 98.25 385 THR A CA 1
ATOM 3039 C C . THR A 1 385 ? -1.760 1.254 13.930 1.00 98.25 385 THR A C 1
ATOM 3041 O O . THR A 1 385 ? -1.615 2.382 13.454 1.00 98.25 385 THR A O 1
ATOM 3044 N N . ILE A 1 386 ? -1.243 0.922 15.116 1.00 98.25 386 ILE A N 1
ATOM 3045 C CA . ILE A 1 386 ? -0.432 1.848 15.917 1.00 98.25 386 ILE A CA 1
ATOM 3046 C C . ILE A 1 386 ? 0.810 2.273 15.119 1.00 98.25 386 ILE A C 1
ATOM 3048 O O . ILE A 1 386 ? 1.068 3.469 14.983 1.00 98.25 386 ILE A O 1
ATOM 3052 N N . LEU A 1 387 ? 1.529 1.326 14.504 1.00 98.25 387 LEU A N 1
ATOM 3053 C CA . LEU A 1 387 ? 2.698 1.629 13.668 1.00 98.25 387 LEU A CA 1
ATOM 3054 C C . LEU A 1 387 ? 2.354 2.556 12.486 1.00 98.25 387 LEU A C 1
ATOM 3056 O O . LEU A 1 387 ? 3.051 3.540 12.235 1.00 98.25 387 LEU A O 1
ATOM 3060 N N . GLN A 1 388 ? 1.250 2.286 11.788 1.00 98.38 388 GLN A N 1
ATOM 3061 C CA . GLN A 1 388 ? 0.743 3.126 10.699 1.00 98.38 388 GLN A CA 1
ATOM 3062 C C . GLN A 1 388 ? 0.379 4.542 11.178 1.00 98.38 388 GLN A C 1
ATOM 3064 O O . GLN A 1 388 ? 0.593 5.522 10.460 1.00 98.38 388 GLN A O 1
ATOM 3069 N N . SER A 1 389 ? -0.121 4.672 12.410 1.00 98.12 389 SER A N 1
ATOM 3070 C CA . SER A 1 389 ? -0.576 5.940 12.995 1.00 98.12 389 SER A CA 1
ATOM 3071 C C . SER A 1 389 ? 0.549 6.962 13.185 1.00 98.12 389 SER A C 1
ATOM 3073 O O . SER A 1 389 ? 0.288 8.170 13.157 1.00 98.12 389 SER A O 1
ATOM 3075 N N . TYR A 1 390 ? 1.811 6.521 13.278 1.00 98.00 390 TYR A N 1
ATOM 3076 C CA . TYR A 1 390 ? 2.964 7.428 13.302 1.00 98.00 390 TYR A CA 1
ATOM 3077 C C . TYR A 1 390 ? 3.021 8.356 12.083 1.00 98.00 390 TYR A C 1
ATOM 3079 O O . TYR A 1 390 ? 3.455 9.504 12.205 1.00 98.00 390 TYR A O 1
ATOM 3087 N N . PHE A 1 391 ? 2.560 7.882 10.924 1.00 97.81 391 PHE A N 1
ATOM 3088 C CA . PHE A 1 391 ? 2.598 8.625 9.663 1.00 97.81 391 PHE A CA 1
ATOM 3089 C C . PHE A 1 391 ? 1.418 9.578 9.483 1.00 97.81 391 PHE A C 1
ATOM 3091 O O . PHE A 1 391 ? 1.360 10.291 8.484 1.00 97.81 391 PHE A O 1
ATOM 3098 N N . ASN A 1 392 ? 0.491 9.616 10.447 1.00 97.00 392 ASN A N 1
ATOM 3099 C CA . ASN A 1 392 ? -0.712 10.439 10.398 1.00 97.00 392 ASN A CA 1
ATOM 3100 C C . ASN A 1 392 ? -1.440 10.339 9.033 1.00 97.00 392 ASN A C 1
ATOM 3102 O O . ASN A 1 392 ? -1.634 11.361 8.359 1.00 97.00 392 ASN A O 1
ATOM 3106 N N . PRO A 1 393 ? -1.816 9.123 8.589 1.00 98.00 393 PRO A N 1
ATOM 3107 C CA . PRO A 1 393 ? -2.390 8.898 7.262 1.00 98.00 393 PRO A CA 1
ATOM 3108 C C . PRO A 1 393 ? -3.674 9.697 7.040 1.00 98.00 393 PRO A C 1
ATOM 3110 O O . PRO A 1 393 ? -4.405 9.967 7.989 1.00 98.00 393 PRO A O 1
ATOM 3113 N N . TRP A 1 394 ? -3.951 10.085 5.796 1.00 98.00 394 TRP A N 1
ATOM 3114 C CA . TRP A 1 394 ? -5.234 10.692 5.413 1.00 98.00 394 TRP A CA 1
ATOM 3115 C C . TRP A 1 394 ? -6.324 9.636 5.230 1.00 98.00 394 TRP A C 1
ATOM 3117 O O . TRP A 1 394 ? -7.491 9.897 5.510 1.00 98.00 394 TRP A O 1
ATOM 3127 N N . LEU A 1 395 ? -5.921 8.440 4.800 1.00 97.88 395 LEU A N 1
ATOM 3128 C CA . LEU A 1 395 ? -6.780 7.285 4.589 1.00 97.88 395 LEU A CA 1
ATOM 3129 C C . LEU A 1 395 ? -6.115 6.047 5.193 1.00 97.88 395 LEU A C 1
ATOM 3131 O O . LEU A 1 395 ? -4.935 5.794 4.964 1.00 97.88 395 LEU A O 1
ATOM 3135 N N . MET A 1 396 ? -6.863 5.255 5.947 1.00 98.25 396 MET A N 1
ATOM 3136 C CA . MET A 1 396 ? -6.391 3.976 6.463 1.00 98.25 396 MET A CA 1
ATOM 3137 C C . MET A 1 396 ? -7.198 2.854 5.832 1.00 98.25 396 MET A C 1
ATOM 3139 O O . MET A 1 396 ? -8.418 2.784 5.981 1.00 98.25 396 MET A O 1
ATOM 3143 N N . HIS A 1 397 ? -6.515 1.975 5.110 1.00 97.50 397 HIS A N 1
ATOM 3144 C CA . HIS A 1 397 ? -7.115 0.792 4.527 1.00 97.50 397 HIS A CA 1
ATOM 3145 C C . HIS A 1 397 ? -7.005 -0.378 5.493 1.00 97.50 397 HIS A C 1
ATOM 3147 O O . HIS A 1 397 ? -5.964 -1.024 5.638 1.00 97.50 397 HIS A O 1
ATOM 3153 N N . VAL A 1 398 ? -8.129 -0.631 6.153 1.00 97.81 398 VAL A N 1
ATOM 3154 C CA . VAL A 1 398 ? -8.273 -1.654 7.177 1.00 97.81 398 VAL A CA 1
ATOM 3155 C C . VAL A 1 398 ? -8.473 -3.006 6.503 1.00 97.81 398 VAL A C 1
ATOM 3157 O O . VAL A 1 398 ? -9.441 -3.224 5.772 1.00 97.81 398 VAL A O 1
ATOM 3160 N N . VAL A 1 399 ? -7.531 -3.912 6.753 1.00 94.25 399 VAL A N 1
ATOM 3161 C CA . VAL A 1 399 ? -7.650 -5.334 6.417 1.00 94.25 399 VAL A CA 1
ATOM 3162 C C . VAL A 1 399 ? -8.396 -6.014 7.561 1.00 94.25 399 VAL A C 1
ATOM 3164 O O . VAL A 1 399 ? -8.058 -5.794 8.723 1.00 94.25 399 VAL A O 1
ATOM 3167 N N . SER A 1 400 ? -9.417 -6.811 7.253 1.00 93.25 400 SER A N 1
ATOM 3168 C CA . SER A 1 400 ? -10.191 -7.499 8.289 1.00 93.25 400 SER A CA 1
ATOM 3169 C C . SER A 1 400 ? -9.361 -8.564 9.012 1.00 93.25 400 SER A C 1
ATOM 3171 O O . SER A 1 400 ? -8.634 -9.317 8.369 1.00 93.25 400 SER A O 1
ATOM 3173 N N . ASP A 1 401 ? -9.528 -8.715 10.331 1.00 88.69 401 ASP A N 1
ATOM 3174 C CA . ASP A 1 401 ? -8.795 -9.712 11.143 1.00 88.69 401 ASP A CA 1
ATOM 3175 C C . ASP A 1 401 ? -9.075 -11.175 10.729 1.00 88.69 401 ASP A C 1
ATOM 3177 O O . ASP A 1 401 ? -8.393 -12.121 11.137 1.00 88.69 401 ASP A O 1
ATOM 3181 N N . CYS A 1 402 ? -10.097 -11.407 9.909 1.00 88.12 402 CYS A N 1
ATOM 3182 C CA . CYS A 1 402 ? -10.397 -12.717 9.347 1.00 88.12 402 CYS A CA 1
ATOM 3183 C C . CYS A 1 402 ? -9.592 -13.068 8.084 1.00 88.12 402 CYS A C 1
ATOM 3185 O O . CYS A 1 402 ? -9.747 -14.192 7.607 1.00 88.12 402 CYS A O 1
ATOM 3187 N N . GLU A 1 403 ? -8.741 -12.168 7.572 1.00 85.19 403 GLU A N 1
ATOM 3188 C CA . GLU A 1 403 ? -8.016 -12.302 6.294 1.00 85.19 403 GLU A CA 1
ATOM 3189 C C . GLU A 1 403 ? -7.326 -13.662 6.129 1.00 85.19 403 GLU A C 1
ATOM 3191 O O . GLU A 1 403 ? -7.495 -14.339 5.119 1.00 85.19 403 GLU A O 1
ATOM 3196 N N . ALA A 1 404 ? -6.610 -14.121 7.157 1.00 80.19 404 ALA A N 1
ATOM 3197 C CA . ALA A 1 404 ? -5.881 -15.388 7.112 1.00 80.19 404 ALA A CA 1
ATOM 3198 C C . ALA A 1 404 ? -6.780 -16.643 7.190 1.00 80.19 404 ALA A C 1
ATOM 3200 O O . ALA A 1 404 ? -6.275 -17.763 7.181 1.00 80.19 404 ALA A O 1
ATOM 3201 N N . ARG A 1 405 ? -8.106 -16.488 7.308 1.00 81.69 405 ARG A N 1
ATOM 3202 C CA . ARG A 1 405 ? -9.066 -17.593 7.487 1.00 81.69 405 ARG A CA 1
ATOM 3203 C C . ARG A 1 405 ? -10.099 -17.684 6.374 1.00 81.69 405 ARG A C 1
ATOM 3205 O O . ARG A 1 405 ? -10.421 -18.789 5.945 1.00 81.69 405 ARG A O 1
ATOM 3212 N N . ARG A 1 406 ? -10.707 -16.556 5.995 1.00 83.12 406 ARG A N 1
ATOM 3213 C CA . ARG A 1 406 ? -11.871 -16.512 5.095 1.00 83.12 406 ARG A CA 1
ATOM 3214 C C . ARG A 1 406 ? -12.175 -15.092 4.622 1.00 83.12 406 ARG A C 1
ATOM 3216 O O . ARG A 1 406 ? -11.762 -14.123 5.252 1.00 83.12 406 ARG A O 1
ATOM 3223 N N . ALA A 1 407 ? -13.008 -14.993 3.585 1.00 82.62 407 ALA A N 1
ATOM 3224 C CA . ALA A 1 407 ? -13.611 -13.733 3.167 1.00 82.62 407 ALA A CA 1
ATOM 3225 C C . ALA A 1 407 ? -14.377 -13.058 4.323 1.00 82.62 407 ALA A C 1
ATOM 3227 O O . ALA A 1 407 ? -15.024 -13.726 5.147 1.00 82.62 407 ALA A O 1
ATOM 3228 N N . ALA A 1 408 ? -14.277 -11.730 4.371 1.00 89.12 408 ALA A N 1
ATOM 3229 C CA . ALA A 1 408 ? -14.877 -10.904 5.407 1.00 89.12 408 ALA A CA 1
ATOM 3230 C C . ALA A 1 408 ? -16.385 -10.738 5.200 1.00 89.12 408 ALA A C 1
ATOM 3232 O O . ALA A 1 408 ? -16.852 -10.478 4.091 1.00 89.12 408 ALA A O 1
ATOM 3233 N N . LYS A 1 409 ? -17.137 -10.852 6.296 1.00 92.56 409 LYS A N 1
ATOM 3234 C CA . LYS A 1 409 ? -18.550 -10.470 6.380 1.00 92.56 409 LYS A CA 1
ATOM 3235 C C . LYS A 1 409 ? -18.668 -9.066 6.981 1.00 92.56 409 LYS A C 1
ATOM 3237 O O . LYS A 1 409 ? -17.702 -8.600 7.590 1.00 92.56 409 LYS A O 1
ATOM 3242 N N . PRO A 1 410 ? -19.836 -8.405 6.891 1.00 94.62 410 PRO A N 1
ATOM 3243 C CA . PRO A 1 410 ? -20.019 -7.072 7.465 1.00 94.62 410 PRO A CA 1
ATOM 3244 C C . PRO A 1 410 ? -19.608 -6.968 8.942 1.00 94.62 410 PRO A C 1
ATOM 3246 O O . PRO A 1 410 ? -18.904 -6.034 9.304 1.00 94.62 410 PRO A O 1
ATOM 3249 N N . ASP A 1 411 ? -19.938 -7.968 9.769 1.00 95.00 411 ASP A N 1
ATOM 3250 C CA . ASP A 1 411 ? -19.529 -8.013 11.183 1.00 95.00 411 ASP A CA 1
ATOM 3251 C C . ASP A 1 411 ? -18.002 -8.001 11.378 1.00 95.00 411 ASP A C 1
ATOM 3253 O O . ASP A 1 411 ? -17.495 -7.329 12.276 1.00 95.00 411 ASP A O 1
ATOM 3257 N N . ASP A 1 412 ? -17.256 -8.726 10.536 1.00 94.94 412 ASP A N 1
ATOM 3258 C CA . ASP A 1 412 ? -15.791 -8.777 10.621 1.00 94.94 412 ASP A CA 1
ATOM 3259 C C . ASP A 1 412 ? -15.175 -7.432 10.220 1.00 94.94 412 ASP A C 1
ATOM 3261 O O . ASP A 1 412 ? -14.213 -6.966 10.837 1.00 94.94 412 ASP A O 1
ATOM 3265 N N . VAL A 1 413 ? -15.748 -6.794 9.194 1.00 96.06 413 VAL A N 1
ATOM 3266 C CA . VAL A 1 413 ? -15.334 -5.469 8.725 1.00 96.06 413 VAL A CA 1
ATOM 3267 C C . VAL A 1 413 ? -15.596 -4.423 9.807 1.00 96.06 413 VAL A C 1
ATOM 3269 O O . VAL A 1 413 ? -14.664 -3.725 10.197 1.00 96.06 413 VAL A O 1
ATOM 3272 N N . GLU A 1 414 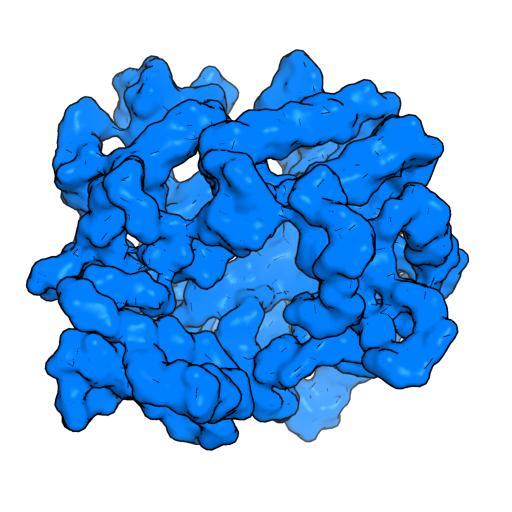? -16.816 -4.342 10.343 1.00 95.88 414 GLU A N 1
ATOM 3273 C CA . GLU A 1 414 ? -17.179 -3.392 11.405 1.00 95.88 414 GLU A CA 1
ATOM 3274 C C . GLU A 1 414 ? -16.283 -3.555 12.638 1.00 95.88 414 GLU A C 1
ATOM 3276 O O . GLU A 1 414 ? -15.759 -2.570 13.164 1.00 95.88 414 GLU A O 1
ATOM 3281 N N . ARG A 1 415 ? -16.058 -4.802 13.073 1.00 95.44 415 ARG A N 1
ATOM 3282 C CA . ARG A 1 415 ? -15.174 -5.123 14.199 1.00 95.44 415 ARG A CA 1
ATOM 3283 C C . ARG A 1 415 ? -13.744 -4.646 13.952 1.00 95.44 415 ARG A C 1
ATOM 3285 O O . ARG A 1 415 ? -13.153 -4.017 14.828 1.00 95.44 415 ARG A O 1
ATOM 3292 N N . SER A 1 416 ? -13.197 -4.943 12.776 1.00 97.44 416 SER A N 1
ATOM 3293 C CA . SER A 1 416 ? -11.822 -4.578 12.417 1.00 97.44 416 SER A CA 1
ATOM 3294 C C . SER A 1 416 ? -11.652 -3.063 12.292 1.00 97.44 416 SER A C 1
ATOM 3296 O O . SER A 1 416 ? -10.647 -2.514 12.733 1.00 97.44 416 SER A O 1
ATOM 3298 N N . VAL A 1 417 ? -12.648 -2.367 11.735 1.00 97.81 417 VAL A N 1
ATOM 3299 C CA . VAL A 1 417 ? -12.625 -0.904 11.608 1.00 97.81 417 VAL A CA 1
ATOM 3300 C C . VAL A 1 417 ? -12.686 -0.227 12.972 1.00 97.81 417 VAL A C 1
ATOM 3302 O O . VAL A 1 417 ? -11.913 0.697 13.208 1.00 97.81 417 VAL A O 1
ATOM 3305 N N . LYS A 1 418 ? 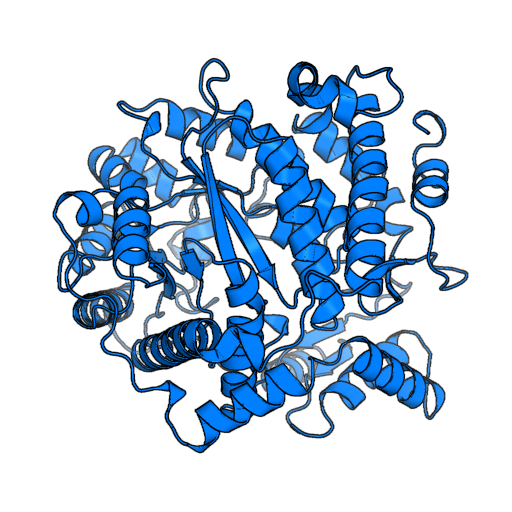-13.535 -0.702 13.891 1.00 97.31 418 LYS A N 1
ATOM 3306 C CA . LYS A 1 418 ? -13.554 -0.195 15.273 1.00 97.31 418 LYS A CA 1
ATOM 3307 C C . LYS A 1 418 ? -12.196 -0.380 15.952 1.00 97.31 418 LYS A C 1
ATOM 3309 O O . LYS A 1 418 ? -11.656 0.593 16.460 1.00 97.31 418 LYS A O 1
ATOM 3314 N N . ALA A 1 419 ? -11.602 -1.573 15.836 1.00 97.44 419 ALA A N 1
ATOM 3315 C CA . ALA A 1 419 ? -10.260 -1.853 16.353 1.00 97.44 419 ALA A CA 1
ATOM 3316 C C . ALA A 1 419 ? -9.199 -0.894 15.807 1.00 97.44 419 ALA A C 1
ATOM 3318 O O . ALA A 1 419 ? -8.401 -0.359 16.577 1.00 97.44 419 ALA A O 1
ATOM 3319 N N . ALA A 1 420 ? -9.211 -0.640 14.499 1.00 97.62 420 ALA A N 1
ATOM 3320 C CA . ALA A 1 420 ? -8.270 0.277 13.873 1.00 97.62 420 ALA A CA 1
ATOM 3321 C C . ALA A 1 420 ? -8.482 1.735 14.323 1.00 97.62 420 ALA A C 1
ATOM 3323 O O . ALA A 1 420 ? -7.520 2.426 14.656 1.00 97.62 420 ALA A O 1
ATOM 3324 N N . LEU A 1 421 ? -9.732 2.201 14.380 1.00 96.94 421 LEU A N 1
ATOM 3325 C CA . LEU A 1 421 ? -10.061 3.558 14.819 1.00 96.94 421 LEU A CA 1
ATOM 3326 C C . LEU A 1 421 ? -9.675 3.789 16.288 1.00 96.94 421 LEU A C 1
ATOM 3328 O O . LEU A 1 421 ? -8.946 4.737 16.575 1.00 96.94 421 LEU A O 1
ATOM 3332 N N . SER A 1 422 ? -10.057 2.886 17.196 1.00 96.56 422 SER A N 1
ATOM 3333 C CA . SER A 1 422 ? -9.669 2.967 18.610 1.00 96.56 422 SER A CA 1
ATOM 3334 C C . SER A 1 422 ? -8.146 2.918 18.788 1.00 96.56 422 SER A C 1
ATOM 3336 O O . SER A 1 422 ? -7.600 3.649 19.610 1.00 96.56 422 SER A O 1
ATOM 3338 N N . ALA A 1 423 ? -7.428 2.112 17.996 1.00 97.00 423 ALA A N 1
ATOM 3339 C CA . ALA A 1 423 ? -5.965 2.071 18.019 1.00 97.00 423 ALA A CA 1
ATOM 3340 C C . ALA A 1 423 ? -5.327 3.390 17.542 1.00 97.00 423 ALA A C 1
ATOM 3342 O O . ALA A 1 423 ? -4.376 3.874 18.160 1.00 97.00 423 ALA A O 1
ATOM 3343 N N . TYR A 1 424 ? -5.863 3.991 16.472 1.00 96.88 424 TYR A N 1
ATOM 3344 C CA . TYR A 1 424 ? -5.422 5.291 15.960 1.00 96.88 424 TYR A CA 1
ATOM 3345 C C . TYR A 1 424 ? -5.643 6.409 16.989 1.00 96.88 424 TYR A C 1
ATOM 3347 O O . TYR A 1 424 ? -4.736 7.204 17.253 1.00 96.88 424 TYR A O 1
ATOM 3355 N N . GLU A 1 425 ? -6.821 6.459 17.614 1.00 95.56 425 GLU A N 1
ATOM 3356 C CA . GLU A 1 425 ? -7.128 7.422 18.676 1.00 95.56 425 GLU A CA 1
ATOM 3357 C C . GLU A 1 425 ? -6.233 7.222 19.902 1.00 95.56 425 GLU A C 1
ATOM 3359 O O . GLU A 1 425 ? -5.617 8.181 20.377 1.00 95.56 425 GLU A O 1
ATOM 3364 N N . TYR A 1 426 ? -6.094 5.977 20.368 1.00 96.00 426 TYR A N 1
ATOM 3365 C CA . TYR A 1 426 ? -5.246 5.632 21.507 1.00 96.00 426 TYR A CA 1
ATOM 3366 C C . TYR A 1 426 ? -3.798 6.064 21.279 1.00 96.00 426 TYR A C 1
ATOM 3368 O O . TYR A 1 426 ? -3.202 6.699 22.154 1.00 96.00 426 TYR A O 1
ATOM 3376 N N . PHE A 1 427 ? -3.243 5.786 20.094 1.00 96.88 427 PHE A N 1
ATOM 3377 C CA . PHE A 1 427 ? -1.902 6.231 19.731 1.00 96.88 427 PHE A CA 1
ATOM 3378 C C . PHE A 1 427 ? -1.775 7.755 19.794 1.00 96.88 427 PHE A C 1
ATOM 3380 O O . PHE A 1 427 ? -0.845 8.276 20.408 1.00 96.88 427 PHE A O 1
ATOM 3387 N N . ASN A 1 428 ? -2.719 8.486 19.197 1.00 95.44 428 ASN A N 1
ATOM 3388 C CA . ASN A 1 428 ? -2.670 9.947 19.156 1.00 95.44 428 ASN A CA 1
ATOM 3389 C C . ASN A 1 428 ? -2.779 10.598 20.540 1.00 95.44 428 ASN A C 1
ATOM 3391 O O . ASN A 1 428 ? -2.131 11.618 20.773 1.00 95.44 428 ASN A O 1
ATOM 3395 N N . GLN A 1 429 ? -3.552 10.008 21.450 1.00 95.38 429 GLN A N 1
ATOM 3396 C CA . GLN A 1 429 ? -3.712 10.488 22.825 1.00 95.38 429 GLN A CA 1
ATOM 3397 C C . GLN A 1 429 ? -2.523 10.125 23.730 1.00 95.38 429 GLN A C 1
ATOM 3399 O O . GLN A 1 429 ? -2.290 10.796 24.733 1.00 95.38 429 GLN A O 1
ATOM 3404 N N . ASN A 1 430 ? -1.761 9.084 23.378 1.00 96.75 430 ASN A N 1
ATOM 3405 C CA . ASN A 1 430 ? -0.730 8.500 24.238 1.00 96.75 430 ASN A CA 1
ATOM 3406 C C . ASN A 1 430 ? 0.644 8.389 23.561 1.00 96.75 430 ASN A C 1
ATOM 3408 O O . ASN A 1 430 ? 1.424 7.504 23.904 1.00 96.75 430 ASN A O 1
ATOM 3412 N N . ARG A 1 431 ? 0.968 9.280 22.614 1.00 95.31 431 ARG A N 1
ATOM 3413 C CA . ARG A 1 431 ? 2.206 9.226 21.805 1.00 95.31 431 ARG A CA 1
ATOM 3414 C C . ARG A 1 431 ? 3.486 9.024 22.627 1.00 95.31 431 ARG A C 1
ATOM 3416 O O . ARG A 1 431 ? 4.403 8.364 22.160 1.00 95.31 431 ARG A O 1
ATOM 3423 N N . GLN A 1 432 ? 3.539 9.565 23.842 1.00 95.25 432 GLN A N 1
ATOM 3424 C CA . GLN A 1 432 ? 4.666 9.447 24.772 1.00 95.25 432 GLN A CA 1
ATOM 3425 C C . GLN A 1 432 ? 4.919 8.029 25.315 1.00 95.25 432 GLN A C 1
ATOM 3427 O O . GLN A 1 432 ? 5.968 7.802 25.909 1.00 95.25 432 GLN A O 1
ATOM 3432 N N . LEU A 1 433 ? 3.959 7.107 25.181 1.00 95.94 433 LEU A N 1
ATOM 3433 C CA . LEU A 1 433 ? 4.083 5.718 25.643 1.00 95.94 433 LEU A CA 1
ATOM 3434 C C . LEU A 1 433 ? 4.770 4.807 24.618 1.00 95.94 433 LEU A C 1
ATOM 3436 O O . LEU A 1 433 ? 5.061 3.658 24.930 1.00 95.94 433 LEU A O 1
ATOM 3440 N N . PHE A 1 434 ? 5.000 5.307 23.406 1.00 96.88 434 PHE A N 1
ATOM 3441 C CA . PHE A 1 434 ? 5.486 4.526 22.279 1.00 96.88 434 PHE A CA 1
ATOM 3442 C C . PHE A 1 434 ? 6.923 4.912 21.903 1.00 96.88 434 PHE A C 1
ATOM 3444 O O . PHE A 1 434 ? 7.350 6.039 22.182 1.00 96.88 434 PHE A O 1
ATOM 3451 N N . PRO A 1 435 ? 7.677 4.019 21.236 1.00 96.06 435 PRO A N 1
ATOM 3452 C CA . PRO A 1 435 ? 9.061 4.289 20.863 1.00 96.06 435 PRO A CA 1
ATOM 3453 C C . PRO A 1 435 ? 9.173 5.474 19.898 1.00 96.06 435 PRO A C 1
ATOM 3455 O O . PRO A 1 435 ? 8.381 5.631 18.964 1.00 96.06 435 PRO A O 1
ATOM 3458 N N . ASP A 1 436 ? 10.202 6.299 20.079 1.00 95.69 436 ASP A N 1
ATOM 3459 C CA . ASP A 1 436 ? 10.493 7.418 19.183 1.00 95.69 436 ASP A CA 1
ATOM 3460 C C . ASP A 1 436 ? 11.300 6.954 17.960 1.00 95.69 436 ASP A C 1
ATOM 3462 O O . ASP A 1 436 ? 12.485 7.261 17.807 1.00 95.69 436 ASP A O 1
ATOM 3466 N N . PHE A 1 437 ? 10.647 6.222 17.052 1.00 96.38 437 PHE A N 1
ATOM 3467 C CA . PHE A 1 437 ? 11.278 5.787 15.800 1.00 96.38 437 PHE A CA 1
ATOM 3468 C C . PHE A 1 437 ? 11.787 6.959 14.955 1.00 96.38 437 PHE A C 1
ATOM 3470 O O . PHE A 1 437 ? 12.721 6.805 14.172 1.00 96.38 437 PHE A O 1
ATOM 3477 N N . ARG A 1 438 ? 11.194 8.151 15.091 1.00 94.62 438 ARG A N 1
ATOM 3478 C CA . ARG A 1 438 ? 11.596 9.320 14.307 1.00 94.62 438 ARG A CA 1
ATOM 3479 C C . ARG A 1 438 ? 13.017 9.760 14.645 1.00 94.62 438 ARG A C 1
ATOM 3481 O O . ARG A 1 438 ? 13.730 10.155 13.729 1.00 94.62 438 ARG A O 1
ATOM 3488 N N . ASN A 1 439 ? 13.416 9.699 15.910 1.00 95.50 439 ASN A N 1
ATOM 3489 C CA . ASN A 1 439 ? 14.747 10.127 16.345 1.00 95.50 439 ASN A CA 1
ATOM 3490 C C . ASN A 1 439 ? 15.711 8.958 16.609 1.00 95.50 439 ASN A C 1
ATOM 3492 O O . ASN A 1 439 ? 16.870 9.194 16.947 1.00 95.50 439 ASN A O 1
ATOM 3496 N N . ASP A 1 440 ? 15.268 7.712 16.424 1.00 96.81 440 ASP A N 1
ATOM 3497 C CA . ASP A 1 440 ? 16.129 6.535 16.521 1.00 96.81 440 ASP A CA 1
ATOM 3498 C C . ASP A 1 440 ? 17.211 6.541 15.422 1.00 96.81 440 ASP A C 1
ATOM 3500 O O . ASP A 1 440 ? 16.929 6.630 14.222 1.00 96.81 440 ASP A O 1
ATOM 3504 N N . GLN A 1 441 ? 18.475 6.428 15.839 1.00 97.00 441 GLN A N 1
ATOM 3505 C CA . GLN A 1 441 ? 19.627 6.454 14.940 1.00 97.00 441 GLN A CA 1
ATOM 3506 C C . GLN A 1 441 ? 19.601 5.310 13.912 1.00 97.00 441 GLN A C 1
ATOM 3508 O O . GLN A 1 441 ? 19.867 5.553 12.736 1.00 97.00 441 GLN A O 1
ATOM 3513 N N . LYS A 1 442 ? 19.237 4.086 14.316 1.00 95.38 442 LYS A N 1
ATOM 3514 C CA . LYS A 1 442 ? 19.183 2.920 13.417 1.00 95.38 442 LYS A CA 1
ATOM 3515 C C . LYS A 1 442 ? 18.109 3.105 12.351 1.00 95.38 442 LYS A C 1
ATOM 3517 O O . LYS A 1 442 ? 18.320 2.764 11.186 1.00 95.38 442 LYS A O 1
ATOM 3522 N N . VAL A 1 443 ? 16.971 3.688 12.735 1.00 97.38 443 VAL A N 1
ATOM 3523 C CA . VAL A 1 443 ? 15.897 4.042 11.799 1.00 97.38 443 VAL A CA 1
ATOM 3524 C C . VAL A 1 443 ? 16.391 5.060 10.774 1.00 97.38 443 VAL A C 1
ATOM 3526 O O . VAL A 1 443 ? 16.192 4.857 9.574 1.00 97.38 443 VAL A O 1
ATOM 3529 N N . GLN A 1 444 ? 17.056 6.134 11.216 1.00 98.06 444 GLN A N 1
ATOM 3530 C CA . GLN A 1 444 ? 17.568 7.160 10.302 1.00 98.06 444 GLN A CA 1
ATOM 3531 C C . GLN A 1 444 ? 18.640 6.607 9.355 1.00 98.06 444 GLN A C 1
ATOM 3533 O O . GLN A 1 444 ? 18.585 6.871 8.154 1.00 98.06 444 GLN A O 1
ATOM 3538 N N . GLU A 1 445 ? 19.560 5.785 9.858 1.00 97.50 445 GLU A N 1
ATOM 3539 C CA . GLU A 1 445 ? 20.590 5.127 9.049 1.00 97.50 445 GLU A CA 1
ATOM 3540 C C . GLU A 1 445 ? 19.976 4.218 7.975 1.00 97.50 445 GLU A C 1
ATOM 3542 O O . GLU A 1 445 ? 20.342 4.318 6.799 1.00 97.50 445 GLU A O 1
ATOM 3547 N N . ARG A 1 446 ? 18.990 3.378 8.333 1.00 96.94 446 ARG A N 1
ATOM 3548 C CA . ARG A 1 446 ? 18.287 2.524 7.361 1.00 96.94 446 ARG A CA 1
ATOM 3549 C C . ARG A 1 446 ? 17.514 3.359 6.344 1.00 96.94 446 ARG A C 1
ATOM 3551 O O . ARG A 1 446 ? 17.575 3.059 5.153 1.00 96.94 446 ARG A O 1
ATOM 3558 N N . LYS A 1 447 ? 16.820 4.413 6.778 1.00 98.06 447 LYS A N 1
ATOM 3559 C CA . LYS A 1 447 ? 16.060 5.307 5.893 1.00 98.06 447 LYS A CA 1
ATOM 3560 C C . LYS A 1 447 ? 16.966 5.956 4.839 1.00 98.06 447 LYS A C 1
ATOM 3562 O O . LYS A 1 447 ? 16.658 5.897 3.648 1.00 98.06 447 LYS A O 1
ATOM 3567 N N . GLU A 1 448 ? 18.094 6.536 5.252 1.00 97.75 448 GLU A N 1
ATOM 3568 C CA . GLU A 1 448 ? 19.040 7.169 4.323 1.00 97.75 448 GLU A CA 1
ATOM 3569 C C . GLU A 1 448 ? 19.747 6.146 3.427 1.00 97.75 448 GLU A C 1
ATOM 3571 O O . GLU A 1 448 ? 19.934 6.406 2.236 1.00 97.75 448 GLU A O 1
ATOM 3576 N N . TYR A 1 449 ? 20.059 4.951 3.945 1.00 96.94 449 TYR A N 1
ATOM 3577 C CA . TYR A 1 449 ? 20.532 3.840 3.119 1.00 96.94 449 TYR A CA 1
ATOM 3578 C C . TYR A 1 449 ? 19.532 3.518 2.000 1.00 96.94 449 TYR A C 1
ATOM 3580 O O . TYR A 1 449 ? 19.914 3.479 0.829 1.00 96.94 449 TYR A O 1
ATOM 3588 N N . LEU A 1 450 ? 18.250 3.333 2.321 1.00 97.62 450 LEU A N 1
ATOM 3589 C CA . LEU A 1 450 ? 17.232 2.993 1.327 1.00 97.62 450 LEU A CA 1
ATOM 3590 C C . LEU A 1 450 ? 17.067 4.091 0.274 1.00 97.62 450 LEU A C 1
ATOM 3592 O O . LEU A 1 450 ? 17.061 3.789 -0.918 1.00 97.62 450 LEU A O 1
ATOM 3596 N N . LYS A 1 451 ? 17.009 5.362 0.688 1.00 97.44 451 LYS A N 1
ATOM 3597 C CA . LYS A 1 451 ? 16.910 6.501 -0.239 1.00 97.44 451 LYS A CA 1
ATOM 3598 C C . LYS A 1 451 ? 18.111 6.589 -1.177 1.00 97.44 451 LYS A C 1
ATOM 3600 O O . LYS A 1 451 ? 17.930 6.697 -2.389 1.00 97.44 451 LYS A O 1
ATOM 3605 N N . LYS A 1 452 ? 19.333 6.503 -0.636 1.00 96.25 452 LYS A N 1
ATOM 3606 C CA . LYS A 1 452 ? 20.569 6.568 -1.429 1.00 96.25 452 LYS A CA 1
ATOM 3607 C C . LYS A 1 452 ? 20.603 5.468 -2.489 1.00 96.25 452 LYS A C 1
ATOM 3609 O O . LYS A 1 452 ? 20.908 5.734 -3.646 1.00 96.25 452 LYS A O 1
ATOM 3614 N N . ASN A 1 453 ? 20.276 4.236 -2.113 1.00 96.75 453 ASN A N 1
ATOM 3615 C CA . ASN A 1 453 ? 20.319 3.114 -3.049 1.00 96.75 453 ASN A CA 1
ATOM 3616 C C . ASN A 1 453 ? 19.131 3.114 -4.027 1.00 96.75 453 ASN A C 1
ATOM 3618 O O . ASN A 1 453 ? 19.291 2.727 -5.183 1.00 96.75 453 ASN A O 1
ATOM 3622 N N . ALA A 1 454 ? 17.965 3.624 -3.623 1.00 96.50 454 ALA A N 1
ATOM 3623 C CA . ALA A 1 454 ? 16.855 3.840 -4.546 1.00 96.50 454 ALA A CA 1
ATOM 3624 C C . ALA A 1 454 ? 17.216 4.876 -5.625 1.00 96.50 454 ALA A C 1
ATOM 3626 O O . ALA A 1 454 ? 16.862 4.685 -6.788 1.00 96.50 454 ALA A O 1
ATOM 3627 N N . ALA A 1 455 ? 17.974 5.922 -5.272 1.00 95.00 455 ALA A N 1
ATOM 3628 C CA . ALA A 1 455 ? 18.506 6.899 -6.223 1.00 95.00 455 ALA A CA 1
ATOM 3629 C C . ALA A 1 455 ? 19.454 6.263 -7.253 1.00 95.00 455 ALA A C 1
ATOM 3631 O O . ALA A 1 455 ? 19.378 6.590 -8.439 1.00 95.00 455 ALA A O 1
ATOM 3632 N N . LEU A 1 456 ? 20.299 5.312 -6.831 1.00 95.81 456 LEU A N 1
ATOM 3633 C CA . LEU A 1 456 ? 21.156 4.546 -7.744 1.00 95.81 456 LEU A CA 1
ATOM 3634 C C . LEU A 1 456 ? 20.321 3.746 -8.754 1.00 95.81 456 LEU A C 1
ATOM 3636 O O . LEU A 1 456 ? 20.578 3.825 -9.955 1.00 95.81 456 LEU A O 1
ATOM 3640 N N . ARG A 1 457 ? 19.269 3.046 -8.301 1.00 94.75 457 ARG A N 1
ATOM 3641 C CA . ARG A 1 457 ? 18.349 2.331 -9.208 1.00 94.75 457 ARG A CA 1
ATOM 3642 C C . ARG A 1 457 ? 17.648 3.261 -10.177 1.00 94.75 457 ARG A C 1
ATOM 3644 O O . ARG A 1 457 ? 17.620 2.975 -11.369 1.00 94.75 457 ARG A O 1
ATOM 3651 N N . LEU A 1 458 ? 17.098 4.369 -9.683 1.00 94.19 458 LEU A N 1
ATOM 3652 C CA . LEU A 1 458 ? 16.413 5.347 -10.526 1.00 94.19 458 LEU A CA 1
ATOM 3653 C C . LEU A 1 458 ? 17.376 5.955 -11.554 1.00 94.19 458 LEU A C 1
ATOM 3655 O O . LEU A 1 458 ? 16.981 6.162 -12.696 1.00 94.19 458 LEU A O 1
ATOM 3659 N N . THR A 1 459 ? 18.639 6.185 -11.186 1.00 94.81 459 THR A N 1
ATOM 3660 C CA . THR A 1 459 ? 19.676 6.668 -12.111 1.00 94.81 459 THR A CA 1
ATOM 3661 C C . THR A 1 459 ? 19.978 5.633 -13.189 1.00 94.81 459 THR A C 1
ATOM 3663 O O . THR A 1 459 ? 19.967 5.971 -14.370 1.00 94.81 459 THR A O 1
ATOM 3666 N N . ALA A 1 460 ? 20.171 4.364 -12.815 1.00 95.12 460 ALA A N 1
ATOM 3667 C CA . ALA A 1 460 ? 20.371 3.282 -13.778 1.00 95.12 460 ALA A CA 1
ATOM 3668 C C . ALA A 1 460 ? 19.164 3.125 -14.720 1.00 95.12 460 ALA A C 1
ATOM 3670 O O . ALA A 1 460 ? 19.343 2.962 -15.924 1.00 95.12 460 ALA A O 1
ATOM 3671 N N . MET A 1 461 ? 17.936 3.242 -14.197 1.00 93.75 461 MET A N 1
ATOM 3672 C CA . MET A 1 461 ? 16.718 3.271 -15.014 1.00 93.75 461 MET A CA 1
ATOM 3673 C C . MET A 1 461 ? 16.714 4.466 -15.969 1.00 93.75 461 MET A C 1
ATOM 3675 O O . MET A 1 461 ? 16.498 4.280 -17.159 1.00 93.75 461 MET A O 1
ATOM 3679 N N . ALA A 1 462 ? 17.015 5.672 -15.486 1.00 93.31 462 ALA A N 1
ATOM 3680 C CA . ALA A 1 462 ? 17.054 6.872 -16.317 1.00 93.31 462 ALA A CA 1
ATOM 3681 C C . ALA A 1 462 ? 18.100 6.778 -17.444 1.00 93.31 462 ALA A C 1
ATOM 3683 O O . ALA A 1 462 ? 17.864 7.248 -18.560 1.00 93.31 462 ALA A O 1
ATOM 3684 N N . ARG A 1 463 ? 19.243 6.132 -17.177 1.00 93.81 463 ARG A N 1
ATOM 3685 C CA . ARG A 1 463 ? 20.305 5.871 -18.164 1.00 93.81 463 ARG A CA 1
ATOM 3686 C C . ARG A 1 463 ? 19.903 4.840 -19.229 1.00 93.81 463 ARG A C 1
ATOM 3688 O O . ARG A 1 463 ? 20.473 4.863 -20.315 1.00 93.81 463 ARG A O 1
ATOM 3695 N N . LEU A 1 464 ? 18.909 3.976 -18.973 1.00 91.81 464 LEU A N 1
ATOM 3696 C CA . LEU A 1 464 ? 18.283 3.165 -20.034 1.00 91.81 464 LEU A CA 1
ATOM 3697 C C . LEU A 1 464 ? 17.475 4.018 -21.020 1.00 91.81 464 LEU A C 1
ATOM 3699 O O . LEU A 1 464 ? 17.275 3.602 -22.160 1.00 91.81 464 LEU A O 1
ATOM 3703 N N . GLY A 1 465 ? 16.974 5.167 -20.563 1.00 85.88 465 GLY A N 1
ATOM 3704 C CA . GLY A 1 465 ? 16.386 6.198 -21.404 1.00 85.88 465 GLY A CA 1
ATOM 3705 C C . GLY A 1 465 ? 17.472 7.034 -22.081 1.00 85.88 465 GLY A C 1
ATOM 3706 O O . GLY A 1 465 ? 18.318 6.524 -22.811 1.00 85.88 465 GLY A O 1
ATOM 3707 N N . SER A 1 466 ? 17.438 8.346 -21.860 1.00 84.31 466 SER A N 1
ATOM 3708 C CA . SER A 1 466 ? 18.381 9.296 -22.466 1.00 84.31 466 SER A CA 1
ATOM 3709 C C . SER A 1 466 ? 19.214 10.077 -21.443 1.00 84.31 466 SER A C 1
ATOM 3711 O O . SER A 1 466 ? 19.879 11.058 -21.792 1.00 84.31 466 SER A O 1
ATOM 3713 N N . TYR A 1 467 ? 19.144 9.716 -20.160 1.00 88.19 467 TYR A N 1
ATOM 3714 C CA . TYR A 1 467 ? 19.829 10.444 -19.092 1.00 88.19 467 TYR A CA 1
ATOM 3715 C C . TYR A 1 467 ? 21.324 10.116 -19.039 1.00 88.19 467 TYR A C 1
ATOM 3717 O O . TYR A 1 467 ? 21.708 8.959 -19.147 1.00 88.19 467 TYR A O 1
ATOM 3725 N N . MET A 1 468 ? 22.159 11.144 -18.851 1.00 85.00 468 MET A N 1
ATOM 3726 C CA . MET A 1 468 ? 23.630 11.037 -18.874 1.00 85.00 468 MET A CA 1
ATOM 3727 C C . MET A 1 468 ? 24.300 11.610 -17.615 1.00 85.00 468 MET A C 1
ATOM 3729 O O . MET A 1 468 ? 25.521 11.715 -17.577 1.00 85.00 468 MET A O 1
ATOM 3733 N N . GLY A 1 469 ? 23.525 12.027 -16.608 1.00 84.50 469 GLY A N 1
ATOM 3734 C CA . GLY A 1 469 ? 24.073 12.544 -15.352 1.00 84.50 469 GLY A CA 1
ATOM 3735 C C . GLY A 1 469 ? 24.375 11.443 -14.331 1.00 84.50 469 GLY A C 1
ATOM 3736 O O . GLY A 1 469 ? 24.150 10.252 -14.582 1.00 84.50 469 GLY A O 1
ATOM 3737 N N . ASP A 1 470 ? 24.892 11.854 -13.173 1.00 83.44 470 ASP A N 1
ATOM 3738 C CA . ASP A 1 470 ? 25.385 10.953 -12.119 1.00 83.44 470 ASP A CA 1
ATOM 3739 C C . ASP A 1 470 ? 24.339 10.591 -11.065 1.00 83.44 470 ASP A C 1
ATOM 3741 O O . ASP A 1 470 ? 24.418 9.525 -10.457 1.00 83.44 470 ASP A O 1
ATOM 3745 N N . ASN A 1 471 ? 23.350 11.456 -10.855 1.00 85.44 471 ASN A N 1
ATOM 3746 C CA . ASN A 1 471 ? 22.304 11.250 -9.867 1.00 85.44 471 ASN A CA 1
ATOM 3747 C C . ASN A 1 471 ? 20.997 11.843 -10.379 1.00 85.44 471 ASN A C 1
ATOM 3749 O O . ASN A 1 471 ? 20.808 13.059 -10.390 1.00 85.44 471 ASN A O 1
ATOM 3753 N N . ILE A 1 472 ? 20.063 10.971 -10.755 1.00 87.50 472 ILE A N 1
ATOM 3754 C CA . ILE A 1 472 ? 18.796 11.419 -11.327 1.00 87.50 472 ILE A CA 1
ATOM 3755 C C . ILE A 1 472 ? 18.008 12.320 -10.376 1.00 87.50 472 ILE A C 1
ATOM 3757 O O . ILE A 1 472 ? 17.227 13.123 -10.865 1.00 87.50 472 ILE A O 1
ATOM 3761 N N . LEU A 1 473 ? 18.193 12.229 -9.051 1.00 83.06 473 LEU A N 1
ATOM 3762 C CA . LEU A 1 473 ? 17.452 13.067 -8.100 1.00 83.06 473 LEU A CA 1
ATOM 3763 C C . LEU A 1 473 ? 17.708 14.567 -8.303 1.00 83.06 473 LEU A C 1
ATOM 3765 O O . LEU A 1 473 ? 16.788 15.355 -8.094 1.00 83.06 473 LEU A O 1
ATOM 3769 N N . ASP A 1 474 ? 18.898 14.948 -8.772 1.00 83.75 474 ASP A N 1
ATOM 3770 C CA . ASP A 1 474 ? 19.261 16.352 -9.001 1.00 83.75 474 ASP A CA 1
ATOM 3771 C C . ASP A 1 474 ? 18.562 16.930 -10.248 1.00 83.75 474 ASP A C 1
ATOM 3773 O O . ASP A 1 474 ? 18.227 18.113 -10.298 1.00 83.75 474 ASP A O 1
ATOM 3777 N N . ASP A 1 475 ? 18.249 16.070 -11.224 1.00 82.88 475 ASP A N 1
ATOM 3778 C CA . ASP A 1 475 ? 17.654 16.443 -12.515 1.00 82.88 475 ASP A CA 1
ATOM 3779 C C . ASP A 1 475 ? 16.201 15.962 -12.685 1.00 82.88 475 ASP A C 1
ATOM 3781 O O . ASP A 1 475 ? 15.561 16.202 -13.718 1.00 82.88 475 ASP A O 1
ATOM 3785 N N . MET A 1 476 ? 15.661 15.262 -11.682 1.00 79.50 476 MET A N 1
ATOM 3786 C CA . MET A 1 476 ? 14.487 14.395 -11.825 1.00 79.50 476 MET A CA 1
ATOM 3787 C C . MET A 1 476 ? 13.277 15.137 -12.384 1.00 79.50 476 MET A C 1
ATOM 3789 O O . MET A 1 476 ? 12.547 14.614 -13.223 1.00 79.50 476 MET A O 1
ATOM 3793 N N . GLN A 1 477 ? 13.093 16.391 -11.968 1.00 74.06 477 GLN A N 1
ATOM 3794 C CA . GLN A 1 477 ? 11.949 17.220 -12.342 1.00 74.06 477 GLN A CA 1
ATOM 3795 C C . GLN A 1 477 ? 11.848 17.515 -13.845 1.00 74.06 477 GLN A C 1
ATOM 3797 O O . GLN A 1 477 ? 10.758 17.879 -14.301 1.00 74.06 477 GLN A O 1
ATOM 3802 N N . PHE A 1 478 ? 12.949 17.364 -14.588 1.00 78.75 478 PHE A N 1
ATOM 3803 C CA . PHE A 1 478 ? 13.043 17.605 -16.031 1.00 78.75 478 PHE A CA 1
ATOM 3804 C C . PHE A 1 478 ? 13.136 16.311 -16.844 1.00 78.75 478 PHE A C 1
ATOM 3806 O O . PHE A 1 478 ? 12.965 16.338 -18.060 1.00 78.75 478 PHE A O 1
ATOM 3813 N N . ARG A 1 479 ? 13.411 15.182 -16.183 1.00 83.00 479 ARG A N 1
ATOM 3814 C CA . ARG A 1 479 ? 13.792 13.908 -16.812 1.00 83.00 479 ARG A CA 1
ATOM 3815 C C . ARG A 1 479 ? 12.863 12.755 -16.429 1.00 83.00 479 ARG A C 1
ATOM 3817 O O . ARG A 1 479 ? 13.245 11.596 -16.510 1.00 83.00 479 ARG A O 1
ATOM 3824 N N . LEU A 1 480 ? 11.629 13.065 -16.021 1.00 82.69 480 LEU A N 1
ATOM 3825 C CA . LEU A 1 480 ? 10.655 12.071 -15.548 1.00 82.69 480 LEU A CA 1
ATOM 3826 C C . LEU A 1 480 ? 10.429 10.937 -16.564 1.00 82.69 480 LEU A C 1
ATOM 3828 O O . LEU A 1 480 ? 10.370 9.776 -16.172 1.00 82.69 480 LEU A O 1
ATOM 3832 N N . ASP A 1 481 ? 10.370 11.251 -17.865 1.00 82.31 481 ASP A N 1
ATOM 3833 C CA . ASP A 1 481 ? 10.185 10.249 -18.928 1.00 82.31 481 ASP A CA 1
ATOM 3834 C C . ASP A 1 481 ? 11.285 9.194 -18.990 1.00 82.31 481 ASP A C 1
ATOM 3836 O O . ASP A 1 481 ? 11.013 8.066 -19.400 1.00 82.31 481 ASP A O 1
ATOM 3840 N N . ASP A 1 482 ? 12.502 9.533 -18.564 1.00 84.00 482 ASP A N 1
ATOM 3841 C CA . ASP A 1 482 ? 13.645 8.639 -18.706 1.00 84.00 482 ASP A CA 1
ATOM 3842 C C . ASP A 1 482 ? 13.533 7.393 -17.827 1.00 84.00 482 ASP A C 1
ATOM 3844 O O . ASP A 1 482 ? 14.249 6.437 -18.086 1.00 84.00 482 ASP A O 1
ATOM 3848 N N . PHE A 1 483 ? 12.639 7.359 -16.831 1.00 82.00 483 PHE A N 1
ATOM 3849 C CA . PHE A 1 483 ? 12.496 6.213 -15.922 1.00 82.00 483 PHE A CA 1
ATOM 3850 C C . PHE A 1 483 ? 11.054 5.751 -15.659 1.00 82.00 483 PHE A C 1
ATOM 3852 O O . PHE A 1 483 ? 10.860 4.726 -15.007 1.00 82.00 483 PHE A O 1
ATOM 3859 N N . VAL A 1 484 ? 10.033 6.448 -16.171 1.00 87.88 484 VAL A N 1
ATOM 3860 C CA . VAL A 1 484 ? 8.617 6.035 -16.024 1.00 87.88 484 VAL A CA 1
ATOM 3861 C C . VAL A 1 484 ? 7.986 5.509 -17.315 1.00 87.88 484 VAL A C 1
ATOM 3863 O O . VAL A 1 484 ? 6.824 5.101 -17.323 1.00 87.88 484 VAL A O 1
ATOM 3866 N N . CYS A 1 485 ? 8.723 5.548 -18.426 1.00 88.31 485 CYS A N 1
ATOM 3867 C CA . CYS A 1 485 ? 8.256 5.027 -19.702 1.00 88.31 485 CYS A CA 1
ATOM 3868 C C . CYS A 1 485 ? 8.097 3.491 -19.630 1.00 88.31 485 CYS A C 1
ATOM 3870 O O . CYS A 1 485 ? 9.016 2.831 -19.133 1.00 88.31 485 CYS A O 1
ATOM 3872 N N . PRO A 1 486 ? 6.989 2.894 -20.125 1.00 89.25 486 PRO A N 1
ATOM 3873 C CA . PRO A 1 486 ? 6.782 1.442 -20.091 1.00 89.25 486 PRO A CA 1
ATOM 3874 C C . PRO A 1 486 ? 7.962 0.631 -20.643 1.00 89.25 486 PRO A C 1
ATOM 3876 O O . PRO A 1 486 ? 8.324 -0.399 -20.084 1.00 89.25 486 PRO A O 1
ATOM 3879 N N . GLU A 1 487 ? 8.595 1.116 -21.709 1.00 91.50 487 GLU A N 1
ATOM 3880 C CA . GLU A 1 487 ? 9.749 0.496 -22.359 1.00 91.50 487 GLU A CA 1
ATOM 3881 C C . GLU A 1 487 ? 10.985 0.494 -21.453 1.00 91.50 487 GLU A C 1
ATOM 3883 O O . GLU A 1 487 ? 11.713 -0.500 -21.396 1.00 91.50 487 GLU A O 1
ATOM 3888 N N . VAL A 1 488 ? 11.210 1.585 -20.715 1.00 92.00 488 VAL A N 1
ATOM 3889 C CA . VAL A 1 488 ? 12.310 1.677 -19.749 1.00 92.00 488 VAL A CA 1
ATOM 3890 C C . VAL A 1 488 ? 12.061 0.734 -18.583 1.00 92.00 488 VAL A C 1
ATOM 3892 O O . VAL A 1 488 ? 12.965 -0.002 -18.201 1.00 92.00 488 VAL A O 1
ATOM 3895 N N . ILE A 1 489 ? 10.841 0.710 -18.045 1.00 91.06 489 ILE A N 1
ATOM 3896 C CA . ILE A 1 489 ? 10.488 -0.161 -16.921 1.00 91.06 489 ILE A CA 1
ATOM 3897 C C . ILE A 1 489 ? 10.610 -1.638 -17.322 1.00 91.06 489 ILE A C 1
ATOM 3899 O O . ILE A 1 489 ? 11.252 -2.406 -16.608 1.00 91.06 489 ILE A O 1
ATOM 3903 N N . ASP A 1 490 ? 10.078 -2.038 -18.483 1.00 90.06 490 ASP A N 1
ATOM 3904 C CA . ASP A 1 490 ? 10.215 -3.414 -18.983 1.00 90.06 490 ASP A CA 1
ATOM 3905 C C . ASP A 1 490 ? 11.694 -3.778 -19.182 1.00 90.06 490 ASP A C 1
ATOM 3907 O O . ASP A 1 490 ? 12.134 -4.852 -18.772 1.00 90.06 490 ASP A O 1
ATOM 3911 N N . THR A 1 491 ? 12.501 -2.860 -19.722 1.00 91.44 491 THR A N 1
ATOM 3912 C CA . THR A 1 491 ? 13.949 -3.072 -19.866 1.00 91.44 491 THR A CA 1
ATOM 3913 C C . THR A 1 491 ? 14.646 -3.183 -18.509 1.00 91.44 491 THR A C 1
ATOM 3915 O O . THR A 1 491 ? 15.480 -4.070 -18.327 1.00 91.44 491 THR A O 1
ATOM 3918 N N . ALA A 1 492 ? 14.285 -2.346 -17.534 1.00 92.06 492 ALA A N 1
ATOM 3919 C CA . ALA A 1 492 ? 14.813 -2.391 -16.174 1.00 92.06 492 ALA A CA 1
ATOM 3920 C C . ALA A 1 492 ? 14.491 -3.725 -15.491 1.00 92.06 492 ALA A C 1
ATOM 3922 O O . ALA A 1 492 ? 15.345 -4.279 -14.801 1.00 92.06 492 ALA A O 1
ATOM 3923 N N . MET A 1 493 ? 13.299 -4.276 -15.731 1.00 89.62 493 MET A N 1
ATOM 3924 C CA . MET A 1 493 ? 12.923 -5.611 -15.271 1.00 89.62 493 MET A CA 1
ATOM 3925 C C . MET A 1 493 ? 13.732 -6.702 -15.975 1.00 89.62 493 MET A C 1
ATOM 3927 O O . MET A 1 493 ? 14.309 -7.559 -15.313 1.00 89.62 493 MET A O 1
ATOM 3931 N N . ARG A 1 494 ? 13.824 -6.682 -17.312 1.00 87.94 494 ARG A N 1
ATOM 3932 C CA . ARG A 1 494 ? 14.575 -7.692 -18.089 1.00 87.94 494 ARG A CA 1
ATOM 3933 C C . ARG A 1 494 ? 16.050 -7.732 -17.715 1.00 87.94 494 ARG A C 1
ATOM 3935 O O . ARG A 1 494 ? 16.638 -8.806 -17.633 1.00 87.94 494 ARG A O 1
ATOM 3942 N N . ARG A 1 495 ? 16.634 -6.558 -17.475 1.00 90.25 495 ARG A N 1
ATOM 3943 C CA . ARG A 1 495 ? 18.029 -6.400 -17.061 1.00 90.25 495 ARG A CA 1
ATOM 3944 C C . ARG A 1 495 ? 18.232 -6.570 -15.557 1.00 90.25 495 ARG A C 1
ATOM 3946 O O . ARG A 1 495 ? 19.362 -6.486 -15.111 1.00 90.25 495 ARG A O 1
ATOM 3953 N N . GLY A 1 496 ? 17.185 -6.810 -14.768 1.00 89.00 496 GLY A N 1
ATOM 3954 C CA . GLY A 1 496 ? 17.312 -7.038 -13.329 1.00 89.00 496 GLY A CA 1
ATOM 3955 C C . GLY A 1 496 ? 17.683 -5.802 -12.508 1.00 89.00 496 GLY A C 1
ATOM 3956 O O . GLY A 1 496 ? 18.106 -5.955 -11.367 1.00 89.00 496 GLY A O 1
ATOM 3957 N N . ILE A 1 497 ? 17.516 -4.581 -13.029 1.00 92.50 497 ILE A N 1
ATOM 3958 C CA . ILE A 1 497 ? 17.586 -3.355 -12.213 1.00 92.50 497 ILE A CA 1
ATOM 3959 C C . ILE A 1 497 ? 16.431 -3.354 -11.206 1.00 92.50 497 ILE A C 1
ATOM 3961 O O . ILE A 1 497 ? 16.657 -3.109 -10.022 1.00 92.50 497 ILE A O 1
ATOM 3965 N N . LEU A 1 498 ? 15.225 -3.692 -11.673 1.00 89.88 498 LEU A N 1
ATOM 3966 C CA . LEU A 1 498 ? 14.067 -4.007 -10.841 1.00 89.88 498 LEU A CA 1
ATOM 3967 C C . LEU A 1 498 ? 13.856 -5.518 -10.840 1.00 89.88 498 LEU A C 1
ATOM 3969 O O . LEU A 1 498 ? 13.829 -6.143 -11.900 1.00 89.88 498 LEU A O 1
ATOM 3973 N N . PHE A 1 499 ? 13.690 -6.107 -9.661 1.00 85.69 499 PHE A N 1
ATOM 3974 C CA . PHE A 1 499 ? 13.442 -7.535 -9.538 1.00 85.69 499 PHE A CA 1
ATOM 3975 C C . PHE A 1 499 ? 12.567 -7.844 -8.322 1.00 85.69 499 PHE A C 1
ATOM 3977 O O . PHE A 1 499 ? 12.562 -7.122 -7.328 1.00 85.69 499 PHE A O 1
ATOM 3984 N N . ALA A 1 500 ? 11.821 -8.939 -8.421 1.00 83.19 500 ALA A N 1
ATOM 3985 C CA . ALA A 1 500 ? 11.160 -9.582 -7.298 1.00 83.19 500 ALA A CA 1
ATOM 3986 C C . ALA A 1 500 ? 11.150 -11.095 -7.577 1.00 83.19 500 ALA A C 1
ATOM 3988 O O . ALA A 1 500 ? 10.636 -11.508 -8.626 1.00 83.19 500 ALA A O 1
ATOM 3989 N N . PRO A 1 501 ? 11.698 -11.933 -6.678 1.00 75.69 501 PRO A N 1
ATOM 3990 C CA . PRO A 1 501 ? 11.798 -13.376 -6.884 1.00 75.69 501 PRO A CA 1
ATOM 3991 C C . PRO A 1 501 ? 10.458 -14.055 -7.188 1.00 75.69 501 PRO A C 1
ATOM 3993 O O . PRO A 1 501 ? 10.426 -15.069 -7.873 1.00 75.69 501 PRO A O 1
ATOM 3996 N N . GLY A 1 502 ? 9.338 -13.507 -6.704 1.00 70.38 502 GLY A N 1
ATOM 3997 C CA . GLY A 1 502 ? 8.011 -14.095 -6.883 1.00 70.38 502 GLY A CA 1
ATOM 3998 C C . GLY A 1 502 ? 7.308 -13.830 -8.222 1.00 70.38 502 GLY A C 1
ATOM 3999 O O . GLY A 1 502 ? 6.169 -14.271 -8.351 1.00 70.38 502 GLY A O 1
ATOM 4000 N N . ILE A 1 503 ? 7.899 -13.099 -9.181 1.00 65.94 503 ILE A N 1
ATOM 4001 C CA . ILE A 1 503 ? 7.250 -12.801 -10.485 1.00 65.94 503 ILE A CA 1
ATOM 4002 C C . ILE A 1 503 ? 8.094 -13.055 -11.732 1.00 65.94 503 ILE A C 1
ATOM 4004 O O . ILE A 1 503 ? 7.534 -13.187 -12.818 1.00 65.94 503 ILE A O 1
ATOM 4008 N N . LEU A 1 504 ? 9.419 -13.125 -11.627 1.00 64.44 504 LEU A N 1
ATOM 4009 C CA . LEU A 1 504 ? 10.295 -13.159 -12.803 1.00 64.44 504 LEU A CA 1
ATOM 4010 C C . LEU A 1 504 ? 10.703 -14.590 -13.171 1.00 64.44 504 LEU A C 1
ATOM 4012 O O . LEU A 1 504 ? 11.881 -14.911 -13.261 1.00 64.44 504 LEU A O 1
ATOM 4016 N N . GLU A 1 505 ? 9.715 -15.461 -13.393 1.00 61.12 505 GLU A N 1
ATOM 4017 C CA . GLU A 1 505 ? 9.942 -16.879 -13.730 1.00 61.12 505 GLU A CA 1
ATOM 4018 C C . GLU A 1 505 ? 10.336 -17.080 -15.209 1.00 61.12 505 GLU A C 1
ATOM 4020 O O . GLU A 1 505 ? 11.039 -18.029 -15.559 1.00 61.12 505 GLU A O 1
ATOM 4025 N N . LYS A 1 506 ? 9.943 -16.164 -16.103 1.00 66.19 506 LYS A N 1
ATOM 4026 C CA . LYS A 1 506 ? 10.200 -16.286 -17.547 1.00 66.19 506 LYS A CA 1
ATOM 4027 C C . LYS A 1 506 ? 11.683 -16.136 -17.906 1.00 66.19 506 LYS A C 1
ATOM 4029 O O . LYS A 1 506 ? 12.368 -15.240 -17.417 1.00 66.19 506 LYS A O 1
ATOM 4034 N N . LYS A 1 507 ? 12.139 -16.919 -18.896 1.00 63.19 507 LYS A N 1
ATOM 4035 C CA . LYS A 1 507 ? 13.508 -16.861 -19.457 1.00 63.19 507 LYS A CA 1
ATOM 4036 C C . LYS A 1 507 ? 13.929 -15.454 -19.894 1.00 63.19 507 LYS A C 1
ATOM 4038 O O . LYS A 1 507 ? 15.091 -15.092 -19.786 1.00 63.19 507 LYS A O 1
ATOM 4043 N N . SER A 1 508 ? 12.992 -14.630 -20.357 1.00 67.88 508 SER A N 1
ATOM 4044 C CA . SER A 1 508 ? 13.287 -13.265 -20.796 1.00 67.88 508 SER A CA 1
ATOM 4045 C C . SER A 1 508 ? 13.671 -12.289 -19.671 1.00 67.88 508 SER A C 1
ATOM 4047 O O . SER A 1 508 ? 13.935 -11.127 -19.967 1.00 67.88 508 SER A O 1
ATOM 4049 N N . TYR A 1 509 ? 13.680 -12.742 -18.411 1.00 77.00 509 TYR A N 1
ATOM 4050 C CA . TYR A 1 509 ? 14.067 -11.987 -17.214 1.00 77.00 509 TYR A CA 1
ATOM 4051 C C . TYR A 1 509 ? 15.214 -12.683 -16.452 1.00 77.00 509 TYR A C 1
ATOM 4053 O O . TYR A 1 509 ? 15.336 -12.542 -15.239 1.00 77.00 509 TYR A O 1
ATOM 4061 N N . GLU A 1 510 ? 16.055 -13.451 -17.156 1.00 72.06 510 GLU A N 1
ATOM 4062 C CA . GLU A 1 510 ? 17.150 -14.253 -16.583 1.00 72.06 510 GLU A CA 1
ATOM 4063 C C . GLU A 1 510 ? 18.093 -13.452 -15.671 1.00 72.06 510 GLU A C 1
ATOM 4065 O O . GLU A 1 510 ? 18.405 -13.907 -14.574 1.00 72.06 510 GLU A O 1
ATOM 4070 N N . ASN A 1 511 ? 18.455 -12.219 -16.039 1.00 78.25 511 ASN A N 1
ATOM 4071 C CA . ASN A 1 511 ? 19.311 -11.372 -15.196 1.00 78.25 511 ASN A CA 1
ATOM 4072 C C . ASN A 1 511 ? 18.648 -11.022 -13.857 1.00 78.25 511 ASN A C 1
ATOM 4074 O O . ASN A 1 511 ? 19.306 -10.962 -12.824 1.00 78.25 511 ASN A O 1
ATOM 4078 N N . ALA A 1 512 ? 17.331 -10.824 -13.851 1.00 74.06 512 ALA A N 1
ATOM 4079 C CA . ALA A 1 512 ? 16.589 -10.536 -12.631 1.00 74.06 512 ALA A CA 1
ATOM 4080 C C . ALA A 1 512 ? 16.459 -11.762 -11.711 1.00 74.06 512 ALA A C 1
ATOM 4082 O O . ALA A 1 512 ? 16.240 -11.608 -10.512 1.00 74.06 512 ALA A O 1
ATOM 4083 N N . ARG A 1 513 ? 16.639 -12.973 -12.259 1.00 73.00 513 ARG A N 1
ATOM 4084 C CA . ARG A 1 513 ? 16.662 -14.243 -11.514 1.00 73.00 513 ARG A CA 1
ATOM 4085 C C . ARG A 1 513 ? 17.992 -14.503 -10.804 1.00 73.00 513 ARG A C 1
ATOM 4087 O O . ARG A 1 513 ? 18.073 -15.437 -10.013 1.00 73.00 513 ARG A O 1
ATOM 4094 N N . MET A 1 514 ? 19.027 -13.704 -11.067 1.00 72.81 514 MET A N 1
ATOM 4095 C CA . MET A 1 514 ? 20.326 -13.834 -10.394 1.00 72.81 514 MET A CA 1
ATOM 4096 C C . MET A 1 514 ? 20.281 -13.419 -8.920 1.00 72.81 514 MET A C 1
ATOM 4098 O O . MET A 1 514 ? 21.193 -13.752 -8.162 1.00 72.81 514 MET A O 1
ATOM 4102 N N . PHE A 1 515 ? 19.246 -12.679 -8.522 1.00 75.94 515 PHE A N 1
ATOM 4103 C CA . PHE A 1 515 ? 19.120 -12.118 -7.187 1.00 75.94 515 PHE A CA 1
ATOM 4104 C C . PHE A 1 515 ? 17.960 -12.759 -6.435 1.00 75.94 515 PHE A C 1
ATOM 4106 O O . PHE A 1 515 ? 16.860 -12.931 -6.960 1.00 75.94 515 PHE A O 1
ATOM 4113 N N . MET A 1 516 ? 18.206 -13.056 -5.166 1.00 76.12 516 MET A N 1
ATOM 4114 C CA . MET A 1 516 ? 17.155 -13.306 -4.188 1.00 76.12 516 MET A CA 1
ATOM 4115 C C . MET A 1 516 ? 17.071 -12.128 -3.222 1.00 76.12 516 MET A C 1
ATOM 4117 O O . MET A 1 516 ? 17.873 -11.196 -3.276 1.00 76.12 516 MET A O 1
ATOM 4121 N N . THR A 1 517 ? 16.102 -12.177 -2.321 1.00 79.62 517 THR A N 1
ATOM 4122 C CA . THR A 1 517 ? 15.955 -11.215 -1.229 1.00 79.62 517 THR A CA 1
ATOM 4123 C C . THR A 1 517 ? 16.001 -11.947 0.098 1.00 79.62 517 THR A C 1
ATOM 4125 O O . THR A 1 517 ? 15.363 -12.992 0.240 1.00 79.62 517 THR A O 1
ATOM 4128 N N . GLY A 1 518 ? 16.709 -11.393 1.073 1.00 75.38 518 GLY A N 1
ATOM 4129 C CA . GLY A 1 518 ? 16.806 -11.958 2.416 1.00 75.38 518 GLY A CA 1
ATOM 4130 C C . GLY A 1 518 ? 16.727 -10.884 3.489 1.00 75.38 518 GLY A C 1
ATOM 4131 O O . GLY A 1 518 ? 16.871 -9.698 3.197 1.00 75.38 518 GLY A O 1
ATOM 4132 N N . VAL A 1 519 ? 16.508 -11.313 4.734 1.00 79.19 519 VAL A N 1
ATOM 4133 C CA . VAL A 1 519 ? 16.428 -10.403 5.881 1.00 79.19 519 VAL A CA 1
ATOM 4134 C C . VAL A 1 519 ? 17.821 -10.093 6.429 1.00 79.19 519 VAL A C 1
ATOM 4136 O O . VAL A 1 519 ? 18.469 -10.957 7.032 1.00 79.19 519 VAL A O 1
ATOM 4139 N N . PHE A 1 520 ? 18.250 -8.841 6.277 1.00 79.50 520 PHE A N 1
ATOM 4140 C CA . PHE A 1 520 ? 19.485 -8.284 6.834 1.00 79.50 520 PHE A CA 1
ATOM 4141 C C . PHE A 1 520 ? 19.147 -7.050 7.656 1.00 79.50 520 PHE A C 1
ATOM 4143 O O . PHE A 1 520 ? 18.386 -6.194 7.215 1.00 79.50 520 PHE A O 1
ATOM 4150 N N . ASP A 1 521 ? 19.686 -6.979 8.874 1.00 79.50 521 ASP A N 1
ATOM 4151 C CA . ASP A 1 521 ? 19.413 -5.883 9.809 1.00 79.50 521 ASP A CA 1
ATOM 4152 C C . ASP A 1 521 ? 17.909 -5.579 9.940 1.00 79.50 521 ASP A C 1
ATOM 4154 O O . ASP A 1 521 ? 17.489 -4.430 9.957 1.00 79.50 521 ASP A O 1
ATOM 4158 N N . SER A 1 522 ? 17.085 -6.631 10.016 1.00 83.62 522 SER A N 1
ATOM 4159 C CA . SER A 1 522 ? 15.617 -6.564 10.135 1.00 83.62 522 SER A CA 1
ATOM 4160 C C . SER A 1 522 ? 14.838 -6.014 8.926 1.00 83.62 522 SER A C 1
ATOM 4162 O O . SER A 1 522 ? 13.609 -5.957 8.988 1.00 83.62 522 SER A O 1
ATOM 4164 N N . GLY A 1 523 ? 15.514 -5.649 7.829 1.00 85.56 523 GLY A N 1
ATOM 4165 C CA . GLY A 1 523 ? 14.919 -5.261 6.540 1.00 85.56 523 GLY A CA 1
ATOM 4166 C C . GLY A 1 523 ? 15.213 -6.273 5.427 1.00 85.56 523 GLY A C 1
ATOM 4167 O O . GLY A 1 523 ? 16.000 -7.196 5.626 1.00 85.56 523 GLY A O 1
ATOM 4168 N N . TYR A 1 524 ? 14.596 -6.114 4.252 1.00 89.12 524 TYR A N 1
ATOM 4169 C CA . TYR A 1 524 ? 14.850 -6.982 3.093 1.00 89.12 524 TYR A CA 1
ATOM 4170 C C . TYR A 1 524 ? 15.836 -6.337 2.128 1.00 89.12 524 TYR A C 1
ATOM 4172 O O . TYR A 1 524 ? 15.587 -5.248 1.610 1.00 89.12 524 TYR A O 1
ATOM 4180 N N . ASP A 1 525 ? 16.922 -7.049 1.841 1.00 89.94 525 ASP A N 1
ATOM 4181 C CA . ASP A 1 525 ? 17.965 -6.632 0.906 1.00 89.94 525 ASP A CA 1
ATOM 4182 C C . ASP A 1 525 ? 18.237 -7.724 -0.136 1.00 89.94 525 ASP A C 1
ATOM 4184 O O . ASP A 1 525 ? 17.971 -8.912 0.085 1.00 89.94 525 ASP A O 1
ATOM 4188 N N . ALA A 1 526 ? 18.790 -7.317 -1.280 1.00 87.88 526 ALA A N 1
ATOM 4189 C CA . ALA A 1 526 ? 19.265 -8.232 -2.308 1.00 87.88 526 ALA A CA 1
ATOM 4190 C C . ALA A 1 526 ? 20.393 -9.130 -1.772 1.00 87.88 526 ALA A C 1
ATOM 4192 O O . ALA A 1 526 ? 21.334 -8.649 -1.131 1.00 87.88 526 ALA A O 1
ATOM 4193 N N . ILE A 1 527 ? 20.332 -10.422 -2.089 1.00 80.38 527 ILE A N 1
ATOM 4194 C CA . ILE A 1 527 ? 21.378 -11.393 -1.764 1.00 80.38 527 ILE A CA 1
ATOM 4195 C C . ILE A 1 527 ? 21.983 -12.017 -3.007 1.00 80.38 527 ILE A C 1
ATOM 4197 O O . ILE A 1 527 ? 21.308 -12.260 -4.012 1.00 80.38 527 ILE A O 1
ATOM 4201 N N . ASP A 1 528 ? 23.270 -12.318 -2.893 1.00 71.19 528 ASP A N 1
ATOM 4202 C CA . ASP A 1 528 ? 23.972 -13.170 -3.835 1.00 71.19 528 ASP A CA 1
ATOM 4203 C C . ASP A 1 528 ? 23.640 -14.639 -3.560 1.00 71.19 528 ASP A C 1
ATOM 4205 O O . ASP A 1 528 ? 23.859 -15.139 -2.460 1.00 71.19 528 ASP A O 1
ATOM 4209 N N . LEU A 1 529 ? 23.147 -15.338 -4.579 1.00 62.00 529 LEU A N 1
ATOM 4210 C CA . LEU A 1 529 ? 22.718 -16.735 -4.478 1.00 62.00 529 LEU A CA 1
ATOM 4211 C C . LEU A 1 529 ? 23.833 -17.728 -4.121 1.00 62.00 529 LEU A C 1
ATOM 4213 O O . LEU A 1 529 ? 23.541 -18.802 -3.607 1.00 62.00 529 LEU A O 1
ATOM 4217 N N . HIS A 1 530 ? 25.095 -17.408 -4.416 1.00 65.25 530 HIS A N 1
ATOM 4218 C CA . HIS A 1 530 ? 26.209 -18.336 -4.202 1.00 65.25 530 HIS A CA 1
ATOM 4219 C C . HIS A 1 530 ? 26.814 -18.184 -2.807 1.00 65.25 530 HIS A C 1
ATOM 4221 O O . HIS A 1 530 ? 27.136 -19.168 -2.150 1.00 65.25 530 HIS A O 1
ATOM 4227 N N . SER A 1 531 ? 26.988 -16.943 -2.359 1.00 69.38 531 SER A N 1
ATOM 4228 C CA . SER A 1 531 ? 27.600 -16.614 -1.069 1.00 69.38 531 SER A CA 1
ATOM 4229 C C . SER A 1 531 ? 26.583 -16.422 0.055 1.00 69.38 531 SER A C 1
ATOM 4231 O O . SER A 1 531 ? 26.973 -16.392 1.224 1.00 69.38 531 SER A O 1
ATOM 4233 N N . MET A 1 532 ? 25.296 -16.268 -0.281 1.00 68.12 532 MET A N 1
ATOM 4234 C CA . MET A 1 532 ? 24.207 -15.931 0.644 1.00 68.12 532 MET A CA 1
ATOM 4235 C C . MET A 1 532 ? 24.464 -14.641 1.441 1.00 68.12 532 MET A C 1
ATOM 4237 O O . MET A 1 532 ? 23.873 -14.418 2.498 1.00 68.12 532 MET A O 1
ATOM 4241 N N . GLN A 1 533 ? 25.355 -13.781 0.940 1.00 78.44 533 GLN A N 1
ATOM 4242 C CA . GLN A 1 533 ? 25.676 -12.491 1.536 1.00 78.44 533 GLN A CA 1
ATOM 4243 C C . GLN A 1 533 ? 24.824 -11.382 0.925 1.00 78.44 533 GLN A C 1
ATOM 4245 O O . GLN A 1 533 ? 24.422 -11.443 -0.243 1.00 78.44 533 GLN A O 1
ATOM 4250 N N . ARG A 1 534 ? 24.594 -10.337 1.723 1.00 86.81 534 ARG A N 1
ATOM 4251 C CA . ARG A 1 534 ? 23.991 -9.086 1.264 1.00 86.81 534 ARG A CA 1
ATOM 4252 C C . ARG A 1 534 ? 24.841 -8.476 0.150 1.00 86.81 534 ARG A C 1
ATOM 4254 O O . ARG A 1 534 ? 26.055 -8.345 0.296 1.00 86.81 534 ARG A O 1
ATOM 4261 N N . LEU A 1 535 ? 24.187 -8.068 -0.931 1.00 87.50 535 LEU A N 1
ATOM 4262 C CA . LEU A 1 535 ? 24.804 -7.308 -2.012 1.00 87.50 535 LEU A CA 1
ATOM 4263 C C . LEU A 1 535 ? 24.575 -5.816 -1.791 1.00 87.50 535 LEU A C 1
ATOM 4265 O O . LEU A 1 535 ? 23.441 -5.377 -1.595 1.00 87.50 535 LEU A O 1
ATOM 4269 N N . ASP A 1 536 ? 25.643 -5.023 -1.852 1.00 91.12 536 ASP A N 1
ATOM 4270 C CA . ASP A 1 536 ? 25.489 -3.580 -1.992 1.00 91.12 536 ASP A CA 1
ATOM 4271 C C . ASP A 1 536 ? 24.926 -3.245 -3.382 1.00 91.12 536 ASP A C 1
ATOM 4273 O O . ASP A 1 536 ? 25.172 -3.949 -4.367 1.00 91.12 536 ASP A O 1
ATOM 4277 N N . GLU A 1 537 ? 24.139 -2.173 -3.465 1.00 94.00 537 GLU A N 1
ATOM 4278 C CA . GLU A 1 537 ? 23.379 -1.869 -4.677 1.00 94.00 537 GLU A CA 1
ATOM 4279 C C . GLU A 1 537 ? 24.275 -1.514 -5.866 1.00 94.00 537 GLU A C 1
ATOM 4281 O O . GLU A 1 537 ? 23.949 -1.858 -6.999 1.00 94.00 537 GLU A O 1
ATOM 4286 N N . GLN A 1 538 ? 25.415 -0.863 -5.626 1.00 93.31 538 GLN A N 1
ATOM 4287 C CA . GLN A 1 538 ? 26.335 -0.472 -6.689 1.00 93.31 538 GLN A CA 1
ATOM 4288 C C . GLN A 1 538 ? 26.995 -1.703 -7.319 1.00 93.31 538 GLN A C 1
ATOM 4290 O O . GLN A 1 538 ? 26.976 -1.853 -8.541 1.00 93.31 538 GLN A O 1
ATOM 4295 N N . THR A 1 539 ? 27.492 -2.633 -6.501 1.00 91.69 539 THR A N 1
ATOM 4296 C CA . THR A 1 539 ? 27.999 -3.932 -6.959 1.00 91.69 539 THR A CA 1
ATOM 4297 C C . THR A 1 539 ? 26.908 -4.736 -7.654 1.00 91.69 539 THR A C 1
ATOM 4299 O O . THR A 1 539 ? 27.160 -5.349 -8.691 1.00 91.69 539 THR A O 1
ATOM 4302 N N . ARG A 1 540 ? 25.684 -4.740 -7.111 1.00 92.12 540 ARG A N 1
ATOM 4303 C CA . ARG A 1 540 ? 24.546 -5.448 -7.707 1.00 92.12 540 ARG A CA 1
ATOM 4304 C C . ARG A 1 540 ? 24.239 -4.923 -9.110 1.00 92.12 540 ARG A C 1
ATOM 4306 O O . ARG A 1 540 ? 24.141 -5.723 -10.038 1.00 92.12 540 ARG A O 1
ATOM 4313 N N . LEU A 1 541 ? 24.132 -3.604 -9.276 1.00 93.75 541 LEU A N 1
ATOM 4314 C CA . LEU A 1 541 ? 23.894 -2.971 -10.573 1.00 93.75 541 LEU A CA 1
ATOM 4315 C C . LEU A 1 541 ? 25.054 -3.226 -11.541 1.00 93.75 541 LEU A C 1
ATOM 4317 O O . LEU A 1 541 ? 24.800 -3.599 -12.682 1.00 93.75 541 LEU A O 1
ATOM 4321 N N . ALA A 1 542 ? 26.312 -3.144 -11.093 1.00 92.75 542 ALA A N 1
ATOM 4322 C CA . ALA A 1 542 ? 27.474 -3.390 -11.953 1.00 92.75 542 ALA A CA 1
ATOM 4323 C C . ALA A 1 542 ? 27.528 -4.830 -12.501 1.00 92.75 542 ALA A C 1
ATOM 4325 O O . ALA A 1 542 ? 28.130 -5.076 -13.542 1.00 92.75 542 ALA A O 1
ATOM 4326 N N . ARG A 1 543 ? 26.881 -5.798 -11.835 1.00 89.94 543 ARG A N 1
ATOM 4327 C CA . ARG A 1 543 ? 26.783 -7.182 -12.332 1.00 89.94 543 ARG A CA 1
ATOM 4328 C C . ARG A 1 543 ? 25.797 -7.353 -13.480 1.00 89.94 543 ARG A C 1
ATOM 4330 O O . ARG A 1 543 ? 25.971 -8.276 -14.269 1.00 89.94 543 ARG A O 1
ATOM 4337 N N . VAL A 1 544 ? 24.760 -6.521 -13.554 1.00 88.62 544 VAL A N 1
ATOM 4338 C CA . VAL A 1 544 ? 23.680 -6.691 -14.542 1.00 88.62 544 VAL A CA 1
ATOM 4339 C C . VAL A 1 544 ? 23.612 -5.587 -15.588 1.00 88.62 544 VAL A C 1
ATOM 4341 O O . VAL A 1 544 ? 23.082 -5.822 -16.673 1.00 88.62 544 VAL A O 1
ATOM 4344 N N . VAL A 1 545 ? 24.163 -4.414 -15.279 1.00 90.50 545 VAL A N 1
ATOM 4345 C CA . VAL A 1 545 ? 24.264 -3.245 -16.160 1.00 90.50 545 VAL A CA 1
ATOM 4346 C C . VAL A 1 545 ? 25.586 -2.481 -15.937 1.00 90.50 545 VAL A C 1
ATOM 4348 O O . VAL A 1 545 ? 25.558 -1.301 -15.585 1.00 90.50 545 VAL A O 1
ATOM 4351 N N . PRO A 1 546 ? 26.762 -3.121 -16.110 1.00 89.62 546 PRO A N 1
ATOM 4352 C CA . PRO A 1 546 ? 28.070 -2.484 -15.891 1.00 89.62 546 PRO A CA 1
ATOM 4353 C C . PRO A 1 546 ? 28.289 -1.217 -16.724 1.00 89.62 546 PRO A C 1
ATOM 4355 O O . PRO A 1 546 ? 29.078 -0.365 -16.348 1.00 89.62 546 PRO A O 1
ATOM 4358 N N . GLU A 1 547 ? 27.613 -1.089 -17.861 1.00 88.75 547 GLU A N 1
ATOM 4359 C CA . GLU A 1 547 ? 27.699 0.075 -18.736 1.00 88.75 547 GLU A CA 1
ATOM 4360 C C . GLU A 1 547 ? 26.904 1.293 -18.236 1.00 88.75 547 GLU A C 1
ATOM 4362 O O . GLU A 1 547 ? 27.058 2.382 -18.785 1.00 88.75 547 GLU A O 1
ATOM 4367 N N . LEU A 1 548 ? 26.037 1.111 -17.232 1.00 82.81 548 LEU A N 1
ATOM 4368 C CA . LEU A 1 548 ? 25.160 2.153 -16.681 1.00 82.81 548 LEU A CA 1
ATOM 4369 C C . LEU A 1 548 ? 25.551 2.583 -15.266 1.00 82.81 548 LEU A C 1
ATOM 4371 O O . LEU A 1 548 ? 24.866 3.435 -14.696 1.00 82.81 548 LEU A O 1
ATOM 4375 N N . VAL A 1 549 ? 26.596 1.989 -14.691 1.00 79.38 549 VAL A N 1
ATOM 4376 C CA . VAL A 1 549 ? 27.129 2.271 -13.349 1.00 79.38 549 VAL A CA 1
ATOM 4377 C C . VAL A 1 549 ? 28.497 2.895 -13.510 1.00 79.38 549 VAL A C 1
ATOM 4379 O O . VAL A 1 549 ? 28.687 3.979 -12.915 1.00 79.38 549 VAL A O 1
#

pLDDT: mean 82.43, std 14.17, range [32.34, 98.56]

Sequence (549 aa):
GLLELGERKHVFAGLEDACQAVKQRFPFITVLSQSRDPDKGEIEDAIKTYELFGHFGTEAEQAAEKLLERTADDEQLVYHAEHLVNRGECFDHNGLGNSSQPARLSLVERMREDRAKGLVSIRVHYGEPPDFYDHMPWMHKTLIGIERLAESELISLISLGTSRDTQVGPYKDKADWNRNDDGGVVVTCPEDMNQLFAATQRGNFPAIKLYAGTGFPYLLLFNHDQVMLMKLQRGMQAVSVSGPWFGEFDKRGPLEPLECMRAKRALVDMLMSFDEPNTIPIEINEPHHWSLRMGDDIGYVTAHAVAAAFANICGKNRTGIDEYIAQFMFNTPKTASWADYAKMSAAIEIAGQVRKGNMWVETRAGLPYFRPDPQKSLVQLVTTTILQSYFNPWLMHVVSDCEARRAAKPDDVERSVKAALSAYEYFNQNRQLFPDFRNDQKVQERKEYLKKNAALRLTAMARLGSYMGDNILDDMQFRLDDFVCPEVIDTAMRRGILFAPGILEKKSYENARMFMTGVFDSGYDAIDLHSMQRLDEQTRLARVVPELV